Protein AF-0000000076601428 (afdb_homodimer)

Structure (mmCIF, N/CA/C/O backbone):
data_AF-0000000076601428-model_v1
#
loop_
_entity.id
_entity.type
_entity.pdbx_description
1 polymer 'Gfo/Idh/MocA family oxidoreductase'
#
loop_
_atom_site.group_PDB
_atom_site.id
_atom_site.type_symbol
_atom_site.label_atom_id
_atom_site.label_alt_id
_atom_site.label_comp_id
_atom_site.label_asym_id
_atom_site.label_entity_id
_atom_site.label_seq_id
_atom_site.pdbx_PDB_ins_code
_atom_site.Cartn_x
_atom_site.Cartn_y
_atom_site.Cartn_z
_atom_site.occupancy
_atom_site.B_iso_or_equiv
_atom_site.auth_seq_id
_atom_site.auth_comp_id
_atom_site.auth_asym_id
_atom_site.auth_atom_id
_atom_site.pdbx_PDB_model_num
ATOM 1 N N . MET A 1 1 ? 10.086 -35.75 -29.703 1 90.19 1 MET A N 1
ATOM 2 C CA . MET A 1 1 ? 9.312 -36.688 -28.891 1 90.19 1 MET A CA 1
ATOM 3 C C . MET A 1 1 ? 8.234 -35.969 -28.109 1 90.19 1 MET A C 1
ATOM 5 O O . MET A 1 1 ? 8.461 -34.844 -27.641 1 90.19 1 MET A O 1
ATOM 9 N N . LYS A 1 2 ? 7.008 -36.562 -28.031 1 96.94 2 LYS A N 1
ATOM 10 C CA . LYS A 1 2 ? 5.945 -35.938 -27.25 1 96.94 2 LYS A CA 1
ATOM 11 C C . LYS A 1 2 ? 5.977 -36.375 -25.797 1 96.94 2 LYS A C 1
ATOM 13 O O . LYS A 1 2 ? 6.184 -37.562 -25.516 1 96.94 2 LYS A O 1
ATOM 18 N N . ILE A 1 3 ? 5.918 -35.469 -24.922 1 98.5 3 ILE A N 1
ATOM 19 C CA . ILE A 1 3 ? 5.793 -35.75 -23.5 1 98.5 3 ILE A CA 1
ATOM 20 C C . ILE A 1 3 ? 4.363 -36.188 -23.188 1 98.5 3 ILE A C 1
ATOM 22 O O . ILE A 1 3 ? 3.414 -35.438 -23.438 1 98.5 3 ILE A O 1
ATOM 26 N N . LYS A 1 4 ? 4.227 -37.406 -22.719 1 98.75 4 LYS A N 1
ATOM 27 C CA . LYS A 1 4 ? 2.916 -37.906 -22.312 1 98.75 4 LYS A CA 1
ATOM 28 C C . LYS A 1 4 ? 2.514 -37.344 -20.953 1 98.75 4 LYS A C 1
ATOM 30 O O . LYS A 1 4 ? 3.184 -37.594 -19.953 1 98.75 4 LYS A O 1
ATOM 35 N N . VAL A 1 5 ? 1.344 -36.656 -20.953 1 98.75 5 VAL A N 1
ATOM 36 C CA . VAL A 1 5 ? 0.953 -35.906 -19.766 1 98.75 5 VAL A CA 1
ATOM 37 C C . VAL A 1 5 ? -0.337 -36.5 -19.188 1 98.75 5 VAL A C 1
ATOM 39 O O . VAL A 1 5 ? -1.285 -36.781 -19.922 1 98.75 5 VAL A O 1
ATOM 42 N N . GLY A 1 6 ? -0.35 -36.75 -17.891 1 98.69 6 GLY A N 1
ATOM 43 C CA . GLY A 1 6 ? -1.571 -36.906 -17.125 1 98.69 6 GLY A CA 1
ATOM 44 C C . GLY A 1 6 ? -1.916 -35.688 -16.281 1 98.69 6 GLY A C 1
ATOM 45 O O . GLY A 1 6 ? -1.049 -35.125 -15.625 1 98.69 6 GLY A O 1
ATOM 46 N N . ILE A 1 7 ? -3.209 -35.281 -16.312 1 98.56 7 ILE A N 1
ATOM 47 C CA . ILE A 1 7 ? -3.641 -34.094 -15.586 1 98.56 7 ILE A CA 1
ATOM 48 C C . ILE A 1 7 ? -4.578 -34.5 -14.445 1 98.56 7 ILE A C 1
ATOM 50 O O . ILE A 1 7 ? -5.555 -35.219 -14.664 1 98.56 7 ILE A O 1
ATOM 54 N N . ILE A 1 8 ? -4.168 -34.062 -13.242 1 97.75 8 ILE A N 1
ATOM 55 C CA . ILE A 1 8 ? -5.062 -34.25 -12.102 1 97.75 8 ILE A CA 1
ATOM 56 C C . ILE A 1 8 ? -5.797 -32.938 -11.82 1 97.75 8 ILE A C 1
ATOM 58 O O . ILE A 1 8 ? -5.188 -31.953 -11.406 1 97.75 8 ILE A O 1
ATOM 62 N N . GLY A 1 9 ? -7.105 -32.969 -11.938 1 95.38 9 GLY A N 1
ATOM 63 C CA . GLY A 1 9 ? -7.941 -31.797 -11.773 1 95.38 9 GLY A CA 1
ATOM 64 C C . GLY A 1 9 ? -8.852 -31.547 -12.961 1 95.38 9 GLY A C 1
ATOM 65 O O . GLY A 1 9 ? -8.383 -31.312 -14.07 1 95.38 9 GLY A O 1
ATOM 66 N N . ALA A 1 10 ? -10.141 -31.438 -12.727 1 91.62 10 ALA A N 1
ATOM 67 C CA . ALA A 1 10 ? -11.125 -31.281 -13.797 1 91.62 10 ALA A CA 1
ATOM 68 C C . ALA A 1 10 ? -11.586 -29.844 -13.914 1 91.62 10 ALA A C 1
ATOM 70 O O . ALA A 1 10 ? -12.438 -29.516 -14.75 1 91.62 10 ALA A O 1
ATOM 71 N N . GLY A 1 11 ? -11.125 -28.938 -13.055 1 91.25 11 GLY A N 1
ATOM 72 C CA . GLY A 1 11 ? -11.352 -27.5 -13.188 1 91.25 11 GLY A CA 1
ATOM 73 C C . GLY A 1 11 ? -10.305 -26.812 -14.031 1 91.25 11 GLY A C 1
ATOM 74 O O . GLY A 1 11 ? -10.281 -26.953 -15.25 1 91.25 11 GLY A O 1
ATOM 75 N N . PHE A 1 12 ? -9.414 -26.203 -13.328 1 92 12 PHE A N 1
ATOM 76 C CA . PHE A 1 12 ? -8.344 -25.484 -14 1 92 12 PHE A CA 1
ATOM 77 C C . PHE A 1 12 ? -7.523 -26.422 -14.883 1 92 12 PHE A C 1
ATOM 79 O O . PHE A 1 12 ? -7.07 -26.031 -15.961 1 92 12 PHE A O 1
ATOM 86 N N . GLY A 1 13 ? -7.375 -27.625 -14.453 1 95 13 GLY A N 1
ATOM 87 C CA . GLY A 1 13 ? -6.637 -28.609 -15.227 1 95 13 GLY A CA 1
ATOM 88 C C . GLY A 1 13 ? -7.281 -28.938 -16.562 1 95 13 GLY A C 1
ATOM 89 O O . GLY A 1 13 ? -6.648 -28.797 -17.609 1 95 13 GLY A O 1
ATOM 90 N N . ALA A 1 14 ? -8.531 -29.25 -16.484 1 94.19 14 ALA A N 1
ATOM 91 C CA . ALA A 1 14 ? -9.242 -29.594 -17.703 1 94.19 14 ALA A CA 1
ATOM 92 C C . ALA A 1 14 ? -9.508 -28.359 -18.562 1 94.19 14 ALA A C 1
ATOM 94 O O . ALA A 1 14 ? -9.438 -28.422 -19.781 1 94.19 14 ALA A O 1
ATOM 95 N N . LYS A 1 15 ? -9.688 -27.234 -17.922 1 94.69 15 LYS A N 1
ATOM 96 C CA . LYS A 1 15 ? -10.164 -26.047 -18.641 1 94.69 15 LYS A CA 1
ATOM 97 C C . LYS A 1 15 ? -8.992 -25.25 -19.203 1 94.69 15 LYS A C 1
ATOM 99 O O . LYS A 1 15 ? -9.156 -24.516 -20.188 1 94.69 15 LYS A O 1
ATOM 104 N N . VAL A 1 16 ? -7.828 -25.391 -18.562 1 97.19 16 VAL A N 1
ATOM 105 C CA . VAL A 1 16 ? -6.727 -24.516 -18.953 1 97.19 16 VAL A CA 1
ATOM 106 C C . VAL A 1 16 ? -5.512 -25.359 -19.328 1 97.19 16 VAL A C 1
ATOM 108 O O . VAL A 1 16 ? -5.023 -25.297 -20.469 1 97.19 16 VAL A O 1
ATOM 111 N N . HIS A 1 17 ? -5.094 -26.281 -18.469 1 98.31 17 HIS A N 1
ATOM 112 C CA . HIS A 1 17 ? -3.898 -27.062 -18.766 1 98.31 17 HIS A CA 1
ATOM 113 C C . HIS A 1 17 ? -4.082 -27.875 -20.031 1 98.31 17 HIS A C 1
ATOM 115 O O . HIS A 1 17 ? -3.229 -27.859 -20.922 1 98.31 17 HIS A O 1
ATOM 121 N N . ALA A 1 18 ? -5.172 -28.578 -20.125 1 97.69 18 ALA A N 1
ATOM 122 C CA . ALA A 1 18 ? -5.387 -29.516 -21.219 1 97.69 18 ALA A CA 1
ATOM 123 C C . ALA A 1 18 ? -5.375 -28.797 -22.562 1 97.69 18 ALA A C 1
ATOM 125 O O . ALA A 1 18 ? -4.539 -29.094 -23.422 1 97.69 18 ALA A O 1
ATOM 126 N N . PRO A 1 19 ? -6.191 -27.766 -22.75 1 97.56 19 PRO A N 1
ATOM 127 C CA . PRO A 1 19 ? -6.219 -27.141 -24.078 1 97.56 19 PRO A CA 1
ATOM 128 C C . PRO A 1 19 ? -4.895 -26.469 -24.438 1 97.56 19 PRO A C 1
ATOM 130 O O . PRO A 1 19 ? -4.492 -26.469 -25.609 1 97.56 19 PRO A O 1
ATOM 133 N N . VAL A 1 20 ? -4.176 -25.875 -23.484 1 98.38 20 VAL A N 1
ATOM 134 C CA . VAL A 1 20 ? -2.922 -25.188 -23.797 1 98.38 20 VAL A CA 1
ATOM 135 C C . VAL A 1 20 ? -1.839 -26.219 -24.109 1 98.38 20 VAL A C 1
ATOM 137 O O . VAL A 1 20 ? -1.112 -26.078 -25.094 1 98.38 20 VAL A O 1
ATOM 140 N N . MET A 1 21 ? -1.752 -27.328 -23.359 1 98.44 21 MET A N 1
ATOM 141 C CA . MET A 1 21 ? -0.763 -28.375 -23.609 1 98.44 21 MET A CA 1
ATOM 142 C C . MET A 1 21 ? -1.046 -29.094 -24.938 1 98.44 21 MET A C 1
ATOM 144 O O . MET A 1 21 ? -0.12 -29.422 -25.672 1 98.44 21 MET A O 1
ATOM 148 N N . GLN A 1 22 ? -2.305 -29.234 -25.25 1 97.62 22 GLN A N 1
ATOM 149 C CA . GLN A 1 22 ? -2.693 -29.891 -26.5 1 97.62 22 GLN A CA 1
ATOM 150 C C . GLN A 1 22 ? -2.322 -29.031 -27.703 1 97.62 22 GLN A C 1
ATOM 152 O O . GLN A 1 22 ? -2.104 -29.562 -28.797 1 97.62 22 GLN A O 1
ATOM 157 N N . SER A 1 23 ? -2.268 -27.734 -27.531 1 97.62 23 SER A N 1
ATOM 158 C CA . SER A 1 23 ? -1.925 -26.828 -28.609 1 97.62 23 SER A CA 1
ATOM 159 C C . SER A 1 23 ? -0.42 -26.797 -28.859 1 97.62 23 SER A C 1
ATOM 161 O O . SER A 1 23 ? 0.041 -26.266 -29.875 1 97.62 23 SER A O 1
ATOM 163 N N . HIS A 1 24 ? 0.369 -27.297 -28 1 98.19 24 HIS A N 1
ATOM 164 C CA . HIS A 1 24 ? 1.822 -27.359 -28.109 1 98.19 24 HIS A CA 1
ATOM 165 C C . HIS A 1 24 ? 2.27 -28.672 -28.766 1 98.19 24 HIS A C 1
ATOM 167 O O . HIS A 1 24 ? 1.82 -29.75 -28.391 1 98.19 24 HIS A O 1
ATOM 173 N N . PRO A 1 25 ? 3.168 -28.641 -29.688 1 97.94 25 PRO A N 1
ATOM 174 C CA . PRO A 1 25 ? 3.545 -29.844 -30.438 1 97.94 25 PRO A CA 1
ATOM 175 C C . PRO A 1 25 ? 4.324 -30.844 -29.578 1 97.94 25 PRO A C 1
ATOM 177 O O . PRO A 1 25 ? 4.434 -32.031 -29.938 1 97.94 25 PRO A O 1
ATOM 180 N N . GLY A 1 26 ? 4.773 -30.391 -28.438 1 98.38 26 GLY A N 1
ATOM 181 C CA . GLY A 1 26 ? 5.652 -31.219 -27.641 1 98.38 26 GLY A CA 1
ATOM 182 C C . GLY A 1 26 ? 4.922 -32 -26.578 1 98.38 26 GLY A C 1
ATOM 183 O O . GLY A 1 26 ? 5.523 -32.812 -25.875 1 98.38 26 GLY A O 1
ATOM 184 N N . PHE A 1 27 ? 3.611 -31.844 -26.469 1 98.69 27 PHE A N 1
ATOM 185 C CA . PHE A 1 27 ? 2.873 -32.531 -25.406 1 98.69 27 PHE A CA 1
ATOM 186 C C . PHE A 1 27 ? 1.737 -33.344 -25.969 1 98.69 27 PHE A C 1
ATOM 188 O O . PHE A 1 27 ? 1.173 -33.031 -27.016 1 98.69 27 PHE A O 1
ATOM 195 N N . GLU A 1 28 ? 1.483 -34.438 -25.375 1 98.38 28 GLU A N 1
ATOM 196 C CA . GLU A 1 28 ? 0.294 -35.25 -25.594 1 98.38 28 GLU A CA 1
ATOM 197 C C . GLU A 1 28 ? -0.46 -35.469 -24.281 1 98.38 28 GLU A C 1
ATOM 199 O O . GLU A 1 28 ? 0.021 -36.188 -23.391 1 98.38 28 GLU A O 1
ATOM 204 N N . VAL A 1 29 ? -1.597 -34.875 -24.156 1 98.44 29 VAL A N 1
ATOM 205 C CA . VAL A 1 29 ? -2.42 -35.125 -22.984 1 98.44 29 VAL A CA 1
ATOM 206 C C . VAL A 1 29 ? -3.102 -36.469 -23.094 1 98.44 29 VAL A C 1
ATOM 208 O O . VAL A 1 29 ? -4.07 -36.625 -23.844 1 98.44 29 VAL A O 1
ATOM 211 N N . VAL A 1 30 ? -2.676 -37.406 -22.234 1 98 30 VAL A N 1
ATOM 212 C CA . VAL A 1 30 ? -3.086 -38.812 -22.359 1 98 30 VAL A CA 1
ATOM 213 C C . VAL A 1 30 ? -4.336 -39.031 -21.516 1 98 30 VAL A C 1
ATOM 215 O O . VAL A 1 30 ? -5.215 -39.812 -21.906 1 98 30 VAL A O 1
ATOM 218 N N . SER A 1 31 ? -4.379 -38.406 -20.406 1 98 31 SER A N 1
ATOM 219 C CA . SER A 1 31 ? -5.449 -38.688 -19.453 1 98 31 SER A CA 1
ATOM 220 C C . SER A 1 31 ? -5.695 -37.531 -18.516 1 98 31 SER A C 1
ATOM 222 O O . SER A 1 31 ? -4.816 -36.688 -18.312 1 98 31 SER A O 1
ATOM 224 N N . ILE A 1 32 ? -6.941 -37.469 -18.031 1 97.5 32 ILE A N 1
ATOM 225 C CA . ILE A 1 32 ? -7.359 -36.5 -17.031 1 97.5 32 ILE A CA 1
ATOM 226 C C . ILE A 1 32 ? -8.07 -37.219 -15.891 1 97.5 32 ILE A C 1
ATOM 228 O O . ILE A 1 32 ? -8.867 -38.125 -16.125 1 97.5 32 ILE A O 1
ATOM 232 N N . ALA A 1 33 ? -7.723 -36.844 -14.672 1 95.69 33 ALA A N 1
ATOM 233 C CA . ALA A 1 33 ? -8.414 -37.406 -13.523 1 95.69 33 ALA A CA 1
ATOM 234 C C . ALA A 1 33 ? -9.188 -36.344 -12.758 1 95.69 33 ALA A C 1
ATOM 236 O O . ALA A 1 33 ? -8.672 -35.25 -12.508 1 95.69 33 ALA A O 1
ATOM 237 N N . SER A 1 34 ? -10.383 -36.688 -12.398 1 87.94 34 SER A N 1
ATOM 238 C CA . SER A 1 34 ? -11.188 -35.812 -11.539 1 87.94 34 SER A CA 1
ATOM 239 C C . SER A 1 34 ? -10.922 -36.094 -10.062 1 87.94 34 SER A C 1
ATOM 241 O O . SER A 1 34 ? -10.469 -37.188 -9.703 1 87.94 34 SER A O 1
ATOM 243 N N . VAL A 1 35 ? -11.008 -35.125 -9.141 1 80.19 35 VAL A N 1
ATOM 244 C CA . VAL A 1 35 ? -10.797 -35.281 -7.707 1 80.19 35 VAL A CA 1
ATOM 245 C C . VAL A 1 35 ? -12.148 -35.406 -7 1 80.19 35 VAL A C 1
ATOM 247 O O . VAL A 1 35 ? -12.234 -35.938 -5.895 1 80.19 35 VAL A O 1
ATOM 250 N N . GLY A 1 36 ? -13.305 -35.281 -7.629 1 66.31 36 GLY A N 1
ATOM 251 C CA . GLY A 1 36 ? -14.523 -35.406 -6.852 1 66.31 36 GLY A CA 1
ATOM 252 C C . GLY A 1 36 ? -15.766 -34.969 -7.609 1 66.31 36 GLY A C 1
ATOM 253 O O . GLY A 1 36 ? -16.875 -35 -7.078 1 66.31 36 GLY A O 1
ATOM 254 N N . ARG A 1 37 ? -15.57 -34.312 -8.594 1 62.78 37 ARG A N 1
ATOM 255 C CA . ARG A 1 37 ? -16.75 -33.625 -9.109 1 62.78 37 ARG A CA 1
ATOM 256 C C . ARG A 1 37 ? -17.516 -34.5 -10.086 1 62.78 37 ARG A C 1
ATOM 258 O O . ARG A 1 37 ? -18.625 -34.188 -10.484 1 62.78 37 ARG A O 1
ATOM 265 N N . GLY A 1 38 ? -16.953 -35.531 -10.227 1 64.75 38 GLY A N 1
ATOM 266 C CA . GLY A 1 38 ? -17.719 -36.281 -11.211 1 64.75 38 GLY A CA 1
ATOM 267 C C . GLY A 1 38 ? -17.797 -35.594 -12.562 1 64.75 38 GLY A C 1
ATOM 268 O O . GLY A 1 38 ? -16.906 -34.781 -12.914 1 64.75 38 GLY A O 1
ATOM 269 N N . ARG A 1 39 ? -18.266 -35.812 -13.672 1 77.25 39 ARG A N 1
ATOM 270 C CA . ARG A 1 39 ? -18.516 -35.219 -14.969 1 77.25 39 ARG A CA 1
ATOM 271 C C . ARG A 1 39 ? -17.547 -35.719 -16.031 1 77.25 39 ARG A C 1
ATOM 273 O O . ARG A 1 39 ? -17.031 -34.969 -16.844 1 77.25 39 ARG A O 1
ATOM 280 N N . LEU A 1 40 ? -17.359 -36.875 -15.906 1 86.31 40 LEU A N 1
ATOM 281 C CA . LEU A 1 40 ? -16.328 -37.5 -16.734 1 86.31 40 LEU A CA 1
ATOM 282 C C . LEU A 1 40 ? -16.641 -37.281 -18.219 1 86.31 40 LEU A C 1
ATOM 284 O O . LEU A 1 40 ? -15.758 -36.938 -19 1 86.31 40 LEU A O 1
ATOM 288 N N . GLU A 1 41 ? -17.859 -37.375 -18.469 1 88.44 41 GLU A N 1
ATOM 289 C CA . GLU A 1 41 ? -18.25 -37.25 -19.875 1 88.44 41 GLU A CA 1
ATOM 290 C C . GLU A 1 41 ? -18.094 -35.812 -20.344 1 88.44 41 GLU A C 1
ATOM 292 O O . GLU A 1 41 ? -17.688 -35.562 -21.484 1 88.44 41 GLU A O 1
ATOM 297 N N . GLU A 1 42 ? -18.422 -34.906 -19.547 1 88.5 42 GLU A N 1
ATOM 298 C CA . GLU A 1 42 ? -18.281 -33.5 -19.875 1 88.5 42 GLU A CA 1
ATOM 299 C C . GLU A 1 42 ? -16.828 -33.125 -20.109 1 88.5 42 GLU A C 1
ATOM 301 O O . GLU A 1 42 ? -16.516 -32.344 -21.031 1 88.5 42 GLU A O 1
ATOM 306 N N . ILE A 1 43 ? -16.016 -33.688 -19.281 1 91 43 ILE A N 1
ATOM 307 C CA . ILE A 1 43 ? -14.586 -33.406 -19.391 1 91 43 ILE A CA 1
ATOM 308 C C . ILE A 1 43 ? -14.062 -33.969 -20.719 1 91 43 ILE A C 1
ATOM 310 O O . ILE A 1 43 ? -13.281 -33.312 -21.406 1 91 43 ILE A O 1
ATOM 314 N N . LYS A 1 44 ? -14.523 -35.125 -21.047 1 92.19 44 LYS A N 1
ATOM 315 C CA . LYS A 1 44 ? -14.133 -35.75 -22.312 1 92.19 44 LYS A CA 1
ATOM 316 C C . LYS A 1 44 ? -14.531 -34.875 -23.484 1 92.19 44 LYS A C 1
ATOM 318 O O . LYS A 1 44 ? -13.727 -34.625 -24.391 1 92.19 44 LYS A O 1
ATOM 323 N N . GLN A 1 45 ? -15.719 -34.406 -23.422 1 90.25 45 GLN A N 1
ATOM 324 C CA . GLN A 1 45 ? -16.25 -33.594 -24.516 1 90.25 45 GLN A CA 1
ATOM 325 C C . GLN A 1 45 ? -15.531 -32.25 -24.609 1 90.25 45 GLN A C 1
ATOM 327 O O . GLN A 1 45 ? -15.211 -31.781 -25.703 1 90.25 45 GLN A O 1
ATOM 332 N N . GLU A 1 46 ? -15.242 -31.734 -23.484 1 88.81 46 GLU A N 1
ATOM 333 C CA . GLU A 1 46 ? -14.648 -30.391 -23.422 1 88.81 46 GLU A CA 1
ATOM 334 C C . GLU A 1 46 ? -13.188 -30.422 -23.844 1 88.81 46 GLU A C 1
ATOM 336 O O . GLU A 1 46 ? -12.688 -29.453 -24.438 1 88.81 46 GLU A O 1
ATOM 341 N N . THR A 1 47 ? -12.539 -31.562 -23.609 1 93.56 47 THR A N 1
ATOM 342 C CA . THR A 1 47 ? -11.086 -31.562 -23.781 1 93.56 47 THR A CA 1
ATOM 343 C C . THR A 1 47 ? -10.68 -32.438 -24.969 1 93.56 47 THR A C 1
ATOM 345 O O . THR A 1 47 ? -9.562 -32.312 -25.469 1 93.56 47 THR A O 1
ATOM 348 N N . GLY A 1 48 ? -11.531 -33.344 -25.312 1 94.06 48 GLY A N 1
ATOM 349 C CA . GLY A 1 48 ? -11.203 -34.312 -26.359 1 94.06 48 GLY A CA 1
ATOM 350 C C . GLY A 1 48 ? -10.328 -35.438 -25.859 1 94.06 48 GLY A C 1
ATOM 351 O O . GLY A 1 48 ? -9.891 -36.281 -26.641 1 94.06 48 GLY A O 1
ATOM 352 N N . VAL A 1 49 ? -10.078 -35.469 -24.562 1 95.88 49 VAL A N 1
ATOM 353 C CA . VAL A 1 49 ? -9.281 -36.562 -23.984 1 95.88 49 VAL A CA 1
ATOM 354 C C . VAL A 1 49 ? -10.164 -37.75 -23.672 1 95.88 49 VAL A C 1
ATOM 356 O O . VAL A 1 49 ? -11.18 -37.625 -22.984 1 95.88 49 VAL A O 1
ATOM 359 N N . ASN A 1 50 ? -9.805 -38.875 -24.172 1 93.81 50 ASN A N 1
ATOM 360 C CA . ASN A 1 50 ? -10.664 -40.062 -24.062 1 93.81 50 ASN A CA 1
ATOM 361 C C . ASN A 1 50 ? -10.5 -40.75 -22.719 1 93.81 50 ASN A C 1
ATOM 363 O O . ASN A 1 50 ? -11.461 -41.281 -22.172 1 93.81 50 ASN A O 1
ATOM 367 N N . LEU A 1 51 ? -9.312 -40.781 -22.188 1 96.25 51 LEU A N 1
ATOM 368 C CA . LEU A 1 51 ? -9.062 -41.438 -20.906 1 96.25 51 LEU A CA 1
ATOM 369 C C . LEU A 1 51 ? -9.289 -40.5 -19.75 1 96.25 51 LEU A C 1
ATOM 371 O O . LEU A 1 51 ? -8.414 -39.688 -19.406 1 96.25 51 LEU A O 1
ATOM 375 N N . VAL A 1 52 ? -10.5 -40.594 -19.141 1 95.75 52 VAL A N 1
ATOM 376 C CA . VAL A 1 52 ? -10.859 -39.75 -18 1 95.75 52 VAL A CA 1
ATOM 377 C C . VAL A 1 52 ? -11.148 -40.656 -16.797 1 95.75 52 VAL A C 1
ATOM 379 O O . VAL A 1 52 ? -11.953 -41.594 -16.891 1 95.75 52 VAL A O 1
ATOM 382 N N . TYR A 1 53 ? -10.453 -40.375 -15.695 1 95.38 53 TYR A N 1
ATOM 383 C CA . TYR A 1 53 ? -10.547 -41.219 -14.508 1 95.38 53 TYR A CA 1
ATOM 384 C C . TYR A 1 53 ? -11.312 -40.5 -13.398 1 95.38 53 TYR A C 1
ATOM 386 O O . TYR A 1 53 ? -11.188 -39.281 -13.234 1 95.38 53 TYR A O 1
ATOM 394 N N . ALA A 1 54 ? -12.023 -41.219 -12.57 1 93 54 ALA A N 1
ATOM 395 C CA . ALA A 1 54 ? -12.688 -40.688 -11.391 1 93 54 ALA A CA 1
ATOM 396 C C . ALA A 1 54 ? -11.75 -40.656 -10.188 1 93 54 ALA A C 1
ATOM 398 O O . ALA A 1 54 ? -12.039 -40.031 -9.172 1 93 54 ALA A O 1
ATOM 399 N N . ASN A 1 55 ? -10.695 -41.375 -10.383 1 93 55 ASN A N 1
ATOM 400 C CA . ASN A 1 55 ? -9.688 -41.531 -9.336 1 93 55 ASN A CA 1
ATOM 401 C C . ASN A 1 55 ? -8.273 -41.312 -9.875 1 93 55 ASN A C 1
ATOM 403 O O . ASN A 1 55 ? -7.797 -42.094 -10.703 1 93 55 ASN A O 1
ATOM 407 N N . TRP A 1 56 ? -7.656 -40.281 -9.312 1 95.69 56 TRP A N 1
ATOM 408 C CA . TRP A 1 56 ? -6.348 -39.906 -9.844 1 95.69 56 TRP A CA 1
ATOM 409 C C . TRP A 1 56 ? -5.32 -41 -9.562 1 95.69 56 TRP A C 1
ATOM 411 O O . TRP A 1 56 ? -4.371 -41.188 -10.336 1 95.69 56 TRP A O 1
ATOM 421 N N . GLU A 1 57 ? -5.469 -41.781 -8.484 1 95.88 57 GLU A N 1
ATOM 422 C CA . GLU A 1 57 ? -4.535 -42.844 -8.211 1 95.88 57 GLU A CA 1
ATOM 423 C C . GLU A 1 57 ? -4.598 -43.938 -9.289 1 95.88 57 GLU A C 1
ATOM 425 O O . GLU A 1 57 ? -3.566 -44.469 -9.688 1 95.88 57 GLU A O 1
ATOM 430 N N . GLU A 1 58 ? -5.832 -44.219 -9.719 1 96.19 58 GLU A N 1
ATOM 431 C CA . GLU A 1 58 ? -6.012 -45.188 -10.797 1 96.19 58 GLU A CA 1
ATOM 432 C C . GLU A 1 58 ? -5.312 -44.719 -12.07 1 96.19 58 GLU A C 1
ATOM 434 O O . GLU A 1 58 ? -4.699 -45.531 -12.773 1 96.19 58 GLU A O 1
ATOM 439 N N . MET A 1 59 ? -5.453 -43.469 -12.359 1 97 59 MET A N 1
ATOM 440 C CA . MET A 1 59 ? -4.785 -42.906 -13.531 1 97 59 MET A CA 1
ATOM 441 C C . MET A 1 59 ? -3.277 -43.125 -13.453 1 97 59 MET A C 1
ATOM 443 O O . MET A 1 59 ? -2.664 -43.594 -14.414 1 97 59 MET A O 1
ATOM 447 N N . LEU A 1 60 ? -2.654 -42.906 -12.289 1 97.31 60 LEU A N 1
ATOM 448 C CA . LEU A 1 60 ? -1.21 -43.031 -12.117 1 97.31 60 LEU A CA 1
ATOM 449 C C . LEU A 1 60 ? -0.773 -44.469 -12.188 1 97.31 60 LEU A C 1
ATOM 451 O O . LEU A 1 60 ? 0.342 -44.781 -12.625 1 97.31 60 LEU A O 1
ATOM 455 N N . GLU A 1 61 ? -1.678 -45.344 -11.805 1 96.75 61 GLU A N 1
ATOM 456 C CA . GLU A 1 61 ? -1.367 -46.781 -11.82 1 96.75 61 GLU A CA 1
ATOM 457 C C . GLU A 1 61 ? -1.458 -47.344 -13.234 1 96.75 61 GLU A C 1
ATOM 459 O O . GLU A 1 61 ? -0.652 -48.188 -13.625 1 96.75 61 GLU A O 1
ATOM 464 N N . LYS A 1 62 ? -2.379 -46.906 -13.984 1 97.06 62 LYS A N 1
ATOM 465 C CA . LYS A 1 62 ? -2.73 -47.531 -15.25 1 97.06 62 LYS A CA 1
ATOM 466 C C . LYS A 1 62 ? -1.97 -46.906 -16.406 1 97.06 62 LYS A C 1
ATOM 468 O O . LYS A 1 62 ? -1.724 -47.562 -17.422 1 97.06 62 LYS A O 1
ATOM 473 N N . GLU A 1 63 ? -1.68 -45.656 -16.281 1 97.75 63 GLU A N 1
ATOM 474 C CA . GLU A 1 63 ? -1.115 -44.938 -17.422 1 97.75 63 GLU A CA 1
ATOM 475 C C . GLU A 1 63 ? 0.4 -44.812 -17.297 1 97.75 63 GLU A C 1
ATOM 477 O O . GLU A 1 63 ? 0.928 -44.688 -16.203 1 97.75 63 GLU A O 1
ATOM 482 N N . GLU A 1 64 ? 1.049 -44.969 -18.438 1 97.44 64 GLU A N 1
ATOM 483 C CA . GLU A 1 64 ? 2.461 -44.594 -18.531 1 97.44 64 GLU A CA 1
ATOM 484 C C . GLU A 1 64 ? 2.639 -43.125 -18.922 1 97.44 64 GLU A C 1
ATOM 486 O O . GLU A 1 64 ? 2.385 -42.75 -20.062 1 97.44 64 GLU A O 1
ATOM 491 N N . LEU A 1 65 ? 3.105 -42.375 -17.984 1 98.5 65 LEU A N 1
ATOM 492 C CA . LEU A 1 65 ? 3.18 -40.938 -18.156 1 98.5 65 LEU A CA 1
ATOM 493 C C . LEU A 1 65 ? 4.609 -40.438 -17.969 1 98.5 65 LEU A C 1
ATOM 495 O O . LEU A 1 65 ? 5.359 -40.969 -17.156 1 98.5 65 LEU A O 1
ATOM 499 N N . ASP A 1 66 ? 4.977 -39.406 -18.734 1 98.62 66 ASP A N 1
ATOM 500 C CA . ASP A 1 66 ? 6.242 -38.719 -18.531 1 98.62 66 ASP A CA 1
ATOM 501 C C . ASP A 1 66 ? 6.098 -37.594 -17.5 1 98.62 66 ASP A C 1
ATOM 503 O O . ASP A 1 66 ? 7.023 -37.312 -16.734 1 98.62 66 ASP A O 1
ATOM 507 N N . LEU A 1 67 ? 4.988 -36.938 -17.5 1 98.81 67 LEU A N 1
ATOM 508 C CA . LEU A 1 67 ? 4.703 -35.75 -16.719 1 98.81 67 LEU A CA 1
ATOM 509 C C . LEU A 1 67 ? 3.299 -35.812 -16.125 1 98.81 67 LEU A C 1
ATOM 511 O O . LEU A 1 67 ? 2.35 -36.219 -16.797 1 98.81 67 LEU A O 1
ATOM 515 N N . VAL A 1 68 ? 3.182 -35.5 -14.844 1 98.88 68 VAL A N 1
ATOM 516 C CA . VAL A 1 68 ? 1.881 -35.312 -14.211 1 98.88 68 VAL A CA 1
ATOM 517 C C . VAL A 1 68 ? 1.664 -33.844 -13.852 1 98.88 68 VAL A C 1
ATOM 519 O O . VAL A 1 68 ? 2.479 -33.25 -13.148 1 98.88 68 VAL A O 1
ATOM 522 N N . ALA A 1 69 ? 0.629 -33.25 -14.406 1 98.81 69 ALA A N 1
ATOM 523 C CA . ALA A 1 69 ? 0.189 -31.922 -14 1 98.81 69 ALA A CA 1
ATOM 524 C C . ALA A 1 69 ? -0.83 -32 -12.859 1 98.81 69 ALA A C 1
ATOM 526 O O . ALA A 1 69 ? -1.906 -32.594 -13.031 1 98.81 69 ALA A O 1
ATOM 527 N N . VAL A 1 70 ? -0.454 -31.469 -11.758 1 98.62 70 VAL A N 1
ATOM 528 C CA . VAL A 1 70 ? -1.329 -31.469 -10.594 1 98.62 70 VAL A CA 1
ATOM 529 C C . VAL A 1 70 ? -2.023 -30.109 -10.477 1 98.62 70 VAL A C 1
ATOM 531 O O . VAL A 1 70 ? -1.425 -29.141 -10.016 1 98.62 70 VAL A O 1
ATOM 534 N N . ALA A 1 71 ? -3.287 -30.062 -10.859 1 97.12 71 ALA A N 1
ATOM 535 C CA . ALA A 1 71 ? -4.074 -28.828 -10.891 1 97.12 71 ALA A CA 1
ATOM 536 C C . ALA A 1 71 ? -5.336 -28.969 -10.039 1 97.12 71 ALA A C 1
ATOM 538 O O . ALA A 1 71 ? -6.426 -28.578 -10.469 1 97.12 71 ALA A O 1
ATOM 539 N N . SER A 1 72 ? -5.219 -29.609 -8.875 1 94.69 72 SER A N 1
ATOM 540 C CA . SER A 1 72 ? -6.289 -29.797 -7.902 1 94.69 72 SER A CA 1
ATOM 541 C C . SER A 1 72 ? -6.227 -28.734 -6.809 1 94.69 72 SER A C 1
ATOM 543 O O . SER A 1 72 ? -5.465 -27.766 -6.914 1 94.69 72 SER A O 1
ATOM 545 N N . ALA A 1 73 ? -7.105 -28.891 -5.762 1 93.81 73 ALA A N 1
ATOM 546 C CA . ALA A 1 73 ? -7.047 -28.016 -4.594 1 93.81 73 ALA A CA 1
ATOM 547 C C . ALA A 1 73 ? -5.723 -28.172 -3.854 1 93.81 73 ALA A C 1
ATOM 549 O O . ALA A 1 73 ? -5.211 -29.297 -3.713 1 93.81 73 ALA A O 1
ATOM 550 N N . PRO A 1 74 ? -5.238 -27.094 -3.361 1 95.88 74 PRO A N 1
ATOM 551 C CA . PRO A 1 74 ? -3.896 -27.094 -2.771 1 95.88 74 PRO A CA 1
ATOM 552 C C . PRO A 1 74 ? -3.746 -28.125 -1.653 1 95.88 74 PRO A C 1
ATOM 554 O O . PRO A 1 74 ? -2.67 -28.703 -1.481 1 95.88 74 PRO A O 1
ATOM 557 N N . LEU A 1 75 ? -4.812 -28.375 -0.984 1 96 75 LEU A N 1
ATOM 558 C CA . LEU A 1 75 ? -4.762 -29.312 0.137 1 96 75 LEU A CA 1
ATOM 559 C C . LEU A 1 75 ? -4.363 -30.703 -0.334 1 96 75 LEU A C 1
ATOM 561 O O . LEU A 1 75 ? -3.826 -31.5 0.444 1 96 75 LEU A O 1
ATOM 565 N N . LEU A 1 76 ? -4.52 -30.969 -1.631 1 96.19 76 LEU A N 1
ATOM 566 C CA . LEU A 1 76 ? -4.328 -32.312 -2.166 1 96.19 76 LEU A CA 1
ATOM 567 C C . LEU A 1 76 ? -2.979 -32.438 -2.869 1 96.19 76 LEU A C 1
ATOM 569 O O . LEU A 1 76 ? -2.541 -33.531 -3.201 1 96.19 76 LEU A O 1
ATOM 573 N N . HIS A 1 77 ? -2.283 -31.375 -3.078 1 98.44 77 HIS A N 1
ATOM 574 C CA . HIS A 1 77 ? -1.073 -31.344 -3.891 1 98.44 77 HIS A CA 1
ATOM 575 C C . HIS A 1 77 ? -0.013 -32.281 -3.332 1 98.44 77 HIS A C 1
ATOM 577 O O . HIS A 1 77 ? 0.603 -33.062 -4.082 1 98.44 77 HIS A O 1
ATOM 583 N N . HIS A 1 78 ? 0.081 -32.188 -2.02 1 98.5 78 HIS A N 1
ATOM 584 C CA . HIS A 1 78 ? 1.156 -32.938 -1.359 1 98.5 78 HIS A CA 1
ATOM 585 C C . HIS A 1 78 ? 1.106 -34.406 -1.708 1 98.5 78 HIS A C 1
ATOM 587 O O . HIS A 1 78 ? 2.051 -34.938 -2.289 1 98.5 78 HIS A O 1
ATOM 593 N N . ASN A 1 79 ? 0.011 -35.031 -1.469 1 98.25 79 ASN A N 1
ATOM 594 C CA . ASN A 1 79 ? -0.14 -36.469 -1.705 1 98.25 79 ASN A CA 1
ATOM 595 C C . ASN A 1 79 ? -0.028 -36.812 -3.189 1 98.25 79 ASN A C 1
ATOM 597 O O . ASN A 1 79 ? 0.604 -37.812 -3.557 1 98.25 79 ASN A O 1
ATOM 601 N N . MET A 1 80 ? -0.543 -36.031 -3.998 1 98.62 80 MET A N 1
ATOM 602 C CA . MET A 1 80 ? -0.559 -36.281 -5.438 1 98.62 80 MET A CA 1
ATOM 603 C C . MET A 1 80 ? 0.846 -36.188 -6.023 1 98.62 80 MET A C 1
ATOM 605 O O . MET A 1 80 ? 1.24 -37 -6.855 1 98.62 80 MET A O 1
ATOM 609 N N . VAL A 1 81 ? 1.553 -35.188 -5.57 1 98.88 81 VAL A N 1
ATOM 610 C CA . VAL A 1 81 ? 2.916 -34.969 -6.047 1 98.88 81 VAL A CA 1
ATOM 611 C C . VAL A 1 81 ? 3.807 -36.125 -5.594 1 98.88 81 VAL A C 1
ATOM 613 O O . VAL A 1 81 ? 4.59 -36.656 -6.379 1 98.88 81 VAL A O 1
ATOM 616 N N . LEU A 1 82 ? 3.662 -36.562 -4.324 1 98.81 82 LEU A N 1
ATOM 617 C CA . LEU A 1 82 ? 4.453 -37.656 -3.82 1 98.81 82 LEU A CA 1
ATOM 618 C C . LEU A 1 82 ? 4.195 -38.938 -4.637 1 98.81 82 LEU A C 1
ATOM 620 O O . LEU A 1 82 ? 5.133 -39.625 -5.039 1 98.81 82 LEU A O 1
ATOM 624 N N . LYS A 1 83 ? 2.955 -39.188 -4.906 1 98.56 83 LYS A N 1
ATOM 625 C CA . LYS A 1 83 ? 2.594 -40.406 -5.648 1 98.56 83 LYS A CA 1
ATOM 626 C C . LYS A 1 83 ? 3.096 -40.344 -7.086 1 98.56 83 LYS A C 1
ATOM 628 O O . LYS A 1 83 ? 3.523 -41.344 -7.648 1 98.56 83 LYS A O 1
ATOM 633 N N . ALA A 1 84 ? 3.002 -39.156 -7.711 1 98.81 84 ALA A N 1
ATOM 634 C CA . ALA A 1 84 ? 3.52 -39 -9.062 1 98.81 84 ALA A CA 1
ATOM 635 C C . ALA A 1 84 ? 5.008 -39.312 -9.133 1 98.81 84 ALA A C 1
ATOM 637 O O . ALA A 1 84 ? 5.457 -40 -10.055 1 98.81 84 ALA A O 1
ATOM 638 N N . TYR A 1 85 ? 5.762 -38.875 -8.172 1 98.75 85 TYR A N 1
ATOM 639 C CA . TYR A 1 85 ? 7.195 -39.156 -8.148 1 98.75 85 TYR A CA 1
ATOM 640 C C . TYR A 1 85 ? 7.469 -40.625 -7.879 1 98.75 85 TYR A C 1
ATOM 642 O O . TYR A 1 85 ? 8.406 -41.188 -8.43 1 98.75 85 TYR A O 1
ATOM 650 N N . GLU A 1 86 ? 6.641 -41.25 -7.035 1 98.31 86 GLU A N 1
ATOM 651 C CA . GLU A 1 86 ? 6.758 -42.688 -6.812 1 98.31 86 GLU A CA 1
ATOM 652 C C . GLU A 1 86 ? 6.641 -43.438 -8.125 1 98.31 86 GLU A C 1
ATOM 654 O O . GLU A 1 86 ? 7.258 -44.5 -8.289 1 98.31 86 GLU A O 1
ATOM 659 N N . LYS A 1 87 ? 5.879 -42.938 -9.039 1 98.06 87 LYS A N 1
ATOM 660 C CA . LYS A 1 87 ? 5.633 -43.594 -10.328 1 98.06 87 LYS A CA 1
ATOM 661 C C . LYS A 1 87 ? 6.691 -43.188 -11.352 1 98.06 87 LYS A C 1
ATOM 663 O O . LYS A 1 87 ? 6.645 -43.625 -12.5 1 98.06 87 LYS A O 1
ATOM 668 N N . GLY A 1 88 ? 7.629 -42.344 -10.93 1 98.19 88 GLY A N 1
ATOM 669 C CA . GLY A 1 88 ? 8.75 -41.969 -11.781 1 98.19 88 GLY A CA 1
ATOM 670 C C . GLY A 1 88 ? 8.414 -40.906 -12.789 1 98.19 88 GLY A C 1
ATOM 671 O O . GLY A 1 88 ? 9 -40.844 -13.867 1 98.19 88 GLY A O 1
ATOM 672 N N . CYS A 1 89 ? 7.488 -40.062 -12.508 1 98.75 89 CYS A N 1
ATOM 673 C CA . CYS A 1 89 ? 7.078 -39 -13.43 1 98.75 89 CYS A CA 1
ATOM 674 C C . CYS A 1 89 ? 7.699 -37.656 -13.039 1 98.75 89 CYS A C 1
ATOM 676 O O . CYS A 1 89 ? 7.98 -37.438 -11.859 1 98.75 89 CYS A O 1
ATOM 678 N N . HIS A 1 90 ? 7.965 -36.75 -14.031 1 98.81 90 HIS A N 1
ATOM 679 C CA . HIS A 1 90 ? 8.117 -35.344 -13.734 1 98.81 90 HIS A CA 1
ATOM 680 C C . HIS A 1 90 ? 6.801 -34.719 -13.281 1 98.81 90 HIS A C 1
ATOM 682 O O . HIS A 1 90 ? 5.734 -35.281 -13.508 1 98.81 90 HIS A O 1
ATOM 688 N N . VAL A 1 91 ? 6.902 -33.562 -12.609 1 98.94 91 VAL A N 1
ATOM 689 C CA . VAL A 1 91 ? 5.672 -33 -12.078 1 98.94 91 VAL A CA 1
ATOM 690 C C . VAL A 1 91 ? 5.609 -31.5 -12.414 1 98.94 91 VAL A C 1
ATOM 692 O O . VAL A 1 91 ? 6.617 -30.797 -12.32 1 98.94 91 VAL A O 1
ATOM 695 N N . LEU A 1 92 ? 4.469 -31 -12.867 1 98.88 92 LEU A N 1
ATOM 696 C CA . LEU A 1 92 ? 4.043 -29.609 -12.844 1 98.88 92 LEU A CA 1
ATOM 697 C C . LEU A 1 92 ? 2.918 -29.391 -11.844 1 98.88 92 LEU A C 1
ATOM 699 O O . LEU A 1 92 ? 1.801 -29.875 -12.047 1 98.88 92 LEU A O 1
ATOM 703 N N . CYS A 1 93 ? 3.188 -28.734 -10.773 1 98.88 93 CYS A N 1
ATOM 704 C CA . CYS A 1 93 ? 2.213 -28.531 -9.711 1 98.88 93 CYS A CA 1
ATOM 705 C C . CYS A 1 93 ? 1.638 -27.125 -9.766 1 98.88 93 CYS A C 1
ATOM 707 O O . CYS A 1 93 ? 2.373 -26.156 -9.977 1 98.88 93 CYS A O 1
ATOM 709 N N . GLU A 1 94 ? 0.382 -26.969 -9.586 1 98.25 94 GLU A N 1
ATOM 710 C CA . GLU A 1 94 ? -0.256 -25.656 -9.492 1 98.25 94 GLU A CA 1
ATOM 711 C C . GLU A 1 94 ? 0.146 -24.938 -8.211 1 98.25 94 GLU A C 1
ATOM 713 O O . GLU A 1 94 ? 0.575 -25.578 -7.242 1 98.25 94 GLU A O 1
ATOM 718 N N . LYS A 1 95 ? 0.034 -23.656 -8.281 1 98.31 95 LYS A N 1
ATOM 719 C CA . LYS A 1 95 ? 0.22 -22.812 -7.102 1 98.31 95 LYS A CA 1
ATOM 720 C C . LYS A 1 95 ? -1.089 -22.641 -6.336 1 98.31 95 LYS A C 1
ATOM 722 O O . LYS A 1 95 ? -2.172 -22.766 -6.914 1 98.31 95 LYS A O 1
ATOM 727 N N . PRO A 1 96 ? -1.118 -22.391 -5.086 1 97.88 96 PRO A N 1
ATOM 728 C CA . PRO A 1 96 ? 0.043 -22.5 -4.199 1 97.88 96 PRO A CA 1
ATOM 729 C C . PRO A 1 96 ? 0.518 -23.938 -4.02 1 97.88 96 PRO A C 1
ATOM 731 O O . PRO A 1 96 ? -0.26 -24.875 -4.207 1 97.88 96 PRO A O 1
ATOM 734 N N . MET A 1 97 ? 1.714 -24.094 -3.617 1 98.19 97 MET A N 1
ATOM 735 C CA . MET A 1 97 ? 2.404 -25.375 -3.746 1 98.19 97 MET A CA 1
ATOM 736 C C . MET A 1 97 ? 1.815 -26.406 -2.793 1 98.19 97 MET A C 1
ATOM 738 O O . MET A 1 97 ? 1.544 -27.547 -3.191 1 98.19 97 MET A O 1
ATOM 742 N N . ALA A 1 98 ? 1.657 -26.031 -1.554 1 98.06 98 ALA A N 1
ATOM 743 C CA . ALA A 1 98 ? 1.264 -26.969 -0.505 1 98.06 98 ALA A CA 1
ATOM 744 C C . ALA A 1 98 ? 0.486 -26.266 0.601 1 98.06 98 ALA A C 1
ATOM 746 O O . ALA A 1 98 ? 0.236 -25.062 0.519 1 98.06 98 ALA A O 1
ATOM 747 N N . PHE A 1 99 ? 0.046 -27.031 1.541 1 97.75 99 PHE A N 1
ATOM 748 C CA . PHE A 1 99 ? -0.678 -26.469 2.678 1 97.75 99 PHE A CA 1
ATOM 749 C C . PHE A 1 99 ? 0.25 -25.641 3.557 1 97.75 99 PHE A C 1
ATOM 751 O O . PHE A 1 99 ? -0.156 -24.609 4.098 1 97.75 99 PHE A O 1
ATOM 758 N N . ASN A 1 100 ? 1.441 -26.125 3.748 1 97.88 100 ASN A N 1
ATOM 759 C CA . ASN A 1 100 ? 2.455 -25.422 4.531 1 97.88 100 ASN A CA 1
ATOM 760 C C . ASN A 1 100 ? 3.863 -25.766 4.055 1 97.88 100 ASN A C 1
ATOM 762 O O . ASN A 1 100 ? 4.039 -26.578 3.145 1 97.88 100 ASN A O 1
ATOM 766 N N . VAL A 1 101 ? 4.793 -25.141 4.695 1 97.94 101 VAL A N 1
ATOM 767 C CA . VAL A 1 101 ? 6.176 -25.25 4.23 1 97.94 101 VAL A CA 1
ATOM 768 C C . VAL A 1 101 ? 6.711 -26.656 4.516 1 97.94 101 VAL A C 1
ATOM 770 O O . VAL A 1 101 ? 7.559 -27.156 3.779 1 97.94 101 VAL A O 1
ATOM 773 N N . GLN A 1 102 ? 6.227 -27.328 5.5 1 98.31 102 GLN A N 1
ATOM 774 C CA . GLN A 1 102 ? 6.645 -28.688 5.789 1 98.31 102 GLN A CA 1
ATOM 775 C C . GLN A 1 102 ? 6.277 -29.625 4.648 1 98.31 102 GLN A C 1
ATOM 777 O O . GLN A 1 102 ? 7.117 -30.406 4.18 1 98.31 102 GLN A O 1
ATOM 782 N N . GLU A 1 103 ? 5.055 -29.531 4.176 1 98.75 103 GLU A N 1
ATOM 783 C CA . GLU A 1 103 ? 4.617 -30.344 3.041 1 98.75 103 GLU A CA 1
ATOM 784 C C . GLU A 1 103 ? 5.438 -30.031 1.793 1 98.75 103 GLU A C 1
ATOM 786 O O . GLU A 1 103 ? 5.789 -30.938 1.033 1 98.75 103 GLU A O 1
ATOM 791 N N . ALA A 1 104 ? 5.703 -28.766 1.581 1 98.75 104 ALA A N 1
ATOM 792 C CA . ALA A 1 104 ? 6.531 -28.375 0.442 1 98.75 104 ALA A CA 1
ATOM 793 C C . ALA A 1 104 ? 7.891 -29.062 0.486 1 98.75 104 ALA A C 1
ATOM 795 O O . ALA A 1 104 ? 8.383 -29.531 -0.538 1 98.75 104 ALA A O 1
ATOM 796 N N . GLY A 1 105 ? 8.453 -29.062 1.681 1 98.69 105 GLY A N 1
ATOM 797 C CA . GLY A 1 105 ? 9.727 -29.734 1.853 1 98.69 105 GLY A CA 1
ATOM 798 C C . GLY A 1 105 ? 9.672 -31.219 1.522 1 98.69 105 GLY A C 1
ATOM 799 O O . GLY A 1 105 ? 10.578 -31.75 0.891 1 98.69 105 GLY A O 1
ATOM 800 N N . GLU A 1 106 ? 8.656 -31.875 1.898 1 98.81 106 GLU A N 1
ATOM 801 C CA . GLU A 1 106 ? 8.469 -33.312 1.615 1 98.81 106 GLU A CA 1
ATOM 802 C C . GLU A 1 106 ? 8.312 -33.562 0.117 1 98.81 106 GLU A C 1
ATOM 804 O O . GLU A 1 106 ? 8.797 -34.562 -0.403 1 98.81 106 GLU A O 1
ATOM 809 N N . MET A 1 107 ? 7.664 -32.656 -0.532 1 98.88 107 MET A N 1
ATOM 810 C CA . MET A 1 107 ? 7.496 -32.75 -1.979 1 98.88 107 MET A CA 1
ATOM 811 C C . MET A 1 107 ? 8.844 -32.656 -2.689 1 98.88 107 MET A C 1
ATOM 813 O O . MET A 1 107 ? 9.102 -33.406 -3.635 1 98.88 107 MET A O 1
ATOM 817 N N . ILE A 1 108 ? 9.656 -31.734 -2.244 1 98.81 108 ILE A N 1
ATOM 818 C CA . ILE A 1 108 ? 10.977 -31.547 -2.838 1 98.81 108 ILE A CA 1
ATOM 819 C C . ILE A 1 108 ? 11.836 -32.781 -2.588 1 98.81 108 ILE A C 1
ATOM 821 O O . ILE A 1 108 ? 12.547 -33.25 -3.482 1 98.81 108 ILE A O 1
ATOM 825 N N . LYS A 1 109 ? 11.766 -33.312 -1.388 1 98.69 109 LYS A N 1
ATOM 826 C CA . LYS A 1 109 ? 12.508 -34.531 -1.072 1 98.69 109 LYS A CA 1
ATOM 827 C C . LYS A 1 109 ? 12.094 -35.688 -1.984 1 98.69 109 LYS A C 1
ATOM 829 O O . LYS A 1 109 ? 12.945 -36.438 -2.48 1 98.69 109 LYS A O 1
ATOM 834 N N . ALA A 1 110 ? 10.812 -35.844 -2.164 1 98.81 110 ALA A N 1
ATOM 835 C CA . ALA A 1 110 ? 10.305 -36.875 -3.059 1 98.81 110 ALA A CA 1
ATOM 836 C C . ALA A 1 110 ? 10.852 -36.688 -4.473 1 98.81 110 ALA A C 1
ATOM 838 O O . ALA A 1 110 ? 11.195 -37.656 -5.141 1 98.81 110 ALA A O 1
ATOM 839 N N . GLN A 1 111 ? 10.867 -35.469 -4.949 1 98.81 111 GLN A N 1
ATOM 840 C CA . GLN A 1 111 ? 11.43 -35.125 -6.254 1 98.81 111 GLN A CA 1
ATOM 841 C C . GLN A 1 111 ? 12.883 -35.594 -6.363 1 98.81 111 GLN A C 1
ATOM 843 O O . GLN A 1 111 ? 13.258 -36.219 -7.344 1 98.81 111 GLN A O 1
ATOM 848 N N . GLU A 1 112 ? 13.648 -35.219 -5.355 1 98.44 112 GLU A N 1
ATOM 849 C CA . GLU A 1 112 ? 15.07 -35.562 -5.324 1 98.44 112 GLU A CA 1
ATOM 850 C C . GLU A 1 112 ? 15.273 -37.062 -5.316 1 98.44 112 GLU A C 1
ATOM 852 O O . GLU A 1 112 ? 16.109 -37.594 -6.047 1 98.44 112 GLU A O 1
ATOM 857 N N . ASP A 1 113 ? 14.547 -37.75 -4.543 1 98.38 113 ASP A N 1
ATOM 858 C CA . ASP A 1 113 ? 14.648 -39.188 -4.43 1 98.38 113 ASP A CA 1
ATOM 859 C C . ASP A 1 113 ? 14.32 -39.875 -5.762 1 98.38 113 ASP A C 1
ATOM 861 O O . ASP A 1 113 ? 14.914 -40.906 -6.102 1 98.38 113 ASP A O 1
ATOM 865 N N . ALA A 1 114 ? 13.391 -39.312 -6.512 1 98.44 114 ALA A N 1
ATOM 866 C CA . ALA A 1 114 ? 12.953 -39.906 -7.773 1 98.44 114 ALA A CA 1
ATOM 867 C C . ALA A 1 114 ? 13.922 -39.562 -8.906 1 98.44 114 ALA A C 1
ATOM 869 O O . ALA A 1 114 ? 13.883 -40.188 -9.969 1 98.44 114 ALA A O 1
ATOM 870 N N . GLY A 1 115 ? 14.789 -38.562 -8.672 1 98.31 115 GLY A N 1
ATOM 871 C CA . GLY A 1 115 ? 15.664 -38.094 -9.734 1 98.31 115 GLY A CA 1
ATOM 872 C C . GLY A 1 115 ? 14.906 -37.5 -10.898 1 98.31 115 GLY A C 1
ATOM 873 O O . GLY A 1 115 ? 15.273 -37.688 -12.062 1 98.31 115 GLY A O 1
ATOM 874 N N . LYS A 1 116 ? 13.797 -36.906 -10.656 1 98.56 116 LYS A N 1
ATOM 875 C CA . LYS A 1 116 ? 12.93 -36.312 -11.672 1 98.56 116 LYS A CA 1
ATOM 876 C C . LYS A 1 116 ? 12.859 -34.781 -11.508 1 98.56 116 LYS A C 1
ATOM 878 O O . LYS A 1 116 ? 13.328 -34.25 -10.508 1 98.56 116 LYS A O 1
ATOM 883 N N . LEU A 1 117 ? 12.328 -34.125 -12.516 1 98.69 117 LEU A N 1
ATOM 884 C CA . LEU A 1 117 ? 12.156 -32.656 -12.461 1 98.69 117 LEU A CA 1
ATOM 885 C C . LEU A 1 117 ? 10.82 -32.281 -11.844 1 98.69 117 LEU A C 1
ATOM 887 O O . LEU A 1 117 ? 9.883 -33.094 -11.852 1 98.69 117 LEU A O 1
ATOM 891 N N . GLY A 1 118 ? 10.773 -31.172 -11.172 1 98.81 118 GLY A N 1
ATOM 892 C CA . GLY A 1 118 ? 9.57 -30.625 -10.57 1 98.81 118 GLY A CA 1
ATOM 893 C C . GLY A 1 118 ? 9.422 -29.125 -10.797 1 98.81 118 GLY A C 1
ATOM 894 O O . GLY A 1 118 ? 10.352 -28.359 -10.539 1 98.81 118 GLY A O 1
ATOM 895 N N . PHE A 1 119 ? 8.219 -28.734 -11.227 1 98.81 119 PHE A N 1
ATOM 896 C CA . PHE A 1 119 ? 7.953 -27.328 -11.547 1 98.81 119 PHE A CA 1
ATOM 897 C C . PHE A 1 119 ? 6.688 -26.844 -10.852 1 98.81 119 PHE A C 1
ATOM 899 O O . PHE A 1 119 ? 5.836 -27.656 -10.469 1 98.81 119 PHE A O 1
ATOM 906 N N . ILE A 1 120 ? 6.602 -25.594 -10.562 1 98.81 120 ILE A N 1
ATOM 907 C CA . ILE A 1 120 ? 5.41 -24.938 -10.023 1 98.81 120 ILE A CA 1
ATOM 908 C C . ILE A 1 120 ? 4.863 -23.938 -11.031 1 98.81 120 ILE A C 1
ATOM 910 O O . ILE A 1 120 ? 5.629 -23.25 -11.711 1 98.81 120 ILE A O 1
ATOM 914 N N . ASN A 1 121 ? 3.578 -23.812 -11.156 1 98.5 121 ASN A N 1
ATOM 915 C CA . ASN A 1 121 ? 2.953 -23.031 -12.219 1 98.5 121 ASN A CA 1
ATOM 916 C C . ASN A 1 121 ? 2.865 -21.562 -11.836 1 98.5 121 ASN A C 1
ATOM 918 O O . ASN A 1 121 ? 1.771 -21 -11.727 1 98.5 121 ASN A O 1
ATOM 922 N N . PHE A 1 122 ? 3.926 -20.922 -11.711 1 98.75 122 PHE A N 1
ATOM 923 C CA . PHE A 1 122 ? 4.047 -19.469 -11.703 1 98.75 122 PHE A CA 1
ATOM 924 C C . PHE A 1 122 ? 4.281 -18.938 -13.109 1 98.75 122 PHE A C 1
ATOM 926 O O . PHE A 1 122 ? 5.285 -18.266 -13.367 1 98.75 122 PHE A O 1
ATOM 933 N N . GLU A 1 123 ? 3.297 -19.125 -13.938 1 98.31 123 GLU A N 1
ATOM 934 C CA . GLU A 1 123 ? 3.379 -18.875 -15.375 1 98.31 123 GLU A CA 1
ATOM 935 C C . GLU A 1 123 ? 3.523 -17.391 -15.68 1 98.31 123 GLU A C 1
ATOM 937 O O . GLU A 1 123 ? 4.02 -17.016 -16.75 1 98.31 123 GLU A O 1
ATOM 942 N N . TYR A 1 124 ? 3.162 -16.547 -14.758 1 98.25 124 TYR A N 1
ATOM 943 C CA . TYR A 1 124 ? 3.156 -15.109 -15.023 1 98.25 124 TYR A CA 1
ATOM 944 C C . TYR A 1 124 ? 4.574 -14.578 -15.188 1 98.25 124 TYR A C 1
ATOM 946 O O . TYR A 1 124 ? 4.781 -13.484 -15.727 1 98.25 124 TYR A O 1
ATOM 954 N N . ARG A 1 125 ? 5.594 -15.359 -14.695 1 98.62 125 ARG A N 1
ATOM 955 C CA . ARG A 1 125 ? 6.977 -14.984 -14.961 1 98.62 125 ARG A CA 1
ATOM 956 C C . ARG A 1 125 ? 7.215 -14.789 -16.453 1 98.62 125 ARG A C 1
ATOM 958 O O . ARG A 1 125 ? 8.086 -14.008 -16.859 1 98.62 125 ARG A O 1
ATOM 965 N N . PHE A 1 126 ? 6.367 -15.422 -17.25 1 98.56 126 PHE A N 1
ATOM 966 C CA . PHE A 1 126 ? 6.68 -15.461 -18.672 1 98.56 126 PHE A CA 1
ATOM 967 C C . PHE A 1 126 ? 5.809 -14.477 -19.438 1 98.56 126 PHE A C 1
ATOM 969 O O . PHE A 1 126 ? 5.82 -14.461 -20.672 1 98.56 126 PHE A O 1
ATOM 976 N N . LEU A 1 127 ? 5.016 -13.695 -18.781 1 98.44 127 LEU A N 1
ATOM 977 C CA . LEU A 1 127 ? 4.395 -12.555 -19.438 1 98.44 127 LEU A CA 1
ATOM 978 C C . LEU A 1 127 ? 5.453 -11.562 -19.906 1 98.44 127 LEU A C 1
ATOM 980 O O . LEU A 1 127 ? 6.379 -11.234 -19.172 1 98.44 127 LEU A O 1
ATOM 984 N N . PRO A 1 128 ? 5.297 -11.031 -21.109 1 98.31 128 PRO A N 1
ATOM 985 C CA . PRO A 1 128 ? 6.312 -10.133 -21.656 1 98.31 128 PRO A CA 1
ATOM 986 C C . PRO A 1 128 ? 6.609 -8.945 -20.75 1 98.31 128 PRO A C 1
ATOM 988 O O . PRO A 1 128 ? 7.777 -8.586 -20.562 1 98.31 128 PRO A O 1
ATOM 991 N N . ALA A 1 129 ? 5.629 -8.336 -20.203 1 98.56 129 ALA A N 1
ATOM 992 C CA . ALA A 1 129 ? 5.832 -7.191 -19.312 1 98.56 129 ALA A CA 1
ATOM 993 C C . ALA A 1 129 ? 6.66 -7.582 -18.094 1 98.56 129 ALA A C 1
ATOM 995 O O . ALA A 1 129 ? 7.574 -6.855 -17.703 1 98.56 129 ALA A O 1
ATOM 996 N N . ARG A 1 130 ? 6.387 -8.711 -17.516 1 98.69 130 ARG A N 1
ATOM 997 C CA . ARG A 1 130 ? 7.102 -9.148 -16.328 1 98.69 130 ARG A CA 1
ATOM 998 C C . ARG A 1 130 ? 8.531 -9.555 -16.656 1 98.69 130 ARG A C 1
ATOM 1000 O O . ARG A 1 130 ? 9.445 -9.328 -15.867 1 98.69 130 ARG A O 1
ATOM 1007 N N . GLN A 1 131 ? 8.664 -10.172 -17.828 1 98.62 131 GLN A N 1
ATOM 1008 C CA . GLN A 1 131 ? 10.016 -10.453 -18.312 1 98.62 131 GLN A CA 1
ATOM 1009 C C . GLN A 1 131 ? 10.82 -9.172 -18.469 1 98.62 131 GLN A C 1
ATOM 1011 O O . GLN A 1 131 ? 12.008 -9.125 -18.125 1 98.62 131 GLN A O 1
ATOM 1016 N N . LYS A 1 132 ? 10.195 -8.164 -19 1 98.56 132 LYS A N 1
ATOM 1017 C CA . LYS A 1 132 ? 10.867 -6.879 -19.172 1 98.56 132 LYS A CA 1
ATOM 1018 C C . LYS A 1 132 ? 11.25 -6.277 -17.828 1 98.56 132 LYS A C 1
ATOM 1020 O O . LYS A 1 132 ? 12.352 -5.742 -17.672 1 98.56 132 LYS A O 1
ATOM 1025 N N . VAL A 1 133 ? 10.375 -6.336 -16.844 1 98.81 133 VAL A N 1
ATOM 1026 C CA . VAL A 1 133 ? 10.68 -5.883 -15.484 1 98.81 133 VAL A CA 1
ATOM 1027 C C . VAL A 1 133 ? 11.922 -6.605 -14.961 1 98.81 133 VAL A C 1
ATOM 1029 O O . VAL A 1 133 ? 12.852 -5.973 -14.461 1 98.81 133 VAL A O 1
ATOM 1032 N N . LYS A 1 134 ? 11.906 -7.938 -15.086 1 98.75 134 LYS A N 1
ATOM 1033 C CA . LYS A 1 134 ? 13.039 -8.734 -14.633 1 98.75 134 LYS A CA 1
ATOM 1034 C C . LYS A 1 134 ? 14.336 -8.281 -15.305 1 98.75 134 LYS A C 1
ATOM 1036 O O . LYS A 1 134 ? 15.359 -8.102 -14.641 1 98.75 134 LYS A O 1
ATOM 1041 N N . GLU A 1 135 ? 14.273 -8.102 -16.594 1 98.56 135 GLU A N 1
ATOM 1042 C CA . GLU A 1 135 ? 15.438 -7.664 -17.359 1 98.56 135 GLU A CA 1
ATOM 1043 C C . GLU A 1 135 ? 15.977 -6.336 -16.828 1 98.56 135 GLU A C 1
ATOM 1045 O O . GLU A 1 135 ? 17.188 -6.199 -16.594 1 98.56 135 GLU A O 1
ATOM 1050 N N . ILE A 1 136 ? 15.125 -5.379 -16.609 1 98.62 136 ILE A N 1
ATOM 1051 C CA . ILE A 1 136 ? 15.516 -4.039 -16.188 1 98.62 136 ILE A CA 1
ATOM 1052 C C . ILE A 1 136 ? 16.109 -4.098 -14.773 1 98.62 136 ILE A C 1
ATOM 1054 O O . ILE A 1 136 ? 17.172 -3.531 -14.523 1 98.62 136 ILE A O 1
ATOM 1058 N N . VAL A 1 137 ? 15.492 -4.797 -13.875 1 98.62 137 VAL A N 1
ATOM 1059 C CA . VAL A 1 137 ? 15.969 -4.895 -12.5 1 98.62 137 VAL A CA 1
ATOM 1060 C C . VAL A 1 137 ? 17.328 -5.594 -12.469 1 98.62 137 VAL A C 1
ATOM 1062 O O . VAL A 1 137 ? 18.25 -5.133 -11.805 1 98.62 137 VAL A O 1
ATOM 1065 N N . ALA A 1 138 ? 17.453 -6.648 -13.203 1 98.12 138 ALA A N 1
ATOM 1066 C CA . ALA A 1 138 ? 18.672 -7.449 -13.227 1 98.12 138 ALA A CA 1
ATOM 1067 C C . ALA A 1 138 ? 19.828 -6.672 -13.852 1 98.12 138 ALA A C 1
ATOM 1069 O O . ALA A 1 138 ? 21 -6.93 -13.547 1 98.12 138 ALA A O 1
ATOM 1070 N N . SER A 1 139 ? 19.516 -5.762 -14.742 1 98 139 SER A N 1
ATOM 1071 C CA . SER A 1 139 ? 20.531 -4.98 -15.43 1 98 139 SER A CA 1
ATOM 1072 C C . SER A 1 139 ? 21.25 -4.051 -14.453 1 98 139 SER A C 1
ATOM 1074 O O . SER A 1 139 ? 22.328 -3.529 -14.766 1 98 139 SER A O 1
ATOM 1076 N N . GLY A 1 140 ? 20.609 -3.75 -13.336 1 97.56 140 GLY A N 1
ATOM 1077 C CA . GLY A 1 140 ? 21.203 -2.83 -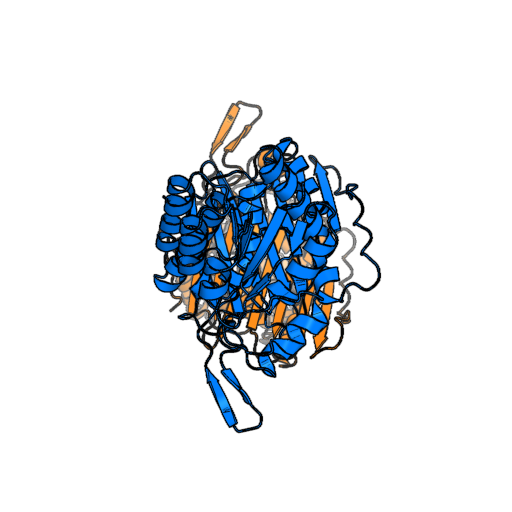12.367 1 97.56 140 GLY A CA 1
ATOM 1078 C C . GLY A 1 140 ? 20.922 -1.374 -12.688 1 97.56 140 GLY A C 1
ATOM 1079 O O . GLY A 1 140 ? 21.359 -0.479 -11.961 1 97.56 140 GLY A O 1
ATOM 1080 N N . LYS A 1 141 ? 20.094 -1.136 -13.688 1 97.44 141 LYS A N 1
ATOM 1081 C CA . LYS A 1 141 ? 19.828 0.22 -14.164 1 97.44 141 LYS A CA 1
ATOM 1082 C C . LYS A 1 141 ? 19.125 1.046 -13.086 1 97.44 141 LYS A C 1
ATOM 1084 O O . LYS A 1 141 ? 19.266 2.271 -13.055 1 97.44 141 LYS A O 1
ATOM 1089 N N . LEU A 1 142 ? 18.438 0.435 -12.211 1 98 142 LEU A N 1
ATOM 1090 C CA . LEU A 1 142 ? 17.672 1.146 -11.195 1 98 142 LEU A CA 1
ATOM 1091 C C . LEU A 1 142 ? 18.516 1.44 -9.969 1 98 142 LEU A C 1
ATOM 1093 O O . LEU A 1 142 ? 18.078 2.121 -9.047 1 98 142 LEU A O 1
ATOM 1097 N N . GLY A 1 143 ? 19.797 0.952 -9.914 1 97 143 GLY A N 1
ATOM 1098 C CA . GLY A 1 143 ? 20.547 1.01 -8.68 1 97 143 GLY A CA 1
ATOM 1099 C C . GLY A 1 143 ? 19.984 0.12 -7.586 1 97 143 GLY A C 1
ATOM 1100 O O . GLY A 1 143 ? 19.281 -0.846 -7.871 1 97 143 GLY A O 1
ATOM 1101 N N . ASN A 1 144 ? 20.391 0.403 -6.352 1 95.75 144 ASN A N 1
ATOM 1102 C CA . ASN A 1 144 ? 19.844 -0.349 -5.234 1 95.75 144 ASN A CA 1
ATOM 1103 C C . ASN A 1 144 ? 18.328 -0.157 -5.129 1 95.75 144 ASN A C 1
ATOM 1105 O O . ASN A 1 144 ? 17.828 0.969 -5.207 1 95.75 144 ASN A O 1
ATOM 1109 N N . VAL A 1 145 ? 17.641 -1.233 -5.012 1 97.56 145 VAL A N 1
ATOM 1110 C CA . VAL A 1 145 ? 16.203 -1.163 -4.812 1 97.56 145 VAL A CA 1
ATOM 1111 C C . VAL A 1 145 ? 15.891 -0.599 -3.428 1 97.56 145 VAL A C 1
ATOM 1113 O O . VAL A 1 145 ? 16.297 -1.171 -2.414 1 97.56 145 VAL A O 1
ATOM 1116 N N . LEU A 1 146 ? 15.164 0.513 -3.373 1 97.94 146 LEU A N 1
ATOM 1117 C CA . LEU A 1 146 ? 14.812 1.156 -2.113 1 97.94 146 LEU A CA 1
ATOM 1118 C C . LEU A 1 146 ? 13.492 0.611 -1.578 1 97.94 146 LEU A C 1
ATOM 1120 O O . LEU A 1 146 ? 13.352 0.37 -0.377 1 97.94 146 LEU A O 1
ATOM 1124 N N . HIS A 1 147 ? 12.539 0.452 -2.48 1 98.75 147 HIS A N 1
ATOM 1125 C CA . HIS A 1 147 ? 11.203 0.022 -2.08 1 98.75 147 HIS A CA 1
ATOM 1126 C C . HIS A 1 147 ? 10.43 -0.552 -3.262 1 98.75 147 HIS A C 1
ATOM 1128 O O . HIS A 1 147 ? 10.586 -0.086 -4.395 1 98.75 147 HIS A O 1
ATOM 1134 N N . VAL A 1 148 ? 9.617 -1.548 -3.021 1 98.88 148 VAL A N 1
ATOM 1135 C CA . VAL A 1 148 ? 8.727 -2.129 -4.02 1 98.88 148 VAL A CA 1
ATOM 1136 C C . VAL A 1 148 ? 7.281 -2.062 -3.525 1 98.88 148 VAL A C 1
ATOM 1138 O O . VAL A 1 148 ? 6.977 -2.506 -2.416 1 98.88 148 VAL A O 1
ATOM 1141 N N . ASN A 1 149 ? 6.391 -1.413 -4.277 1 98.69 149 ASN A N 1
ATOM 1142 C CA . ASN A 1 149 ? 4.945 -1.562 -4.125 1 98.69 149 ASN A CA 1
ATOM 1143 C C . ASN A 1 149 ? 4.363 -2.488 -5.188 1 98.69 149 ASN A C 1
ATOM 1145 O O . ASN A 1 149 ? 4.578 -2.281 -6.383 1 98.69 149 ASN A O 1
ATOM 1149 N N . PHE A 1 150 ? 3.686 -3.488 -4.762 1 98.81 150 PHE A N 1
ATOM 1150 C CA . PHE A 1 150 ? 3.111 -4.422 -5.723 1 98.81 150 PHE A CA 1
ATOM 1151 C C . PHE A 1 150 ? 1.747 -4.91 -5.25 1 98.81 150 PHE A C 1
ATOM 1153 O O . PHE A 1 150 ? 1.607 -5.379 -4.117 1 98.81 150 PHE A O 1
ATOM 1160 N N . SER A 1 151 ? 0.67 -4.777 -6.117 1 98.56 151 SER A N 1
ATOM 1161 C CA . SER A 1 151 ? -0.671 -5.164 -5.691 1 98.56 151 SER A CA 1
ATOM 1162 C C . SER A 1 151 ? -1.479 -5.73 -6.852 1 98.56 151 SER A C 1
ATOM 1164 O O . SER A 1 151 ? -1.142 -5.508 -8.016 1 98.56 151 SER A O 1
ATOM 1166 N N . LEU A 1 152 ? -2.43 -6.508 -6.539 1 98.25 152 LEU A N 1
ATOM 1167 C CA . LEU A 1 152 ? -3.498 -6.922 -7.441 1 98.25 152 LEU A CA 1
ATOM 1168 C C . LEU A 1 152 ? -4.863 -6.75 -6.781 1 98.25 152 LEU A C 1
ATOM 1170 O O . LEU A 1 152 ? -5.129 -7.336 -5.73 1 98.25 152 LEU A O 1
ATOM 1174 N N . ASN A 1 153 ? -5.684 -5.988 -7.375 1 97.56 153 ASN A N 1
ATOM 1175 C CA . ASN A 1 153 ? -7.082 -5.887 -6.973 1 97.56 153 ASN A CA 1
ATOM 1176 C C . ASN A 1 153 ? -8.023 -6.332 -8.094 1 97.56 153 ASN A C 1
ATOM 1178 O O . ASN A 1 153 ? -7.781 -6.039 -9.266 1 97.56 153 ASN A O 1
ATOM 1182 N N . ILE A 1 154 ? -9.031 -7.07 -7.742 1 96.69 154 ILE A N 1
ATOM 1183 C CA . ILE A 1 154 ? -10.008 -7.578 -8.695 1 96.69 154 ILE A CA 1
ATOM 1184 C C . ILE A 1 154 ? -11.414 -7.172 -8.266 1 96.69 154 ILE A C 1
ATOM 1186 O O . ILE A 1 154 ? -11.758 -7.262 -7.086 1 96.69 154 ILE A O 1
ATOM 1190 N N . ALA A 1 155 ? -12.227 -6.723 -9.258 1 96.69 155 ALA A N 1
ATOM 1191 C CA . ALA A 1 155 ? -13.617 -6.387 -8.969 1 96.69 155 ALA A CA 1
ATOM 1192 C C . ALA A 1 155 ? -14.461 -7.645 -8.805 1 96.69 155 ALA A C 1
ATOM 1194 O O . ALA A 1 155 ? -15.289 -7.961 -9.664 1 96.69 155 ALA A O 1
ATOM 1195 N N . GLY A 1 156 ? -14.383 -8.258 -7.629 1 95.31 156 GLY A N 1
ATOM 1196 C CA . GLY A 1 156 ? -15.039 -9.539 -7.43 1 95.31 156 GLY A CA 1
ATOM 1197 C C . GLY A 1 156 ? -16.156 -9.477 -6.414 1 95.31 156 GLY A C 1
ATOM 1198 O O . GLY A 1 156 ? -16.641 -10.516 -5.953 1 95.31 156 GLY A O 1
ATOM 1199 N N . TYR A 1 157 ? -16.578 -8.328 -6.039 1 94.75 157 TYR A N 1
ATOM 1200 C CA . TYR A 1 157 ? -17.531 -8.211 -4.945 1 94.75 157 TYR A CA 1
ATOM 1201 C C . TYR A 1 157 ? -18.828 -8.969 -5.262 1 94.75 157 TYR A C 1
ATOM 1203 O O . TYR A 1 157 ? -19.328 -9.719 -4.426 1 94.75 157 TYR A O 1
ATOM 1211 N N . GLU A 1 158 ? -19.375 -8.789 -6.469 1 92.62 158 GLU A N 1
ATOM 1212 C CA . GLU A 1 158 ? -20.625 -9.422 -6.848 1 92.62 158 GLU A CA 1
ATOM 1213 C C . GLU A 1 158 ? -20.547 -10.938 -6.73 1 92.62 158 GLU A C 1
ATOM 1215 O O . GLU A 1 158 ? -21.453 -11.578 -6.191 1 92.62 158 GLU A O 1
ATOM 1220 N N . ARG A 1 159 ? -19.5 -11.477 -7.211 1 92.94 159 ARG A N 1
ATOM 1221 C CA . ARG A 1 159 ? -19.312 -12.922 -7.156 1 92.94 159 ARG A CA 1
ATOM 1222 C C . ARG A 1 159 ? -19.234 -13.406 -5.715 1 92.94 159 ARG A C 1
ATOM 1224 O O . ARG A 1 159 ? -19.781 -14.461 -5.375 1 92.94 159 ARG A O 1
ATOM 1231 N N . TYR A 1 160 ? -18.625 -12.727 -4.855 1 94.25 160 TYR A N 1
ATOM 1232 C CA . TYR A 1 160 ? -18.484 -13.102 -3.453 1 94.25 160 TYR A CA 1
ATOM 1233 C C . TYR A 1 160 ? -19.812 -12.953 -2.715 1 94.25 160 TYR A C 1
ATOM 1235 O O . TYR A 1 160 ? -20.141 -13.758 -1.839 1 94.25 160 TYR A O 1
ATOM 1243 N N . ALA A 1 161 ? -20.547 -11.977 -3.162 1 92.25 161 ALA A N 1
ATOM 1244 C CA . ALA A 1 161 ? -21.797 -11.672 -2.467 1 92.25 161 ALA A CA 1
ATOM 1245 C C . ALA A 1 161 ? -22.922 -12.586 -2.928 1 92.25 161 ALA A C 1
ATOM 1247 O O . ALA A 1 161 ? -23.922 -12.75 -2.227 1 92.25 161 ALA A O 1
ATOM 1248 N N . THR A 1 162 ? -22.734 -13.227 -4.109 1 93 162 THR A N 1
ATOM 1249 C CA . THR A 1 162 ? -23.922 -13.875 -4.664 1 93 162 THR A CA 1
ATOM 1250 C C . THR A 1 162 ? -23.656 -15.352 -4.93 1 93 162 THR A C 1
ATOM 1252 O O . THR A 1 162 ? -24.5 -16.047 -5.488 1 93 162 THR A O 1
ATOM 1255 N N . SER A 1 163 ? -22.469 -15.789 -4.574 1 94.19 163 SER A N 1
ATOM 1256 C CA . SER A 1 163 ? -22.188 -17.188 -4.898 1 94.19 163 SER A CA 1
ATOM 1257 C C . SER A 1 163 ? -21.375 -17.859 -3.801 1 94.19 163 SER A C 1
ATOM 1259 O O . SER A 1 163 ? -20.656 -17.188 -3.053 1 94.19 163 SER A O 1
ATOM 1261 N N . LYS A 1 164 ? -21.516 -19.172 -3.711 1 94 164 LYS A N 1
ATOM 1262 C CA . LYS A 1 164 ? -20.672 -19.969 -2.83 1 94 164 LYS A CA 1
ATOM 1263 C C . LYS A 1 164 ? -19.219 -19.969 -3.332 1 94 164 LYS A C 1
ATOM 1265 O O . LYS A 1 164 ? -18.984 -19.875 -4.535 1 94 164 LYS A O 1
ATOM 1270 N N . ARG A 1 165 ? -18.344 -20.141 -2.377 1 93.62 165 ARG A N 1
ATOM 1271 C CA . ARG A 1 165 ? -16.922 -20.156 -2.738 1 93.62 165 ARG A CA 1
ATOM 1272 C C . ARG A 1 165 ? -16.297 -21.516 -2.451 1 93.62 165 ARG A C 1
ATOM 1274 O O . ARG A 1 165 ? -15.195 -21.812 -2.908 1 93.62 165 ARG A O 1
ATOM 1281 N N . GLY A 1 166 ? -16.969 -22.312 -1.754 1 92.44 166 GLY A N 1
ATOM 1282 C CA . GLY A 1 166 ? -16.5 -23.656 -1.476 1 92.44 166 GLY A CA 1
ATOM 1283 C C . GLY A 1 166 ? -15.219 -23.688 -0.659 1 92.44 166 GLY A C 1
ATOM 1284 O O . GLY A 1 166 ? -15.102 -22.984 0.345 1 92.44 166 GLY A O 1
ATOM 1285 N N . TRP A 1 167 ? -14.281 -24.578 -1.098 1 90.81 167 TRP A N 1
ATOM 1286 C CA . TRP A 1 167 ? -13.055 -24.797 -0.333 1 90.81 167 TRP A CA 1
ATOM 1287 C C . TRP A 1 167 ? -12.219 -23.531 -0.265 1 90.81 167 TRP A C 1
ATOM 1289 O O . TRP A 1 167 ? -11.5 -23.297 0.712 1 90.81 167 TRP A O 1
ATOM 1299 N N . LEU A 1 168 ? -12.344 -22.703 -1.258 1 94.31 168 LEU A N 1
ATOM 1300 C CA . LEU A 1 168 ? -11.531 -21.5 -1.371 1 94.31 168 LEU A CA 1
ATOM 1301 C C . LEU A 1 168 ? -11.836 -20.531 -0.229 1 94.31 168 LEU A C 1
ATOM 1303 O O . LEU A 1 168 ? -11 -19.688 0.118 1 94.31 168 LEU A O 1
ATOM 1307 N N . SER A 1 169 ? -12.992 -20.703 0.368 1 96.25 169 SER A N 1
ATOM 1308 C CA . SER A 1 169 ? -13.406 -19.797 1.435 1 96.25 169 SER A CA 1
ATOM 1309 C C . SER A 1 169 ? -13.078 -20.375 2.809 1 96.25 169 SER A C 1
ATOM 1311 O O . SER A 1 169 ? -13.398 -19.766 3.832 1 96.25 169 SER A O 1
ATOM 1313 N N . GLN A 1 170 ? -12.398 -21.531 2.818 1 96.88 170 GLN A N 1
ATOM 1314 C CA . GLN A 1 170 ? -12.141 -22.219 4.078 1 96.88 170 GLN A CA 1
ATOM 1315 C C . GLN A 1 170 ? -10.641 -22.297 4.367 1 96.88 170 GLN A C 1
ATOM 1317 O O . GLN A 1 170 ? -9.898 -22.938 3.625 1 96.88 170 GLN A O 1
ATOM 1322 N N . LYS A 1 171 ? -10.297 -21.797 5.5 1 96.31 171 LYS A N 1
ATOM 1323 C CA . LYS A 1 171 ? -8.891 -21.766 5.898 1 96.31 171 LYS A CA 1
ATOM 1324 C C . LYS A 1 171 ? -8.32 -23.172 6.062 1 96.31 171 LYS A C 1
ATOM 1326 O O . LYS A 1 171 ? -7.191 -23.438 5.652 1 96.31 171 LYS A O 1
ATOM 1331 N N . ASP A 1 172 ? -9.078 -24.047 6.574 1 95.38 172 ASP A N 1
ATOM 1332 C CA . ASP A 1 172 ? -8.602 -25.391 6.883 1 95.38 172 ASP A CA 1
ATOM 1333 C C . ASP A 1 172 ? -8.547 -26.25 5.625 1 95.38 172 ASP A C 1
ATOM 1335 O O . ASP A 1 172 ? -8.023 -27.359 5.652 1 95.38 172 ASP A O 1
ATOM 1339 N N . GLN A 1 173 ? -9.039 -25.703 4.516 1 95.06 173 GLN A N 1
ATOM 1340 C CA . GLN A 1 173 ? -8.961 -26.375 3.221 1 95.06 173 GLN A CA 1
ATOM 1341 C C . GLN A 1 173 ? -7.926 -25.719 2.318 1 95.06 173 GLN A C 1
ATOM 1343 O O . GLN A 1 173 ? -7.973 -25.859 1.097 1 95.06 173 GLN A O 1
ATOM 1348 N N . ALA A 1 174 ? -7.027 -24.969 2.895 1 95.88 174 ALA A N 1
ATOM 1349 C CA . ALA A 1 174 ? -5.977 -24.234 2.182 1 95.88 174 ALA A CA 1
ATOM 1350 C C . ALA A 1 174 ? -6.57 -23.156 1.286 1 95.88 174 ALA A C 1
ATOM 1352 O O . ALA A 1 174 ? -5.992 -22.812 0.253 1 95.88 174 ALA A O 1
ATOM 1353 N N . GLY A 1 175 ? -7.77 -22.719 1.714 1 96.69 175 GLY A N 1
ATOM 1354 C CA . GLY A 1 175 ? -8.398 -21.625 0.988 1 96.69 175 GLY A CA 1
ATOM 1355 C C . GLY A 1 175 ? -7.816 -20.266 1.339 1 96.69 175 GLY A C 1
ATOM 1356 O O . GLY A 1 175 ? -6.977 -20.156 2.234 1 96.69 175 GLY A O 1
ATOM 1357 N N . GLY A 1 176 ? -8.305 -19.281 0.537 1 97.81 176 GLY A N 1
ATOM 1358 C CA . GLY A 1 176 ? -7.895 -17.906 0.771 1 97.81 176 GLY A CA 1
ATOM 1359 C C . GLY A 1 176 ? -7.211 -17.281 -0.425 1 97.81 176 GLY A C 1
ATOM 1360 O O . GLY A 1 176 ? -6.594 -17.969 -1.233 1 97.81 176 GLY A O 1
ATOM 1361 N N . MET A 1 177 ? -7.234 -16 -0.426 1 98.06 177 MET A N 1
ATOM 1362 C CA . MET A 1 177 ? -6.707 -15.273 -1.574 1 98.06 177 MET A CA 1
ATOM 1363 C C . MET A 1 177 ? -5.215 -15.008 -1.412 1 98.06 177 MET A C 1
ATOM 1365 O O . MET A 1 177 ? -4.52 -14.727 -2.391 1 98.06 177 MET A O 1
ATOM 1369 N N . LEU A 1 178 ? -4.664 -15.094 -0.177 1 98.69 178 LEU A N 1
ATOM 1370 C CA . LEU A 1 178 ? -3.213 -15.094 -0.033 1 98.69 178 LEU A CA 1
ATOM 1371 C C . LEU A 1 178 ? -2.584 -16.203 -0.874 1 98.69 178 LEU A C 1
ATOM 1373 O O . LEU A 1 178 ? -1.595 -15.969 -1.574 1 98.69 178 LEU A O 1
ATOM 1377 N N . GLY A 1 179 ? -3.162 -17.391 -0.786 1 98.31 179 GLY A N 1
ATOM 1378 C CA . GLY A 1 179 ? -2.682 -18.484 -1.604 1 98.31 179 GLY A CA 1
ATOM 1379 C C . GLY A 1 179 ? -3.047 -18.344 -3.068 1 98.31 179 GLY A C 1
ATOM 1380 O O . GLY A 1 179 ? -2.184 -18.438 -3.941 1 98.31 179 GLY A O 1
ATOM 1381 N N . ALA A 1 180 ? -4.289 -18.062 -3.375 1 97.19 180 ALA A N 1
ATOM 1382 C CA . ALA A 1 180 ? -4.828 -18.094 -4.73 1 97.19 180 ALA A CA 1
ATOM 1383 C C . ALA A 1 180 ? -4.227 -16.984 -5.594 1 97.19 180 ALA A C 1
ATOM 1385 O O . ALA A 1 180 ? -3.945 -17.203 -6.777 1 97.19 180 ALA A O 1
ATOM 1386 N N . VAL A 1 181 ? -4.02 -15.828 -4.953 1 97.25 181 VAL A N 1
ATOM 1387 C CA . VAL A 1 181 ? -3.582 -14.664 -5.723 1 97.25 181 VAL A CA 1
ATOM 1388 C C . VAL A 1 181 ? -2.262 -14.141 -5.16 1 97.25 181 VAL A C 1
ATOM 1390 O O . VAL A 1 181 ? -1.354 -13.789 -5.918 1 97.25 181 VAL A O 1
ATOM 1393 N N . GLY A 1 182 ? -2.15 -14.109 -3.863 1 98.5 182 GLY A N 1
ATOM 1394 C CA . GLY A 1 182 ? -0.962 -13.594 -3.205 1 98.5 182 GLY A CA 1
ATOM 1395 C C . GLY A 1 182 ? 0.295 -14.367 -3.541 1 98.5 182 GLY A C 1
ATOM 1396 O O . GLY A 1 182 ? 1.39 -13.805 -3.582 1 98.5 182 GLY A O 1
ATOM 1397 N N . SER A 1 183 ? 0.14 -15.656 -3.779 1 98.75 183 SER A N 1
ATOM 1398 C CA . SER A 1 183 ? 1.293 -16.469 -4.148 1 98.75 183 SER A CA 1
ATOM 1399 C C . SER A 1 183 ? 1.965 -15.938 -5.41 1 98.75 183 SER A C 1
ATOM 1401 O O . SER A 1 183 ? 3.191 -15.969 -5.527 1 98.75 183 SER A O 1
ATOM 1403 N N . HIS A 1 184 ? 1.182 -15.414 -6.391 1 98.62 184 HIS A N 1
ATOM 1404 C CA . HIS A 1 184 ? 1.736 -14.805 -7.594 1 98.62 184 HIS A CA 1
ATOM 1405 C C . HIS A 1 184 ? 2.494 -13.523 -7.258 1 98.62 184 HIS A C 1
ATOM 1407 O O . HIS A 1 184 ? 3.547 -13.25 -7.84 1 98.62 184 HIS A O 1
ATOM 1413 N N . LEU A 1 185 ? 1.973 -12.719 -6.348 1 98.81 185 LEU A N 1
ATOM 1414 C CA . LEU A 1 185 ? 2.645 -11.492 -5.926 1 98.81 185 LEU A CA 1
ATOM 1415 C C . LEU A 1 185 ? 3.996 -11.805 -5.289 1 98.81 185 LEU A C 1
ATOM 1417 O O . LEU A 1 185 ? 5.008 -11.195 -5.637 1 98.81 185 LEU A O 1
ATOM 1421 N N . ILE A 1 186 ? 3.938 -12.742 -4.402 1 98.88 186 ILE A N 1
ATOM 1422 C CA . ILE A 1 186 ? 5.137 -13.109 -3.658 1 98.88 186 ILE A CA 1
ATOM 1423 C C . ILE A 1 186 ? 6.176 -13.695 -4.609 1 98.88 186 ILE A C 1
ATOM 1425 O O . ILE A 1 186 ? 7.355 -13.344 -4.543 1 98.88 186 ILE A O 1
ATOM 1429 N N . ASP A 1 187 ? 5.746 -14.578 -5.496 1 98.88 187 ASP A N 1
ATOM 1430 C CA . ASP A 1 187 ? 6.66 -15.156 -6.477 1 98.88 187 ASP A CA 1
ATOM 1431 C C . ASP A 1 187 ? 7.332 -14.062 -7.305 1 98.88 187 ASP A C 1
ATOM 1433 O O . ASP A 1 187 ? 8.555 -14.047 -7.457 1 98.88 187 ASP A O 1
ATOM 1437 N N . SER A 1 188 ? 6.523 -13.156 -7.879 1 98.81 188 SER A N 1
ATOM 1438 C CA . SER A 1 188 ? 7.055 -12.086 -8.719 1 98.81 188 SER A CA 1
ATOM 1439 C C . SER A 1 188 ? 8.039 -11.211 -7.945 1 98.81 188 SER A C 1
ATOM 1441 O O . SER A 1 188 ? 9.117 -10.883 -8.445 1 98.81 188 SER A O 1
ATOM 1443 N N . LEU A 1 189 ? 7.664 -10.859 -6.746 1 98.81 189 LEU A N 1
ATOM 1444 C CA . LEU A 1 189 ? 8.508 -10.023 -5.902 1 98.81 189 LEU A CA 1
ATOM 1445 C C . LEU A 1 189 ? 9.883 -10.656 -5.715 1 98.81 189 LEU A C 1
ATOM 1447 O O . LEU A 1 189 ? 10.906 -10.008 -5.945 1 98.81 189 LEU A O 1
ATOM 1451 N N . LEU A 1 190 ? 9.891 -11.914 -5.305 1 98.56 190 LEU A N 1
ATOM 1452 C CA . LEU A 1 190 ? 11.133 -12.625 -5.039 1 98.56 190 LEU A CA 1
ATOM 1453 C C . LEU A 1 190 ? 11.93 -12.828 -6.324 1 98.56 190 LEU A C 1
ATOM 1455 O O . LEU A 1 190 ? 13.148 -12.633 -6.34 1 98.56 190 LEU A O 1
ATOM 1459 N N . TRP A 1 191 ? 11.234 -13.172 -7.398 1 98.69 191 TRP A N 1
ATOM 1460 C CA . TRP A 1 191 ? 11.875 -13.453 -8.68 1 98.69 191 TRP A CA 1
ATOM 1461 C C . TRP A 1 191 ? 12.469 -12.18 -9.281 1 98.69 191 TRP A C 1
ATOM 1463 O O . TRP A 1 191 ? 13.617 -12.18 -9.734 1 98.69 191 TRP A O 1
ATOM 1473 N N . TRP A 1 192 ? 11.734 -11.047 -9.258 1 98.69 192 TRP A N 1
ATOM 1474 C CA . TRP A 1 192 ? 12.211 -9.789 -9.828 1 98.69 192 TRP A CA 1
ATOM 1475 C C . TRP A 1 192 ? 13.445 -9.281 -9.078 1 98.69 192 TRP A C 1
ATOM 1477 O O . TRP A 1 192 ? 14.422 -8.859 -9.703 1 98.69 192 TRP A O 1
ATOM 1487 N 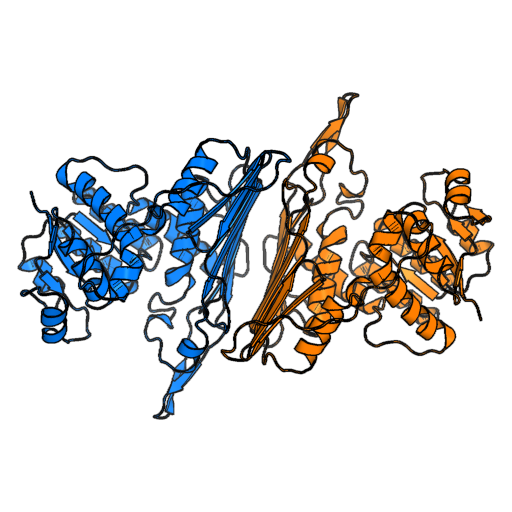N . THR A 1 193 ? 13.453 -9.367 -7.77 1 97.75 193 THR A N 1
ATOM 1488 C CA . THR A 1 193 ? 14.484 -8.703 -6.973 1 97.75 193 THR A CA 1
ATOM 1489 C C . THR A 1 193 ? 15.68 -9.625 -6.746 1 97.75 193 THR A C 1
ATOM 1491 O O . THR A 1 193 ? 16.781 -9.156 -6.48 1 97.75 193 THR A O 1
ATOM 1494 N N . ASP A 1 194 ? 15.422 -10.93 -6.758 1 96.75 194 ASP A N 1
ATOM 1495 C CA . ASP A 1 194 ? 16.422 -11.93 -6.398 1 96.75 194 ASP A CA 1
ATOM 1496 C C . ASP A 1 194 ? 16.984 -11.672 -5.004 1 96.75 194 ASP A C 1
ATOM 1498 O O . ASP A 1 194 ? 18.188 -11.844 -4.766 1 96.75 194 ASP A O 1
ATOM 1502 N N . LYS A 1 195 ? 16.156 -11.148 -4.105 1 96.06 195 LYS A N 1
ATOM 1503 C CA . LYS A 1 195 ? 16.578 -10.836 -2.744 1 96.06 195 LYS A CA 1
ATOM 1504 C C . LYS A 1 195 ? 15.953 -11.797 -1.737 1 96.06 195 LYS A C 1
ATOM 1506 O O . LYS A 1 195 ? 14.898 -12.375 -1.995 1 96.06 195 LYS A O 1
ATOM 1511 N N . LYS A 1 196 ? 16.672 -11.945 -0.639 1 97.19 196 LYS A N 1
ATOM 1512 C CA . LYS A 1 196 ? 16.125 -12.664 0.499 1 97.19 196 LYS A CA 1
ATOM 1513 C C . LYS A 1 196 ? 15.312 -11.734 1.401 1 97.19 196 LYS A C 1
ATOM 1515 O O . LYS A 1 196 ? 15.711 -10.594 1.63 1 97.19 196 LYS A O 1
ATOM 1520 N N . VAL A 1 197 ? 14.195 -12.211 1.856 1 98.44 197 VAL A N 1
ATOM 1521 C CA . VAL A 1 197 ? 13.375 -11.445 2.789 1 98.44 197 VAL A CA 1
ATOM 1522 C C . VAL A 1 197 ? 13.867 -11.672 4.215 1 98.44 197 VAL A C 1
ATOM 1524 O O . VAL A 1 197 ? 14.07 -12.812 4.633 1 98.44 197 VAL A O 1
ATOM 1527 N N . GLU A 1 198 ? 14.078 -10.602 4.93 1 98.38 198 GLU A N 1
ATOM 1528 C CA . GLU A 1 198 ? 14.523 -10.648 6.32 1 98.38 198 GLU A CA 1
ATOM 1529 C C . GLU A 1 198 ? 13.352 -10.836 7.273 1 98.38 198 GLU A C 1
ATOM 1531 O O . GLU A 1 198 ? 13.422 -11.633 8.211 1 98.38 198 GLU A O 1
ATOM 1536 N N . SER A 1 199 ? 12.297 -10.102 7.055 1 98.62 199 SER A N 1
ATOM 1537 C CA . SER A 1 199 ? 11.148 -10.125 7.949 1 98.62 199 SER A CA 1
ATOM 1538 C C . SER A 1 199 ? 9.891 -9.609 7.25 1 98.62 199 SER A C 1
ATOM 1540 O O . SER A 1 199 ? 9.977 -8.906 6.242 1 98.62 199 SER A O 1
ATOM 1542 N N . VAL A 1 200 ? 8.711 -9.992 7.812 1 98.81 200 VAL A N 1
ATOM 1543 C CA . VAL A 1 200 ? 7.449 -9.602 7.203 1 98.81 200 VAL A CA 1
ATOM 1544 C C . VAL A 1 200 ? 6.391 -9.414 8.281 1 98.81 200 VAL A C 1
ATOM 1546 O O . VAL A 1 200 ? 6.422 -10.086 9.32 1 98.81 200 VAL A O 1
ATOM 1549 N N . SER A 1 201 ? 5.559 -8.43 8.102 1 98.75 201 SER A N 1
ATOM 1550 C CA . SER A 1 201 ? 4.293 -8.242 8.797 1 98.75 201 SER A CA 1
ATOM 1551 C C . SER A 1 201 ? 3.109 -8.438 7.852 1 98.75 201 SER A C 1
ATOM 1553 O O . SER A 1 201 ? 3.135 -7.965 6.711 1 98.75 201 SER A O 1
ATOM 1555 N N . GLY A 1 202 ? 2.15 -9.172 8.328 1 98.75 202 GLY A N 1
ATOM 1556 C CA . GLY A 1 202 ? 1.018 -9.445 7.457 1 98.75 202 GLY A CA 1
ATOM 1557 C C . GLY A 1 202 ? -0.32 -9.312 8.156 1 98.75 202 GLY A C 1
ATOM 1558 O O . GLY A 1 202 ? -0.404 -9.461 9.383 1 98.75 202 GLY A O 1
ATOM 1559 N N . GLN A 1 203 ? -1.325 -9.016 7.379 1 98.56 203 GLN A N 1
ATOM 1560 C CA . GLN A 1 203 ? -2.717 -8.906 7.805 1 98.56 203 GLN A CA 1
ATOM 1561 C C . GLN A 1 203 ? -3.652 -9.578 6.797 1 98.56 203 GLN A C 1
ATOM 1563 O O . GLN A 1 203 ? -3.639 -9.242 5.613 1 98.56 203 GLN A O 1
ATOM 1568 N N . LEU A 1 204 ? -4.391 -10.539 7.285 1 98.56 204 LEU A N 1
ATOM 1569 C CA . LEU A 1 204 ? -5.41 -11.203 6.48 1 98.56 204 LEU A CA 1
ATOM 1570 C C . LEU A 1 204 ? -6.805 -10.727 6.871 1 98.56 204 LEU A C 1
ATOM 1572 O O . LEU A 1 204 ? -7.09 -10.523 8.055 1 98.56 204 LEU A O 1
ATOM 1576 N N . THR A 1 205 ? -7.668 -10.539 5.816 1 98.06 205 THR A N 1
ATOM 1577 C CA . THR A 1 205 ? -9.008 -10.023 6.078 1 98.06 205 THR A CA 1
ATOM 1578 C C . THR A 1 205 ? -10.047 -10.812 5.289 1 98.06 205 THR A C 1
ATOM 1580 O O . THR A 1 205 ? -9.766 -11.32 4.203 1 98.06 205 THR A O 1
ATOM 1583 N N . THR A 1 206 ? -11.234 -11 5.898 1 97.75 206 THR A N 1
ATOM 1584 C CA . THR A 1 206 ? -12.43 -11.5 5.223 1 97.75 206 THR A CA 1
ATOM 1585 C C . THR A 1 206 ? -13.5 -10.422 5.133 1 97.75 206 THR A C 1
ATOM 1587 O O . THR A 1 206 ? -14.289 -10.25 6.059 1 97.75 206 THR A O 1
ATOM 1590 N N . HIS A 1 207 ? -13.633 -9.758 4.027 1 96.31 207 HIS A N 1
ATOM 1591 C CA . HIS A 1 207 ? -14.555 -8.648 3.852 1 96.31 207 HIS A CA 1
ATOM 1592 C C . HIS A 1 207 ? -15.992 -9.133 3.719 1 96.31 207 HIS A C 1
ATOM 1594 O O . HIS A 1 207 ? -16.922 -8.438 4.105 1 96.31 207 HIS A O 1
ATOM 1600 N N . VAL A 1 208 ? -16.109 -10.273 3.1 1 96.06 208 VAL A N 1
ATOM 1601 C CA . VAL A 1 208 ? -17.422 -10.891 2.939 1 96.06 208 VAL A CA 1
ATOM 1602 C C . VAL A 1 208 ? -17.469 -12.211 3.695 1 96.06 208 VAL A C 1
ATOM 1604 O O . VAL A 1 208 ? -17.312 -13.281 3.098 1 96.06 208 VAL A O 1
ATOM 1607 N N . PRO A 1 209 ? -17.797 -12.18 4.926 1 96.31 209 PRO A N 1
ATOM 1608 C CA . PRO A 1 209 ? -17.578 -13.328 5.809 1 96.31 209 PRO A CA 1
ATOM 1609 C C . PRO A 1 209 ? -18.688 -14.375 5.699 1 96.31 209 PRO A C 1
ATOM 1611 O O . PRO A 1 209 ? -18.547 -15.477 6.242 1 96.31 209 PRO A O 1
ATOM 1614 N N . GLU A 1 210 ? -19.75 -14.055 5.008 1 96.25 210 GLU A N 1
ATOM 1615 C CA . GLU A 1 210 ? -20.828 -15.039 4.914 1 96.25 210 GLU A CA 1
ATOM 1616 C C . GLU A 1 210 ? -21.656 -14.836 3.646 1 96.25 210 GLU A C 1
ATOM 1618 O O . GLU A 1 210 ? -21.594 -13.766 3.031 1 96.25 210 GLU A O 1
ATOM 1623 N N . PHE A 1 211 ? -22.281 -15.867 3.186 1 95.69 211 PHE A N 1
ATOM 1624 C CA . PHE A 1 211 ? -23.219 -15.898 2.07 1 95.69 211 PHE A CA 1
ATOM 1625 C C . PHE A 1 211 ? -24.375 -16.859 2.357 1 95.69 211 PHE A C 1
ATOM 1627 O O . PHE A 1 211 ? -24.172 -17.953 2.877 1 95.69 211 PHE A O 1
ATOM 1634 N N . VAL A 1 212 ? -25.547 -16.422 2.168 1 95.19 212 VAL A N 1
ATOM 1635 C CA . VAL A 1 212 ? -26.734 -17.266 2.283 1 95.19 212 VAL A CA 1
ATOM 1636 C C . VAL A 1 212 ? -27.344 -17.5 0.9 1 95.19 212 VAL A C 1
ATOM 1638 O O . VAL A 1 212 ? -27.688 -16.547 0.198 1 95.19 212 VAL A O 1
ATOM 1641 N N . ASP A 1 213 ? -27.5 -18.766 0.556 1 93.19 213 ASP A N 1
ATOM 1642 C CA . ASP A 1 213 ? -28 -19.078 -0.783 1 93.19 213 ASP A CA 1
ATOM 1643 C C . ASP A 1 213 ? -29.531 -19.016 -0.825 1 93.19 213 ASP A C 1
ATOM 1645 O O . ASP A 1 213 ? -30.172 -18.672 0.173 1 93.19 213 ASP A O 1
ATOM 1649 N N . GLU A 1 214 ? -30.047 -19.281 -1.992 1 92.25 214 GLU A N 1
ATOM 1650 C CA . GLU A 1 214 ? -31.484 -19.141 -2.227 1 92.25 214 GLU A CA 1
ATOM 1651 C C . GLU A 1 214 ? -32.281 -20.094 -1.338 1 92.25 214 GLU A C 1
ATOM 1653 O O . GLU A 1 214 ? -33.438 -19.844 -1.039 1 92.25 214 GLU A O 1
ATOM 1658 N N . ASN A 1 215 ? -31.734 -21.125 -0.867 1 94.81 215 ASN A N 1
ATOM 1659 C CA . ASN A 1 215 ? -32.406 -22.125 -0.034 1 94.81 215 ASN A CA 1
ATOM 1660 C C . ASN A 1 215 ? -32.219 -21.828 1.451 1 94.81 215 ASN A C 1
ATOM 1662 O O . ASN A 1 215 ? -32.656 -22.609 2.303 1 94.81 215 ASN A O 1
ATOM 1666 N N . GLY A 1 216 ? -31.438 -20.781 1.767 1 93.19 216 GLY A N 1
ATOM 1667 C CA . GLY A 1 216 ? -31.219 -20.391 3.152 1 93.19 216 GLY A CA 1
ATOM 1668 C C . GLY A 1 216 ? -29.969 -21.016 3.754 1 93.19 216 GLY A C 1
ATOM 1669 O O . GLY A 1 216 ? -29.703 -20.859 4.945 1 93.19 216 GLY A O 1
ATOM 1670 N N . GLU A 1 217 ? -29.297 -21.781 2.932 1 93.69 217 GLU A N 1
ATOM 1671 C CA . GLU A 1 217 ? -28.062 -22.375 3.424 1 93.69 217 GLU A CA 1
ATOM 1672 C C . GLU A 1 217 ? -26.969 -21.344 3.566 1 93.69 217 GLU A C 1
ATOM 1674 O O . GLU A 1 217 ? -26.656 -20.609 2.617 1 93.69 217 GLU A O 1
ATOM 1679 N N . LYS A 1 218 ? -26.422 -21.359 4.777 1 94.31 218 LYS A N 1
ATOM 1680 C CA . LYS A 1 218 ? -25.438 -20.328 5.102 1 94.31 218 LYS A CA 1
ATOM 1681 C C . LYS A 1 218 ? -24.016 -20.875 4.938 1 94.31 218 LYS A C 1
ATOM 1683 O O . LYS A 1 218 ? -23.703 -21.969 5.414 1 94.31 218 LYS A O 1
ATOM 1688 N N . GLU A 1 219 ? -23.141 -20.188 4.172 1 96.75 219 GLU A N 1
ATOM 1689 C CA . GLU A 1 219 ? -21.688 -20.406 4.121 1 96.75 219 GLU A CA 1
ATOM 1690 C C . GLU A 1 219 ? -20.953 -19.406 5 1 96.75 219 GLU A C 1
ATOM 1692 O O . GLU A 1 219 ? -21.016 -18.203 4.758 1 96.75 219 GLU A O 1
ATOM 1697 N N . VAL A 1 220 ? -20.344 -19.953 6.012 1 97.56 220 VAL A N 1
ATOM 1698 C CA . VAL A 1 220 ? -19.469 -19.125 6.836 1 97.56 220 VAL A CA 1
ATOM 1699 C C . VAL A 1 220 ? -18.031 -19.203 6.312 1 97.56 220 VAL A C 1
ATOM 1701 O O . VAL A 1 220 ? -17.469 -20.297 6.199 1 97.56 220 VAL A O 1
ATOM 1704 N N . ARG A 1 221 ? -17.453 -18.109 5.965 1 98 221 ARG A N 1
ATOM 1705 C CA . ARG A 1 221 ? -16.141 -18.047 5.328 1 98 221 ARG A CA 1
ATOM 1706 C C . ARG A 1 221 ? -15.047 -17.734 6.348 1 98 221 ARG A C 1
ATOM 1708 O O . ARG A 1 221 ? -15.133 -16.719 7.055 1 98 221 ARG A O 1
ATOM 1715 N N . THR A 1 222 ? -14.031 -18.594 6.379 1 97.94 222 THR A N 1
ATOM 1716 C CA . THR A 1 222 ? -12.969 -18.453 7.367 1 97.94 222 THR A CA 1
ATOM 1717 C C . THR A 1 222 ? -11.664 -18.047 6.695 1 97.94 222 THR A C 1
ATOM 1719 O O . THR A 1 222 ? -10.719 -17.625 7.367 1 97.94 222 THR A O 1
ATOM 1722 N N . ALA A 1 223 ? -11.625 -18.156 5.363 1 98 223 ALA A N 1
ATOM 1723 C CA . ALA A 1 223 ? -10.414 -17.797 4.625 1 98 223 ALA A CA 1
ATOM 1724 C C . ALA A 1 223 ? -10.438 -16.344 4.188 1 98 223 ALA A C 1
ATOM 1726 O O . ALA A 1 223 ? -11.508 -15.742 4.059 1 98 223 ALA A O 1
ATOM 1727 N N . ASP A 1 224 ? -9.281 -15.859 3.961 1 98.5 224 ASP A N 1
ATOM 1728 C CA . ASP A 1 224 ? -9.133 -14.453 3.604 1 98.5 224 ASP A CA 1
ATOM 1729 C C . ASP A 1 224 ? -9.609 -14.195 2.176 1 98.5 224 ASP A C 1
ATOM 1731 O O . ASP A 1 224 ? -9.477 -15.062 1.307 1 98.5 224 ASP A O 1
ATOM 1735 N N . ASP A 1 225 ? -10.18 -13 1.925 1 98.25 225 ASP A N 1
ATOM 1736 C CA . ASP A 1 225 ? -10.453 -12.516 0.574 1 98.25 225 ASP A CA 1
ATOM 1737 C C . ASP A 1 225 ? -9.703 -11.211 0.294 1 98.25 225 ASP A C 1
ATOM 1739 O O . ASP A 1 225 ? -9.938 -10.57 -0.732 1 98.25 225 ASP A O 1
ATOM 1743 N N . ALA A 1 226 ? -8.789 -10.859 1.218 1 98.38 226 ALA A N 1
ATOM 1744 C CA . ALA A 1 226 ? -7.855 -9.742 1.098 1 98.38 226 ALA A CA 1
ATOM 1745 C C . ALA A 1 226 ? -6.652 -9.938 2.018 1 98.38 226 ALA A C 1
ATOM 1747 O O . ALA A 1 226 ? -6.742 -10.648 3.023 1 98.38 226 ALA A O 1
ATOM 1748 N N . PHE A 1 227 ? -5.523 -9.25 1.667 1 98.62 227 PHE A N 1
ATOM 1749 C CA . PHE A 1 227 ? -4.383 -9.242 2.574 1 98.62 227 PHE A CA 1
ATOM 1750 C C . PHE A 1 227 ? -3.492 -8.031 2.314 1 98.62 227 PHE A C 1
ATOM 1752 O O . PHE A 1 227 ? -3.529 -7.445 1.229 1 98.62 227 PHE A O 1
ATOM 1759 N N . GLN A 1 228 ? -2.773 -7.641 3.312 1 98.69 228 GLN A N 1
ATOM 1760 C CA . GLN A 1 228 ? -1.669 -6.688 3.266 1 98.69 228 GLN A CA 1
ATOM 1761 C C . GLN A 1 228 ? -0.417 -7.262 3.92 1 98.69 228 GLN A C 1
ATOM 1763 O O . GLN A 1 228 ? -0.505 -7.973 4.926 1 98.69 228 GLN A O 1
ATOM 1768 N N . ALA A 1 229 ? 0.696 -6.93 3.326 1 98.88 229 ALA A N 1
ATOM 1769 C CA . ALA A 1 229 ? 1.962 -7.309 3.947 1 98.88 229 ALA A CA 1
ATOM 1770 C C . ALA A 1 229 ? 3.076 -6.34 3.561 1 98.88 229 ALA A C 1
ATOM 1772 O O . ALA A 1 229 ? 3.09 -5.812 2.445 1 98.88 229 ALA A O 1
ATOM 1773 N N . PHE A 1 230 ? 3.934 -6.051 4.465 1 98.81 230 PHE A N 1
ATOM 1774 C CA . PHE A 1 230 ? 5.164 -5.332 4.164 1 98.81 230 PHE A CA 1
ATOM 1775 C C . PHE A 1 230 ? 6.344 -5.938 4.918 1 98.81 230 PHE A C 1
ATOM 1777 O O . PHE A 1 230 ? 6.152 -6.707 5.859 1 98.81 230 PHE A O 1
ATOM 1784 N N . GLY A 1 231 ? 7.543 -5.648 4.387 1 98.62 231 GLY A N 1
ATOM 1785 C CA . GLY A 1 231 ? 8.711 -6.242 5.02 1 98.62 231 GLY A CA 1
ATOM 1786 C C . GLY A 1 231 ? 10.016 -5.668 4.512 1 98.62 231 GLY A C 1
ATOM 1787 O O . GLY A 1 231 ? 10.031 -4.66 3.803 1 98.62 231 GLY A O 1
ATOM 1788 N N . ASN A 1 232 ? 11.086 -6.32 5.02 1 98.31 232 ASN A N 1
ATOM 1789 C CA . ASN A 1 232 ? 12.453 -5.922 4.711 1 98.31 232 ASN A CA 1
ATOM 1790 C C . ASN A 1 232 ? 13.188 -7.004 3.922 1 98.31 232 ASN A C 1
ATOM 1792 O O . ASN A 1 232 ? 13.023 -8.195 4.199 1 98.31 232 ASN A O 1
ATOM 1796 N N . PHE A 1 233 ? 13.938 -6.535 2.932 1 98.06 233 PHE A N 1
ATOM 1797 C CA . PHE A 1 233 ? 14.914 -7.43 2.322 1 98.06 233 PHE A CA 1
ATOM 1798 C C . PHE A 1 233 ? 16.203 -7.465 3.135 1 98.06 233 PHE A C 1
ATOM 1800 O O . PHE A 1 233 ? 16.531 -6.492 3.816 1 98.06 233 PHE A O 1
ATOM 1807 N N . VAL A 1 234 ? 16.891 -8.586 3.057 1 97.44 234 VAL A N 1
ATOM 1808 C CA . VAL A 1 234 ? 18.25 -8.641 3.607 1 97.44 234 VAL A CA 1
ATOM 1809 C C . VAL A 1 234 ? 19.141 -7.66 2.865 1 97.44 234 VAL A C 1
ATOM 1811 O O . VAL A 1 234 ? 19.141 -7.613 1.634 1 97.44 234 VAL A O 1
ATOM 1814 N N . GLY A 1 235 ? 19.891 -6.859 3.564 1 93.56 235 GLY A N 1
ATOM 1815 C CA . GLY A 1 235 ? 20.828 -5.945 2.947 1 93.56 235 GLY A CA 1
ATOM 1816 C C . GLY A 1 235 ? 20.219 -4.594 2.615 1 93.56 235 GLY A C 1
ATOM 1817 O O . GLY A 1 235 ? 20.922 -3.703 2.117 1 93.56 235 GLY A O 1
ATOM 1818 N N . GLY A 1 236 ? 18.969 -4.445 2.809 1 93.81 236 GLY A N 1
ATOM 1819 C CA . GLY A 1 236 ? 18.344 -3.15 2.588 1 93.81 236 GLY A CA 1
ATOM 1820 C C . GLY A 1 236 ? 17.219 -3.193 1.58 1 93.81 236 GLY A C 1
ATOM 1821 O O . GLY A 1 236 ? 17.203 -4.059 0.7 1 93.81 236 GLY A O 1
ATOM 1822 N N . GLY A 1 237 ? 16.312 -2.254 1.612 1 96.56 237 GLY A N 1
ATOM 1823 C CA . GLY A 1 237 ? 15.109 -2.182 0.801 1 96.56 237 GLY A CA 1
ATOM 1824 C C . GLY A 1 237 ? 13.883 -2.748 1.498 1 96.56 237 GLY A C 1
ATOM 1825 O O . GLY A 1 237 ? 14.008 -3.568 2.41 1 96.56 237 GLY A O 1
ATOM 1826 N N . THR A 1 238 ? 12.781 -2.262 1.127 1 98.56 238 THR A N 1
ATOM 1827 C CA . THR A 1 238 ? 11.523 -2.672 1.738 1 98.56 238 THR A CA 1
ATOM 1828 C C . THR A 1 238 ? 10.477 -2.979 0.67 1 98.56 238 THR A C 1
ATOM 1830 O O . THR A 1 238 ? 10.68 -2.691 -0.511 1 98.56 238 THR A O 1
ATOM 1833 N N . PHE A 1 239 ? 9.43 -3.615 1.069 1 98.75 239 PHE A N 1
ATOM 1834 C CA . PHE A 1 239 ? 8.344 -3.877 0.128 1 98.75 239 PHE A CA 1
ATOM 1835 C C . PHE A 1 239 ? 6.992 -3.77 0.817 1 98.75 239 PHE A C 1
ATOM 1837 O O . PHE A 1 239 ? 6.906 -3.842 2.045 1 98.75 239 PHE A O 1
ATOM 1844 N N . ASN A 1 240 ? 6.027 -3.473 0.083 1 98.75 240 ASN A N 1
ATOM 1845 C CA . ASN A 1 240 ? 4.609 -3.512 0.415 1 98.75 240 ASN A CA 1
ATOM 1846 C C . ASN A 1 240 ? 3.803 -4.242 -0.656 1 98.75 240 ASN A C 1
ATOM 1848 O O . ASN A 1 240 ? 3.809 -3.844 -1.822 1 98.75 240 ASN A O 1
ATOM 1852 N N . ILE A 1 241 ? 3.109 -5.312 -0.281 1 98.81 241 ILE A N 1
ATOM 1853 C CA . ILE A 1 241 ? 2.273 -6.055 -1.217 1 98.81 241 ILE A CA 1
ATOM 1854 C C . ILE A 1 241 ? 0.87 -6.219 -0.637 1 98.81 241 ILE A C 1
ATOM 1856 O O . ILE A 1 241 ? 0.687 -6.18 0.583 1 98.81 241 ILE A O 1
ATOM 1860 N N . GLY A 1 242 ? -0.079 -6.41 -1.519 1 98.44 242 GLY A N 1
ATOM 1861 C CA . GLY A 1 242 ? -1.438 -6.605 -1.038 1 98.44 242 GLY A CA 1
ATOM 1862 C C . GLY A 1 242 ? -2.438 -6.84 -2.154 1 98.44 242 GLY A C 1
ATOM 1863 O O . GLY A 1 242 ? -2.107 -6.688 -3.332 1 98.44 242 GLY A O 1
ATOM 1864 N N . SER A 1 243 ? -3.607 -7.266 -1.732 1 98.44 243 SER A N 1
ATOM 1865 C CA . SER A 1 243 ? -4.68 -7.512 -2.693 1 98.44 243 SER A CA 1
ATOM 1866 C C . SER A 1 243 ? -6.047 -7.395 -2.035 1 98.44 243 SER A C 1
ATOM 1868 O O . SER A 1 243 ? -6.234 -7.82 -0.893 1 98.44 243 SER A O 1
ATOM 1870 N N . ASN A 1 244 ? -6.93 -6.789 -2.738 1 98.12 244 ASN A N 1
ATOM 1871 C CA . ASN A 1 244 ? -8.352 -6.762 -2.426 1 98.12 244 ASN A CA 1
ATOM 1872 C C . ASN A 1 244 ? -9.188 -7.383 -3.545 1 98.12 244 ASN A C 1
ATOM 1874 O O . ASN A 1 244 ? -9.25 -6.836 -4.648 1 98.12 244 ASN A O 1
ATOM 1878 N N . ILE A 1 245 ? -9.859 -8.461 -3.197 1 97.5 245 ILE A N 1
ATOM 1879 C CA . ILE A 1 245 ? -10.547 -9.219 -4.234 1 97.5 245 ILE A CA 1
ATOM 1880 C C . ILE A 1 245 ? -12.047 -8.945 -4.16 1 97.5 245 ILE A C 1
ATOM 1882 O O . ILE A 1 245 ? -12.711 -8.781 -5.191 1 97.5 245 ILE A O 1
ATOM 1886 N N . ALA A 1 246 ? -12.617 -8.883 -2.982 1 96.31 246 ALA A N 1
ATOM 1887 C CA . ALA A 1 246 ? -14.047 -8.68 -2.783 1 96.31 246 ALA A CA 1
ATOM 1888 C C . ALA A 1 246 ? -14.391 -7.191 -2.734 1 96.31 246 ALA A C 1
ATOM 1890 O O . ALA A 1 246 ? -14.914 -6.703 -1.733 1 96.31 246 ALA A O 1
ATOM 1891 N N . VAL A 1 247 ? -14.086 -6.48 -3.912 1 97.69 247 VAL A N 1
ATOM 1892 C CA . VAL A 1 247 ? -14.367 -5.055 -4.008 1 97.69 247 VAL A CA 1
ATOM 1893 C C . VAL A 1 247 ? -15.141 -4.77 -5.293 1 97.69 247 VAL A C 1
ATOM 1895 O O . VAL A 1 247 ? -15.25 -5.633 -6.168 1 97.69 247 VAL A O 1
ATOM 1898 N N . ARG A 1 248 ? -15.711 -3.594 -5.414 1 97.5 248 ARG A N 1
ATOM 1899 C CA . ARG A 1 248 ? -16.625 -3.256 -6.496 1 97.5 248 ARG A CA 1
ATOM 1900 C C . ARG A 1 248 ? -15.859 -2.863 -7.758 1 97.5 248 ARG A C 1
ATOM 1902 O O . ARG A 1 248 ? -16.297 -3.135 -8.875 1 97.5 248 ARG A O 1
ATOM 1909 N N . HIS A 1 249 ? -14.734 -2.176 -7.543 1 97.81 249 HIS A N 1
ATOM 1910 C CA . HIS A 1 249 ? -13.914 -1.694 -8.648 1 97.81 249 HIS A CA 1
ATOM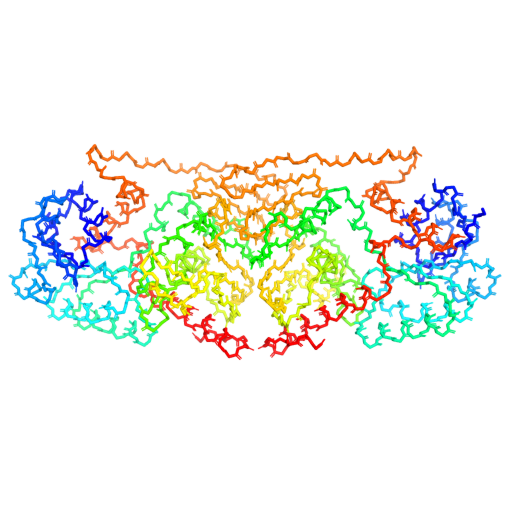 1911 C C . HIS A 1 249 ? -12.438 -1.958 -8.398 1 97.81 249 HIS A C 1
ATOM 1913 O O . HIS A 1 249 ? -11.977 -1.917 -7.25 1 97.81 249 HIS A O 1
ATOM 1919 N N . ALA A 1 250 ? -11.727 -2.242 -9.438 1 95.62 250 ALA A N 1
ATOM 1920 C CA . ALA A 1 250 ? -10.289 -2.479 -9.336 1 95.62 250 ALA A CA 1
ATOM 1921 C C . ALA A 1 250 ? -9.594 -2.221 -10.664 1 95.62 250 ALA A C 1
ATOM 1923 O O . ALA A 1 250 ? -10.219 -2.303 -11.727 1 95.62 250 ALA A O 1
ATOM 1924 N N . ASP A 1 251 ? -8.25 -1.949 -10.586 1 93.94 251 ASP A N 1
ATOM 1925 C CA . ASP A 1 251 ? -7.457 -1.647 -11.773 1 93.94 251 ASP A CA 1
ATOM 1926 C C . ASP A 1 251 ? -6.555 -2.822 -12.141 1 93.94 251 ASP A C 1
ATOM 1928 O O . ASP A 1 251 ? -5.781 -2.74 -13.102 1 93.94 251 ASP A O 1
ATOM 1932 N N . GLY A 1 252 ? -6.613 -3.871 -11.383 1 97.12 252 GLY A N 1
ATOM 1933 C CA . GLY A 1 252 ? -5.785 -5.031 -11.68 1 97.12 252 GLY A CA 1
ATOM 1934 C C . GLY A 1 252 ? -4.395 -4.941 -11.086 1 97.12 252 GLY A C 1
ATOM 1935 O O . GLY A 1 252 ? -4.23 -4.566 -9.922 1 97.12 252 GLY A O 1
ATOM 1936 N N . TRP A 1 253 ? -3.369 -5.375 -11.891 1 98.12 253 TRP A N 1
ATOM 1937 C CA . TRP A 1 253 ? -1.982 -5.441 -11.438 1 98.12 253 TRP A CA 1
ATOM 1938 C C . TRP A 1 253 ? -1.347 -4.055 -11.43 1 98.12 253 TRP A C 1
ATOM 1940 O O . TRP A 1 253 ? -1.504 -3.285 -12.375 1 98.12 253 TRP A O 1
ATOM 1950 N N . ALA A 1 254 ? -0.628 -3.723 -10.359 1 98.25 254 ALA A N 1
ATOM 1951 C CA . ALA A 1 254 ? 0.133 -2.479 -10.258 1 98.25 254 ALA A CA 1
ATOM 1952 C C . ALA A 1 254 ? 1.466 -2.707 -9.547 1 98.25 254 ALA A C 1
ATOM 1954 O O . ALA A 1 254 ? 1.506 -3.27 -8.453 1 98.25 254 ALA A O 1
ATOM 1955 N N . LEU A 1 255 ? 2.541 -2.281 -10.203 1 98.69 255 LEU A N 1
ATOM 1956 C CA . LEU A 1 255 ? 3.889 -2.43 -9.656 1 98.69 255 LEU A CA 1
ATOM 1957 C C . LEU A 1 255 ? 4.637 -1.101 -9.695 1 98.69 255 LEU A C 1
ATOM 1959 O O . LEU A 1 255 ? 4.57 -0.373 -10.688 1 98.69 255 LEU A O 1
ATOM 1963 N N . GLU A 1 256 ? 5.297 -0.747 -8.641 1 98.75 256 GLU A N 1
ATOM 1964 C CA . GLU A 1 256 ? 6.301 0.311 -8.57 1 98.75 256 GLU A CA 1
ATOM 1965 C C . GLU A 1 256 ? 7.586 -0.19 -7.922 1 98.75 256 GLU A C 1
ATOM 1967 O O . GLU A 1 256 ? 7.562 -0.707 -6.805 1 98.75 256 GLU A O 1
ATOM 1972 N N . ILE A 1 257 ? 8.633 -0.054 -8.578 1 98.75 257 ILE A N 1
ATOM 1973 C CA . ILE A 1 257 ? 9.953 -0.305 -8.016 1 98.75 257 ILE A CA 1
ATOM 1974 C C . ILE A 1 257 ? 10.75 0.997 -7.969 1 98.75 257 ILE A C 1
ATOM 1976 O O . ILE A 1 257 ? 11.078 1.57 -9.008 1 98.75 257 ILE A O 1
ATOM 1980 N N . PHE A 1 258 ? 11.055 1.448 -6.77 1 98.62 258 PHE A N 1
ATOM 1981 C CA . PHE A 1 258 ? 11.875 2.637 -6.559 1 98.62 258 PHE A CA 1
ATOM 1982 C C . PHE A 1 258 ? 13.328 2.254 -6.324 1 98.62 258 PHE A C 1
ATOM 1984 O O . PHE A 1 258 ? 13.648 1.582 -5.344 1 98.62 258 PHE A O 1
ATOM 1991 N N . GLY A 1 259 ? 14.148 2.664 -7.215 1 97.88 259 GLY A N 1
ATOM 1992 C CA . GLY A 1 259 ? 15.586 2.494 -7.051 1 97.88 259 GLY A CA 1
ATOM 1993 C C . GLY A 1 259 ? 16.328 3.805 -6.852 1 97.88 259 GLY A C 1
ATOM 1994 O O . GLY A 1 259 ? 15.766 4.879 -7.098 1 97.88 259 GLY A O 1
ATOM 1995 N N . ALA A 1 260 ? 17.578 3.701 -6.398 1 96.38 260 ALA A N 1
ATOM 1996 C CA . ALA A 1 260 ? 18.406 4.871 -6.145 1 96.38 260 ALA A CA 1
ATOM 1997 C C . ALA A 1 260 ? 18.703 5.629 -7.438 1 96.38 260 ALA A C 1
ATOM 1999 O O . ALA A 1 260 ? 18.969 6.832 -7.41 1 96.38 260 ALA A O 1
ATOM 2000 N N . GLU A 1 261 ? 18.594 4.902 -8.602 1 97.69 261 GLU A N 1
ATOM 2001 C CA . GLU A 1 261 ? 19.016 5.516 -9.859 1 97.69 261 GLU A CA 1
ATOM 2002 C C . GLU A 1 261 ? 17.844 5.578 -10.852 1 97.69 261 GLU A C 1
ATOM 2004 O O . GLU A 1 261 ? 18.031 5.969 -12.008 1 97.69 261 GLU A O 1
ATOM 2009 N N . GLY A 1 262 ? 16.688 5.18 -10.414 1 98.25 262 GLY A N 1
ATOM 2010 C CA . GLY A 1 262 ? 15.539 5.215 -11.312 1 98.25 262 GLY A CA 1
ATOM 2011 C C . GLY A 1 262 ? 14.305 4.551 -10.727 1 98.25 262 GLY A C 1
ATOM 2012 O O . GLY A 1 262 ? 14.328 4.062 -9.602 1 98.25 262 GLY A O 1
ATOM 2013 N N . THR A 1 263 ? 13.227 4.621 -11.477 1 98.75 263 THR A N 1
ATOM 2014 C CA . THR A 1 263 ? 11.945 4.043 -11.086 1 98.75 263 THR A CA 1
ATOM 2015 C C . THR A 1 263 ? 11.328 3.264 -12.242 1 98.75 263 THR A C 1
ATOM 2017 O O . THR A 1 263 ? 11.422 3.682 -13.398 1 98.75 263 THR A O 1
ATOM 2020 N N . LEU A 1 264 ? 10.781 2.131 -11.898 1 98.81 264 LEU A N 1
ATOM 2021 C CA . LEU A 1 264 ? 10.023 1.317 -12.844 1 98.81 264 LEU A CA 1
ATOM 2022 C C . LEU A 1 264 ? 8.586 1.128 -12.375 1 98.81 264 LEU A C 1
ATOM 2024 O O . LEU A 1 264 ? 8.344 0.879 -11.195 1 98.81 264 LEU A O 1
ATOM 2028 N N . LYS A 1 265 ? 7.656 1.291 -13.289 1 98.69 265 LYS A N 1
ATOM 2029 C CA . LYS A 1 265 ? 6.25 1.009 -13.016 1 98.69 265 LYS A CA 1
ATOM 2030 C C . LYS A 1 265 ? 5.688 0.009 -14.023 1 98.69 265 LYS A C 1
ATOM 2032 O O . LYS A 1 265 ? 6.082 0.007 -15.195 1 98.69 265 LYS A O 1
ATOM 2037 N N . MET A 1 266 ? 4.812 -0.832 -13.547 1 98.69 266 MET A N 1
ATOM 2038 C CA . MET A 1 266 ? 4.051 -1.727 -14.422 1 98.69 266 MET A CA 1
ATOM 2039 C C . MET A 1 266 ? 2.564 -1.675 -14.086 1 98.69 266 MET A C 1
ATOM 2041 O O . MET A 1 266 ? 2.188 -1.651 -12.914 1 98.69 266 MET A O 1
ATOM 2045 N N . SER A 1 267 ? 1.729 -1.627 -15.125 1 96.81 267 SER A N 1
ATOM 2046 C CA . SER A 1 267 ? 0.285 -1.688 -14.93 1 96.81 267 SER A CA 1
ATOM 2047 C C . SER A 1 267 ? -0.356 -2.715 -15.859 1 96.81 267 SER A C 1
ATOM 2049 O O . SER A 1 267 ? 0.068 -2.871 -17 1 96.81 267 SER A O 1
ATOM 2051 N N . GLN A 1 268 ? -1.283 -3.436 -15.375 1 91.56 268 GLN A N 1
ATOM 2052 C CA . GLN A 1 268 ? -2.158 -4.352 -16.094 1 91.56 268 GLN A CA 1
ATOM 2053 C C . GLN A 1 268 ? -1.357 -5.461 -16.781 1 91.56 268 GLN A C 1
ATOM 2055 O O . GLN A 1 268 ? -1.789 -6.02 -17.781 1 91.56 268 GLN A O 1
ATOM 2060 N N . ASP A 1 269 ? -0.093 -5.555 -16.438 1 92.44 269 ASP A N 1
ATOM 2061 C CA . ASP A 1 269 ? 0.804 -6.582 -16.969 1 92.44 269 ASP A CA 1
ATOM 2062 C C . ASP A 1 269 ? 1.06 -6.375 -18.453 1 92.44 269 ASP A C 1
ATOM 2064 O O . ASP A 1 269 ? 1.357 -7.328 -19.188 1 92.44 269 ASP A O 1
ATOM 2068 N N . ASP A 1 270 ? 0.806 -5.219 -18.938 1 94.31 270 ASP A N 1
ATOM 2069 C CA . ASP A 1 270 ? 1.042 -5.035 -20.359 1 94.31 270 ASP A CA 1
ATOM 2070 C C . ASP A 1 270 ? 1.662 -3.668 -20.656 1 94.31 270 ASP A C 1
ATOM 2072 O O . ASP A 1 270 ? 1.88 -3.307 -21.812 1 94.31 270 ASP A O 1
ATOM 2076 N N . LYS A 1 271 ? 1.873 -2.861 -19.609 1 97.56 271 LYS A N 1
ATOM 2077 C CA . LYS A 1 271 ? 2.523 -1.563 -19.766 1 97.56 271 LYS A CA 1
ATOM 2078 C C . LYS A 1 271 ? 3.646 -1.385 -18.75 1 97.56 271 LYS A C 1
ATOM 2080 O O . LYS A 1 271 ? 3.42 -1.503 -17.531 1 97.56 271 LYS A O 1
ATOM 2085 N N . VAL A 1 272 ? 4.84 -1.133 -19.203 1 98.69 272 VAL A N 1
ATOM 2086 C CA . VAL A 1 272 ? 6.004 -0.911 -18.359 1 98.69 272 VAL A CA 1
ATOM 2087 C C . VAL A 1 272 ? 6.586 0.475 -18.625 1 98.69 272 VAL A C 1
ATOM 2089 O O . VAL A 1 272 ? 6.82 0.843 -19.781 1 98.69 272 VAL A O 1
ATOM 2092 N N . LEU A 1 273 ? 6.727 1.251 -17.609 1 98.81 273 LEU A N 1
ATOM 2093 C CA . LEU A 1 273 ? 7.359 2.562 -17.688 1 98.81 273 LEU A CA 1
ATOM 2094 C C . LEU A 1 273 ? 8.695 2.564 -16.938 1 98.81 273 LEU A C 1
ATOM 2096 O O . LEU A 1 273 ? 8.82 1.938 -15.891 1 98.81 273 LEU A O 1
ATOM 2100 N N . LEU A 1 274 ? 9.656 3.227 -17.5 1 98.75 274 LEU A N 1
ATOM 2101 C CA . LEU A 1 274 ? 10.984 3.332 -16.922 1 98.75 274 LEU A CA 1
ATOM 2102 C C . LEU A 1 274 ? 11.477 4.777 -16.938 1 98.75 274 LEU A C 1
ATOM 2104 O O . LEU A 1 274 ? 11.32 5.473 -17.953 1 98.75 274 LEU A O 1
ATOM 2108 N N . GLY A 1 275 ? 11.891 5.262 -15.852 1 98.69 275 GLY A N 1
ATOM 2109 C CA . GLY A 1 275 ? 12.602 6.527 -15.734 1 98.69 275 GLY A CA 1
ATOM 2110 C C . GLY A 1 275 ? 13.922 6.398 -15 1 98.69 275 GLY A C 1
ATOM 2111 O O . GLY A 1 275 ? 13.977 5.84 -13.898 1 98.69 275 GLY A O 1
ATOM 2112 N N . LEU A 1 276 ? 14.992 6.871 -15.602 1 98.12 276 LEU A N 1
ATOM 2113 C CA . LEU A 1 276 ? 16.312 6.82 -14.992 1 98.12 276 LEU A CA 1
ATOM 2114 C C . LEU A 1 276 ? 16.75 8.203 -14.508 1 98.12 276 LEU A C 1
ATOM 2116 O O . LEU A 1 276 ? 16.484 9.203 -15.172 1 98.12 276 LEU A O 1
ATOM 2120 N N . GLU A 1 277 ? 17.328 8.164 -13.336 1 94.69 277 GLU A N 1
ATOM 2121 C CA . GLU A 1 277 ? 17.734 9.422 -12.719 1 94.69 277 GLU A CA 1
ATOM 2122 C C . GLU A 1 277 ? 16.547 10.391 -12.641 1 94.69 277 GLU A C 1
ATOM 2124 O O . GLU A 1 277 ? 15.492 10.047 -12.109 1 94.69 277 GLU A O 1
ATOM 2129 N N . ASN A 1 278 ? 16.656 11.531 -13.328 1 90.75 278 ASN A N 1
ATOM 2130 C CA . ASN A 1 278 ? 15.586 12.516 -13.258 1 90.75 278 ASN A CA 1
ATOM 2131 C C . ASN A 1 278 ? 14.82 12.602 -14.578 1 90.75 278 ASN A C 1
ATOM 2133 O O . ASN A 1 278 ? 14.016 13.516 -14.773 1 90.75 278 ASN A O 1
ATOM 2137 N N . SER A 1 279 ? 15.062 11.625 -15.461 1 96.88 279 SER A N 1
ATOM 2138 C CA . SER A 1 279 ? 14.32 11.594 -16.719 1 96.88 279 SER A CA 1
ATOM 2139 C C . SER A 1 279 ? 12.883 11.164 -16.5 1 96.88 279 SER A C 1
ATOM 2141 O O . SER A 1 279 ? 12.586 10.406 -15.57 1 96.88 279 SER A O 1
ATOM 2143 N N . PRO A 1 280 ? 12.016 11.672 -17.328 1 97.5 280 PRO A N 1
ATOM 2144 C CA . PRO A 1 280 ? 10.617 11.273 -17.172 1 97.5 280 PRO A CA 1
ATOM 2145 C C . PRO A 1 280 ? 10.398 9.773 -17.375 1 97.5 280 PRO A C 1
ATOM 2147 O O . PRO A 1 280 ? 11.195 9.117 -18.047 1 97.5 280 PRO A O 1
ATOM 2150 N N . LEU A 1 281 ? 9.359 9.25 -16.781 1 98.31 281 LEU A N 1
ATOM 2151 C CA . LEU A 1 281 ? 8.953 7.875 -17.047 1 98.31 281 LEU A CA 1
ATOM 2152 C C . LEU A 1 281 ? 8.461 7.715 -18.469 1 98.31 281 LEU A C 1
ATOM 2154 O O . LEU A 1 281 ? 7.578 8.453 -18.922 1 98.31 281 LEU A O 1
ATOM 2158 N N . GLU A 1 282 ? 9.023 6.746 -19.141 1 98.56 282 GLU A N 1
ATOM 2159 C CA . GLU A 1 282 ? 8.625 6.461 -20.516 1 98.56 282 GLU A CA 1
ATOM 2160 C C . GLU A 1 282 ? 8.281 4.988 -20.703 1 98.56 282 GLU A C 1
ATOM 2162 O O . GLU A 1 282 ? 8.883 4.121 -20.062 1 98.56 282 GLU A O 1
ATOM 2167 N N . GLU A 1 283 ? 7.344 4.773 -21.594 1 98.44 283 GLU A N 1
ATOM 2168 C CA . GLU A 1 283 ? 6.938 3.398 -21.875 1 98.44 283 GLU A CA 1
ATOM 2169 C C . GLU A 1 283 ? 8.047 2.627 -22.578 1 98.44 283 GLU A C 1
ATOM 2171 O O . GLU A 1 283 ? 8.695 3.152 -23.484 1 98.44 283 GLU A O 1
ATOM 2176 N N . VAL A 1 284 ? 8.234 1.414 -22.078 1 98.12 284 VAL A N 1
ATOM 2177 C CA . VAL A 1 284 ? 9.234 0.545 -22.688 1 98.12 284 VAL A CA 1
ATOM 2178 C C . VAL A 1 284 ? 8.547 -0.493 -23.578 1 98.12 284 VAL A C 1
ATOM 2180 O O . VAL A 1 284 ? 7.449 -0.956 -23.25 1 98.12 284 VAL A O 1
ATOM 2183 N N . GLU A 1 285 ? 9.203 -0.842 -24.672 1 97.81 285 GLU A N 1
ATOM 2184 C CA . GLU A 1 285 ? 8.664 -1.86 -25.578 1 97.81 285 GLU A CA 1
ATOM 2185 C C . GLU A 1 285 ? 8.758 -3.25 -24.953 1 97.81 285 GLU A C 1
ATOM 2187 O O . GLU A 1 285 ? 9.773 -3.596 -24.344 1 97.81 285 GLU A O 1
ATOM 2192 N N . ILE A 1 286 ? 7.695 -3.963 -25.094 1 97.56 286 ILE A N 1
ATOM 2193 C CA . ILE A 1 286 ? 7.68 -5.34 -24.625 1 97.56 286 ILE A CA 1
ATOM 2194 C C . ILE A 1 286 ? 7.293 -6.277 -25.766 1 97.56 286 ILE A C 1
ATOM 2196 O O . ILE A 1 286 ? 6.758 -5.836 -26.781 1 97.56 286 ILE A O 1
ATOM 2200 N N . GLU A 1 287 ? 7.586 -7.555 -25.625 1 97 287 GLU A N 1
ATOM 2201 C CA . GLU A 1 287 ? 7.23 -8.555 -26.625 1 97 287 GLU A CA 1
ATOM 2202 C C . GLU A 1 287 ? 5.719 -8.625 -26.828 1 97 287 GLU A C 1
ATOM 2204 O O . GLU A 1 287 ? 4.957 -8.469 -25.859 1 97 287 GLU A O 1
ATOM 2209 N N . SER A 1 288 ? 5.332 -8.898 -28.016 1 96.44 288 SER A N 1
ATOM 2210 C CA . SER A 1 288 ? 3.91 -9 -28.328 1 96.44 288 SER A CA 1
ATOM 2211 C C . SER A 1 288 ? 3.301 -10.266 -27.734 1 96.44 288 SER A C 1
ATOM 2213 O O . SER A 1 288 ? 4.004 -11.25 -27.516 1 96.44 288 SER A O 1
ATOM 2215 N N . ALA A 1 289 ? 2.039 -10.188 -27.516 1 96 289 ALA A N 1
ATOM 2216 C CA . ALA A 1 289 ? 1.31 -11.359 -27.062 1 96 289 ALA A CA 1
ATOM 2217 C C . ALA A 1 289 ? 1.246 -12.43 -28.141 1 96 289 ALA A C 1
ATOM 2219 O O . ALA A 1 289 ? 1.311 -12.125 -29.328 1 96 289 ALA A O 1
ATOM 2220 N N . LEU A 1 290 ? 1.104 -13.648 -27.703 1 97.38 290 LEU A N 1
ATOM 2221 C CA . LEU A 1 290 ? 0.925 -14.758 -28.641 1 97.38 290 LEU A CA 1
ATOM 2222 C C . LEU A 1 290 ? -0.477 -14.742 -29.234 1 97.38 290 LEU A C 1
ATOM 2224 O O . LEU A 1 290 ? -1.434 -14.32 -28.578 1 97.38 290 LEU A O 1
ATOM 2228 N N . SER A 1 291 ? -0.524 -15.219 -30.484 1 97.19 291 SER A N 1
ATOM 2229 C CA . SER A 1 291 ? -1.843 -15.445 -31.078 1 97.19 291 SER A CA 1
ATOM 2230 C C . SER A 1 291 ? -2.533 -16.641 -30.422 1 97.19 291 SER A C 1
ATOM 2232 O O . SER A 1 291 ? -1.931 -17.703 -30.266 1 97.19 291 SER A O 1
ATOM 2234 N N . ILE A 1 292 ? -3.701 -16.469 -30.047 1 97.5 292 ILE A N 1
ATOM 2235 C CA . ILE A 1 292 ? -4.477 -17.531 -29.422 1 97.5 292 ILE A CA 1
ATOM 2236 C C . ILE A 1 292 ? -5.008 -18.484 -30.5 1 97.5 292 ILE A C 1
ATOM 2238 O O . ILE A 1 292 ? -5.582 -18.047 -31.5 1 97.5 292 ILE A O 1
ATOM 2242 N N . PRO A 1 293 ? -4.844 -19.703 -30.312 1 96.75 293 PRO A N 1
ATOM 2243 C CA . PRO A 1 293 ? -5.363 -20.672 -31.281 1 96.75 293 PRO A CA 1
ATOM 2244 C C . PRO A 1 293 ? -6.879 -20.562 -31.469 1 96.75 293 PRO A C 1
ATOM 2246 O O . PRO A 1 293 ? -7.602 -20.328 -30.5 1 96.75 293 PRO A O 1
ATOM 2249 N N . GLU A 1 294 ? -7.293 -20.844 -32.688 1 95.19 294 GLU A N 1
ATOM 2250 C CA . GLU A 1 294 ? -8.727 -20.812 -32.969 1 95.19 294 GLU A CA 1
ATOM 2251 C C . GLU A 1 294 ? -9.461 -21.891 -32.188 1 95.19 294 GLU A C 1
ATOM 2253 O O . GLU A 1 294 ? -8.984 -23.031 -32.062 1 95.19 294 GLU A O 1
ATOM 2258 N N . GLY A 1 295 ? -10.586 -21.531 -31.672 1 93.88 295 GLY A N 1
ATOM 2259 C CA . GLY A 1 295 ? -11.453 -22.516 -31.031 1 93.88 295 GLY A CA 1
ATOM 2260 C C . GLY A 1 295 ? -11.141 -22.703 -29.547 1 93.88 295 GLY A C 1
ATOM 2261 O O . GLY A 1 295 ? -11.859 -23.422 -28.844 1 93.88 295 GLY A O 1
ATOM 2262 N N . MET A 1 296 ? -10.086 -22.141 -29.094 1 95.31 296 MET A N 1
ATOM 2263 C CA . MET A 1 296 ? -9.758 -22.281 -27.672 1 95.31 296 MET A CA 1
ATOM 2264 C C . MET A 1 296 ? -10.805 -21.578 -26.812 1 95.31 296 MET A C 1
ATOM 2266 O O . MET A 1 296 ? -11.258 -20.484 -27.141 1 95.31 296 MET A O 1
ATOM 2270 N N . ASN A 1 297 ? -11.172 -22.266 -25.688 1 94.75 297 ASN A N 1
ATOM 2271 C CA . ASN A 1 297 ? -12.172 -21.672 -24.812 1 94.75 297 ASN A CA 1
ATOM 2272 C C . ASN A 1 297 ? -11.656 -20.375 -24.172 1 94.75 297 ASN A C 1
ATOM 2274 O O . ASN A 1 297 ? -10.445 -20.156 -24.094 1 94.75 297 ASN A O 1
ATOM 2278 N N . ALA A 1 298 ? -12.578 -19.578 -23.688 1 94.06 298 ALA A N 1
ATOM 2279 C CA . ALA A 1 298 ? -12.273 -18.219 -23.234 1 94.06 298 ALA A CA 1
ATOM 2280 C C . ALA A 1 298 ? -11.375 -18.25 -22 1 94.06 298 ALA A C 1
ATOM 2282 O O . ALA A 1 298 ? -10.523 -17.375 -21.828 1 94.06 298 ALA A O 1
ATOM 2283 N N . VAL A 1 299 ? -11.508 -19.234 -21.188 1 95.31 299 VAL A N 1
ATOM 2284 C CA . VAL A 1 299 ? -10.734 -19.312 -19.953 1 95.31 299 VAL A CA 1
ATOM 2285 C C . VAL A 1 299 ? -9.273 -19.609 -20.266 1 95.31 299 VAL A C 1
ATOM 2287 O O . VAL A 1 299 ? -8.375 -18.891 -19.828 1 95.31 299 VAL A O 1
ATOM 2290 N N . ALA A 1 300 ? -9.094 -20.625 -21.047 1 97.06 300 ALA A N 1
ATOM 2291 C CA . ALA A 1 300 ? -7.742 -20.984 -21.453 1 97.06 300 ALA A CA 1
ATOM 2292 C C . ALA A 1 300 ? -7.078 -19.859 -22.234 1 97.06 300 ALA A C 1
ATOM 2294 O O . ALA A 1 300 ? -5.879 -19.609 -22.078 1 97.06 300 ALA A O 1
ATOM 2295 N N . ALA A 1 301 ? -7.871 -19.156 -23.016 1 97.31 301 ALA A N 1
ATOM 2296 C CA . ALA A 1 301 ? -7.355 -18.047 -23.812 1 97.31 301 ALA A CA 1
ATOM 2297 C C . ALA A 1 301 ? -6.77 -16.969 -22.922 1 97.31 301 ALA A C 1
ATOM 2299 O O . ALA A 1 301 ? -5.754 -16.344 -23.266 1 97.31 301 ALA A O 1
ATOM 2300 N N . GLY A 1 302 ? -7.371 -16.75 -21.797 1 95.69 302 GLY A N 1
ATOM 2301 C CA . GLY A 1 302 ? -6.906 -15.734 -20.859 1 95.69 302 GLY A CA 1
ATOM 2302 C C . GLY A 1 302 ? -5.551 -16.062 -20.266 1 95.69 302 GLY A C 1
ATOM 2303 O O . GLY A 1 302 ? -4.801 -15.148 -19.891 1 95.69 302 GLY A O 1
ATOM 2304 N N . TYR A 1 303 ? -5.211 -17.328 -20.25 1 97.31 303 TYR A N 1
ATOM 2305 C CA . TYR A 1 303 ? -3.957 -17.766 -19.656 1 97.31 303 TYR A CA 1
ATOM 2306 C C . TYR A 1 303 ? -2.932 -18.125 -20.719 1 97.31 303 TYR A C 1
ATOM 2308 O O . TYR A 1 303 ? -1.767 -18.391 -20.406 1 97.31 303 TYR A O 1
ATOM 2316 N N . TYR A 1 304 ? -3.307 -18.078 -21.969 1 98.31 304 TYR A N 1
ATOM 2317 C CA . TYR A 1 304 ? -2.535 -18.672 -23.047 1 98.31 304 TYR A CA 1
ATOM 2318 C C . TYR A 1 304 ? -1.169 -18.016 -23.188 1 98.31 304 TYR A C 1
ATOM 2320 O O . TYR A 1 304 ? -0.149 -18.703 -23.297 1 98.31 304 TYR A O 1
ATOM 2328 N N . ASN A 1 305 ? -1.109 -16.719 -23.094 1 97.94 305 ASN A N 1
ATOM 2329 C CA . ASN A 1 305 ? 0.133 -15.984 -23.328 1 97.94 305 ASN A CA 1
ATOM 2330 C C . ASN A 1 305 ? 1.211 -16.375 -22.328 1 97.94 305 ASN A C 1
ATOM 2332 O O . ASN A 1 305 ? 2.346 -16.672 -22.703 1 97.94 305 ASN A O 1
ATOM 2336 N N . ALA A 1 306 ? 0.86 -16.438 -21.141 1 98 306 ALA A N 1
ATOM 2337 C CA . ALA A 1 306 ? 1.807 -16.781 -20.078 1 98 306 ALA A CA 1
ATOM 2338 C C . ALA A 1 306 ? 2.057 -18.281 -20.016 1 98 306 ALA A C 1
ATOM 2340 O O . ALA A 1 306 ? 3.207 -18.719 -19.984 1 98 306 ALA A O 1
ATOM 2341 N N . PHE A 1 307 ? 0.995 -19.016 -20.047 1 98.56 307 PHE A N 1
ATOM 2342 C CA . PHE A 1 307 ? 1.097 -20.453 -19.781 1 98.56 307 PHE A CA 1
ATOM 2343 C C . PHE A 1 307 ? 1.775 -21.172 -20.938 1 98.56 307 PHE A C 1
ATOM 2345 O O . PHE A 1 307 ? 2.611 -22.047 -20.734 1 98.56 307 PHE A O 1
ATOM 2352 N N . TYR A 1 308 ? 1.479 -20.844 -22.156 1 98.75 308 TYR A N 1
ATOM 2353 C CA . TYR A 1 308 ? 2.133 -21.469 -23.297 1 98.75 308 TYR A CA 1
ATOM 2354 C C . TYR A 1 308 ? 3.639 -21.219 -23.266 1 98.75 308 TYR A C 1
ATOM 2356 O O . TYR A 1 308 ? 4.426 -22.156 -23.469 1 98.75 308 TYR A O 1
ATOM 2364 N N . ARG A 1 309 ? 3.99 -20 -22.984 1 98.69 309 ARG A N 1
ATOM 2365 C CA . ARG A 1 309 ? 5.41 -19.672 -22.891 1 98.69 309 ARG A CA 1
ATOM 2366 C C . ARG A 1 309 ? 6.086 -20.5 -21.812 1 98.69 309 ARG A C 1
ATOM 2368 O O . ARG A 1 309 ? 7.211 -20.969 -21.984 1 98.69 309 ARG A O 1
ATOM 2375 N N . SER A 1 310 ? 5.402 -20.641 -20.719 1 98.69 310 SER A N 1
ATOM 2376 C CA . SER A 1 310 ? 5.938 -21.391 -19.594 1 98.69 310 SER A CA 1
ATOM 2377 C C . SER A 1 310 ? 6.098 -22.875 -19.938 1 98.69 310 SER A C 1
ATOM 2379 O O . SER A 1 310 ? 7.156 -23.453 -19.688 1 98.69 310 SER A O 1
ATOM 2381 N N . ILE A 1 311 ? 5.102 -23.5 -20.578 1 98.31 311 ILE A N 1
ATOM 2382 C CA . ILE A 1 311 ? 5.168 -24.922 -20.828 1 98.31 311 ILE A CA 1
ATOM 2383 C C . ILE A 1 311 ? 6.125 -25.203 -21.984 1 98.31 311 ILE A C 1
ATOM 2385 O O . ILE A 1 311 ? 6.684 -26.297 -22.094 1 98.31 311 ILE A O 1
ATOM 2389 N N . ASP A 1 312 ? 6.312 -24.188 -22.844 1 98.69 312 ASP A N 1
ATOM 2390 C CA . ASP A 1 312 ? 7.352 -24.328 -23.859 1 98.69 312 ASP A CA 1
ATOM 2391 C C . ASP A 1 312 ? 8.727 -24.516 -23.219 1 98.69 312 ASP A C 1
ATOM 2393 O O . ASP A 1 312 ? 9.508 -25.359 -23.656 1 98.69 312 ASP A O 1
ATOM 2397 N N . GLN A 1 313 ? 8.977 -23.75 -22.188 1 98.75 313 GLN A N 1
ATOM 2398 C CA . GLN A 1 313 ? 10.234 -23.906 -21.469 1 98.75 313 GLN A CA 1
ATOM 2399 C C . GLN A 1 313 ? 10.258 -25.203 -20.672 1 98.75 313 GLN A C 1
ATOM 2401 O O . GLN A 1 313 ? 11.305 -25.828 -20.531 1 98.75 313 GLN A O 1
ATOM 2406 N N . LEU A 1 314 ? 9.109 -25.594 -20.188 1 98.81 314 LEU A N 1
ATOM 2407 C CA . LEU A 1 314 ? 9 -26.875 -19.484 1 98.81 314 LEU A CA 1
ATOM 2408 C C . LEU A 1 314 ? 9.328 -28.031 -20.438 1 98.81 314 LEU A C 1
ATOM 2410 O O . LEU A 1 314 ? 10.031 -28.969 -20.062 1 98.81 314 LEU A O 1
ATOM 2414 N N . TYR A 1 315 ? 8.875 -27.953 -21.672 1 98.75 315 TYR A N 1
ATOM 2415 C CA . TYR A 1 315 ? 9.172 -28.969 -22.672 1 98.75 315 TYR A CA 1
ATOM 2416 C C . TYR A 1 315 ? 10.672 -29.094 -22.906 1 98.75 315 TYR A C 1
ATOM 2418 O O . TYR A 1 315 ? 11.211 -30.203 -22.906 1 98.75 315 TYR A O 1
ATOM 2426 N N . LYS A 1 316 ? 11.336 -27.984 -23.062 1 98.5 316 LYS A N 1
ATOM 2427 C CA . LYS A 1 316 ? 12.781 -27.984 -23.297 1 98.5 316 LYS A CA 1
ATOM 2428 C C . LYS A 1 316 ? 13.523 -28.562 -22.094 1 98.5 316 LYS A C 1
ATOM 2430 O O . LYS A 1 316 ? 14.531 -29.25 -22.266 1 98.5 316 LYS A O 1
ATOM 2435 N N . ALA A 1 317 ? 13.023 -28.312 -20.938 1 98.5 317 ALA A N 1
ATOM 2436 C CA . ALA A 1 317 ? 13.648 -28.844 -19.734 1 98.5 317 ALA A CA 1
ATOM 2437 C C . ALA A 1 317 ? 13.531 -30.359 -19.672 1 98.5 317 ALA A C 1
ATOM 2439 O O . ALA A 1 317 ? 14.516 -31.062 -19.422 1 98.5 317 ALA A O 1
ATOM 2440 N N . VAL A 1 318 ? 12.352 -30.891 -19.953 1 98.06 318 VAL A N 1
ATOM 2441 C CA . VAL A 1 318 ? 12.07 -32.312 -19.812 1 98.06 318 VAL A CA 1
ATOM 2442 C C . VAL A 1 318 ? 12.688 -33.062 -21 1 98.06 318 VAL A C 1
ATOM 2444 O O . VAL A 1 318 ? 13.242 -34.156 -20.812 1 98.06 318 VAL A O 1
ATOM 2447 N N . SER A 1 319 ? 12.656 -32.5 -22.203 1 97.06 319 SER A N 1
ATOM 2448 C CA . SER A 1 319 ? 13.086 -33.188 -23.406 1 97.06 319 SER A CA 1
ATOM 2449 C C . SER A 1 319 ? 14.602 -33.125 -23.578 1 97.06 319 SER A C 1
ATOM 2451 O O . SER A 1 319 ? 15.234 -34.094 -23.984 1 97.06 319 SER A O 1
ATOM 2453 N N . ASP A 1 320 ? 15.195 -31.906 -23.234 1 95.38 320 ASP A N 1
ATOM 2454 C CA . ASP A 1 320 ? 16.594 -31.656 -23.609 1 95.38 320 ASP A CA 1
ATOM 2455 C C . ASP A 1 320 ? 17.453 -31.422 -22.359 1 95.38 320 ASP A C 1
ATOM 2457 O O . ASP A 1 320 ? 18.688 -31.359 -22.469 1 95.38 320 ASP A O 1
ATOM 2461 N N . GLY A 1 321 ? 16.812 -31.297 -21.312 1 95.38 321 GLY A N 1
ATOM 2462 C CA . GLY A 1 321 ? 17.562 -30.984 -20.109 1 95.38 321 GLY A CA 1
ATOM 2463 C C . GLY A 1 321 ? 17.953 -29.516 -20.016 1 95.38 321 GLY A C 1
ATOM 2464 O O . GLY A 1 321 ? 18.75 -29.141 -19.156 1 95.38 321 GLY A O 1
ATOM 2465 N N . ASP A 1 322 ? 17.359 -28.672 -20.828 1 96.69 322 ASP A N 1
ATOM 2466 C CA . ASP A 1 322 ? 17.625 -27.234 -20.859 1 96.69 322 ASP A CA 1
ATOM 2467 C C . ASP A 1 322 ? 16.656 -26.469 -19.969 1 96.69 322 ASP A C 1
ATOM 2469 O O . ASP A 1 322 ? 15.578 -26.078 -20.422 1 96.69 322 ASP A O 1
ATOM 2473 N N . ILE A 1 323 ? 17.062 -26.25 -18.766 1 97.5 323 ILE A N 1
ATOM 2474 C CA . ILE A 1 323 ? 16.172 -25.609 -17.812 1 97.5 323 ILE A CA 1
ATOM 2475 C C . ILE A 1 323 ? 16.359 -24.094 -17.859 1 97.5 323 ILE A C 1
ATOM 2477 O O . ILE A 1 323 ? 17.406 -23.578 -17.469 1 97.5 323 ILE A O 1
ATOM 2481 N N . HIS A 1 324 ? 15.383 -23.438 -18.375 1 97.81 324 HIS A N 1
ATOM 2482 C CA . HIS A 1 324 ? 15.398 -21.984 -18.438 1 97.81 324 HIS A CA 1
ATOM 2483 C C . HIS A 1 324 ? 15.508 -21.375 -17.047 1 97.81 324 HIS A C 1
ATOM 2485 O O . HIS A 1 324 ? 14.852 -21.828 -16.109 1 97.81 324 HIS A O 1
ATOM 2491 N N . PRO A 1 325 ? 16.266 -20.359 -16.797 1 97 325 PRO A N 1
ATOM 2492 C CA . PRO A 1 325 ? 16.484 -19.812 -15.461 1 97 325 PRO A CA 1
ATOM 2493 C C . PRO A 1 325 ? 15.227 -19.219 -14.836 1 97 325 PRO A C 1
ATOM 2495 O O . PRO A 1 325 ? 15.125 -19.125 -13.609 1 97 325 PRO A O 1
ATOM 2498 N N . HIS A 1 326 ? 14.234 -18.891 -15.672 1 98.12 326 HIS A N 1
ATOM 2499 C CA . HIS A 1 326 ? 13.023 -18.266 -15.141 1 98.12 326 HIS A CA 1
ATOM 2500 C C . HIS A 1 326 ? 11.914 -19.297 -14.953 1 98.12 326 HIS A C 1
ATOM 2502 O O . HIS A 1 326 ? 10.82 -18.969 -14.484 1 98.12 326 HIS A O 1
ATOM 2508 N N . LEU A 1 327 ? 12.141 -20.547 -15.383 1 98.69 327 LEU A N 1
ATOM 2509 C CA . LEU A 1 327 ? 11.148 -21.594 -15.164 1 98.69 327 LEU A CA 1
ATOM 2510 C C . LEU A 1 327 ? 11.086 -21.984 -13.688 1 98.69 327 LEU A C 1
ATOM 2512 O O . LEU A 1 327 ? 12.055 -22.484 -13.133 1 98.69 327 LEU A O 1
ATOM 2516 N N . PRO A 1 328 ? 9.953 -21.703 -13.039 1 98.69 328 PRO A N 1
ATOM 2517 C CA . PRO A 1 328 ? 9.898 -21.938 -11.594 1 98.69 328 PRO A CA 1
ATOM 2518 C C . PRO A 1 328 ? 9.891 -23.422 -11.234 1 98.69 328 PRO A C 1
ATOM 2520 O O . PRO A 1 328 ? 9.039 -24.172 -11.711 1 98.69 328 PRO A O 1
ATOM 2523 N N . THR A 1 329 ? 10.789 -23.781 -10.398 1 98.56 329 THR A N 1
ATOM 2524 C CA . THR A 1 329 ? 10.859 -25.141 -9.867 1 98.56 329 THR A CA 1
ATOM 2525 C C . THR A 1 329 ? 10.133 -25.234 -8.531 1 98.56 329 THR A C 1
ATOM 2527 O O . THR A 1 329 ? 9.625 -24.234 -8.016 1 98.56 329 THR A O 1
ATOM 2530 N N . LEU A 1 330 ? 10.062 -26.438 -7.992 1 98.75 330 LEU A N 1
ATOM 2531 C CA . LEU A 1 330 ? 9.43 -26.641 -6.691 1 98.75 330 LEU A CA 1
ATOM 2532 C C . LEU A 1 330 ? 10.141 -25.844 -5.613 1 98.75 330 LEU A C 1
ATOM 2534 O O . LEU A 1 330 ? 9.516 -25.406 -4.645 1 98.75 330 LEU A O 1
ATOM 2538 N N . LYS A 1 331 ? 11.43 -25.547 -5.812 1 98.12 331 LYS A N 1
ATOM 2539 C CA . LYS A 1 331 ? 12.172 -24.734 -4.859 1 98.12 331 LYS A CA 1
ATOM 2540 C C . LYS A 1 331 ? 11.625 -23.312 -4.805 1 98.12 331 LYS A C 1
ATOM 2542 O O . LYS A 1 331 ? 11.539 -22.719 -3.732 1 98.12 331 LYS A O 1
ATOM 2547 N N . ALA A 1 332 ? 11.289 -22.75 -5.969 1 98.25 332 ALA A N 1
ATOM 2548 C CA . ALA A 1 332 ? 10.633 -21.453 -5.996 1 98.25 332 ALA A CA 1
ATOM 2549 C C . ALA A 1 332 ? 9.305 -21.5 -5.25 1 98.25 332 ALA A C 1
ATOM 2551 O O . ALA A 1 332 ? 8.969 -20.562 -4.512 1 98.25 332 ALA A O 1
ATOM 2552 N N . GLY A 1 333 ? 8.586 -22.609 -5.48 1 98.75 333 GLY A N 1
ATOM 2553 C CA . GLY A 1 333 ? 7.336 -22.781 -4.758 1 98.75 333 GLY A CA 1
ATOM 2554 C C . GLY A 1 333 ? 7.512 -22.812 -3.252 1 98.75 333 GLY A C 1
ATOM 2555 O O . GLY A 1 333 ? 6.695 -22.266 -2.514 1 98.75 333 GLY A O 1
ATOM 2556 N N . GLN A 1 334 ? 8.57 -23.469 -2.812 1 98.56 334 GLN A N 1
ATOM 2557 C CA . GLN A 1 334 ? 8.852 -23.562 -1.383 1 98.56 334 GLN A CA 1
ATOM 2558 C C . GLN A 1 334 ? 9.148 -22.188 -0.792 1 98.56 334 GLN A C 1
ATOM 2560 O O . GLN A 1 334 ? 8.719 -21.875 0.319 1 98.56 334 GLN A O 1
ATOM 2565 N N . LYS A 1 335 ? 9.938 -21.375 -1.511 1 98.31 335 LYS A N 1
ATOM 2566 C CA . LYS A 1 335 ? 10.227 -20.016 -1.05 1 98.31 335 LYS A CA 1
ATOM 2567 C C . LYS A 1 335 ? 8.945 -19.203 -0.889 1 98.31 335 LYS A C 1
ATOM 2569 O O . LYS A 1 335 ? 8.773 -18.5 0.108 1 98.31 335 LYS A O 1
ATOM 2574 N N . VAL A 1 336 ? 8.055 -19.328 -1.853 1 98.75 336 VAL A N 1
ATOM 2575 C CA . VAL A 1 336 ? 6.785 -18.609 -1.807 1 98.75 336 VAL A CA 1
ATOM 2576 C C . VAL A 1 336 ? 5.945 -19.125 -0.638 1 98.75 336 VAL A C 1
ATOM 2578 O O . VAL A 1 336 ? 5.344 -18.328 0.093 1 98.75 336 VAL A O 1
ATOM 2581 N N . GLN A 1 337 ? 5.93 -20.469 -0.45 1 98.62 337 GLN A N 1
ATOM 2582 C CA . GLN A 1 337 ? 5.191 -21.078 0.657 1 98.62 337 GLN A CA 1
ATOM 2583 C C . GLN A 1 337 ? 5.711 -20.562 2.002 1 98.62 337 GLN A C 1
ATOM 2585 O O . GLN A 1 337 ? 4.926 -20.297 2.912 1 98.62 337 GLN A O 1
ATOM 2590 N N . THR A 1 338 ? 7.016 -20.453 2.117 1 98.56 338 THR A N 1
ATOM 2591 C CA . THR A 1 338 ? 7.637 -19.953 3.336 1 98.56 338 THR A CA 1
ATOM 2592 C C . THR A 1 338 ? 7.141 -18.547 3.648 1 98.56 338 THR A C 1
ATOM 2594 O O . THR A 1 338 ? 6.781 -18.234 4.789 1 98.56 338 THR A O 1
ATOM 2597 N N . MET A 1 339 ? 7.082 -17.719 2.682 1 98.69 339 MET A N 1
ATOM 2598 C CA . MET A 1 339 ? 6.613 -16.344 2.832 1 98.69 339 MET A CA 1
ATOM 2599 C C . MET A 1 339 ? 5.137 -16.312 3.209 1 98.69 339 MET A C 1
ATOM 2601 O O . MET A 1 339 ? 4.73 -15.547 4.082 1 98.69 339 MET A O 1
ATOM 2605 N N . MET A 1 340 ? 4.328 -17.109 2.535 1 98.69 340 MET A N 1
ATOM 2606 C CA . MET A 1 340 ? 2.902 -17.156 2.848 1 98.69 340 MET A CA 1
ATOM 2607 C C . MET A 1 340 ? 2.678 -17.594 4.293 1 98.69 340 MET A C 1
ATOM 2609 O O . MET A 1 340 ? 1.863 -17 5.004 1 98.69 340 MET A O 1
ATOM 2613 N N . ASP A 1 341 ? 3.416 -18.641 4.691 1 98.62 341 ASP A N 1
ATOM 2614 C CA . ASP A 1 341 ? 3.293 -19.125 6.062 1 98.62 341 ASP A CA 1
ATOM 2615 C C . ASP A 1 341 ? 3.689 -18.047 7.062 1 98.62 341 ASP A C 1
ATOM 2617 O O . ASP A 1 341 ? 3.059 -17.891 8.109 1 98.62 341 ASP A O 1
ATOM 2621 N N . ALA A 1 342 ? 4.711 -17.297 6.75 1 98.81 342 ALA A N 1
ATOM 2622 C CA . ALA A 1 342 ? 5.164 -16.203 7.621 1 98.81 342 ALA A CA 1
ATOM 2623 C C . ALA A 1 342 ? 4.109 -15.109 7.723 1 98.81 342 ALA A C 1
ATOM 2625 O O . ALA A 1 342 ? 3.867 -14.57 8.805 1 98.81 342 ALA A O 1
ATOM 2626 N N . ILE A 1 343 ? 3.484 -14.766 6.656 1 98.81 343 ILE A N 1
ATOM 2627 C CA . ILE A 1 343 ? 2.443 -13.742 6.641 1 98.81 343 ILE A CA 1
ATOM 2628 C C . ILE A 1 343 ? 1.263 -14.195 7.492 1 98.81 343 ILE A C 1
ATOM 2630 O O . ILE A 1 343 ? 0.74 -13.422 8.305 1 98.81 343 ILE A O 1
ATOM 2634 N N . LYS A 1 344 ? 0.854 -15.461 7.328 1 98.69 344 LYS A N 1
ATOM 2635 C CA . LYS A 1 344 ? -0.228 -16.016 8.141 1 98.69 344 LYS A CA 1
ATOM 2636 C C . LYS A 1 344 ? 0.123 -15.984 9.625 1 98.69 344 LYS A C 1
ATOM 2638 O O . LYS A 1 344 ? -0.699 -15.594 10.453 1 98.69 344 LYS A O 1
ATOM 2643 N N . LYS A 1 345 ? 1.349 -16.422 9.898 1 98.56 345 LYS A N 1
ATOM 2644 C CA . LYS A 1 345 ? 1.812 -16.438 11.281 1 98.56 345 LYS A CA 1
ATOM 2645 C C . LYS A 1 345 ? 1.839 -15.031 11.875 1 98.56 345 LYS A C 1
ATOM 2647 O O . LYS A 1 345 ? 1.451 -14.828 13.023 1 98.56 345 LYS A O 1
ATOM 2652 N N . SER A 1 346 ? 2.307 -14.086 11.109 1 98.88 346 SER A N 1
ATOM 2653 C CA . SER A 1 346 ? 2.328 -12.695 11.555 1 98.88 346 SER A CA 1
ATOM 2654 C C . SER A 1 346 ? 0.925 -12.203 11.898 1 98.88 346 SER A C 1
ATOM 2656 O O . SER A 1 346 ? 0.72 -11.562 12.93 1 98.88 346 SER A O 1
ATOM 2658 N N . HIS A 1 347 ? -0.003 -12.477 11.031 1 98.62 347 HIS A N 1
ATOM 2659 C CA . HIS A 1 347 ? -1.394 -12.109 11.266 1 98.62 347 HIS A CA 1
ATOM 2660 C C . HIS A 1 347 ? -1.916 -12.727 12.555 1 98.62 347 HIS A C 1
ATOM 2662 O O . HIS A 1 347 ? -2.562 -12.047 13.359 1 98.62 347 HIS A O 1
ATOM 2668 N N . GLU A 1 348 ? -1.651 -13.969 12.758 1 98.31 348 GLU A N 1
ATOM 2669 C CA . GLU A 1 348 ? -2.189 -14.719 13.891 1 98.31 348 GLU A CA 1
ATOM 2670 C C . GLU A 1 348 ? -1.523 -14.297 15.203 1 98.31 348 GLU A C 1
ATOM 2672 O O . GLU A 1 348 ? -2.193 -14.141 16.219 1 98.31 348 GLU A O 1
ATOM 2677 N N . GLU A 1 349 ? -0.214 -14.094 15.141 1 98.56 349 GLU A N 1
ATOM 2678 C CA . GLU A 1 349 ? 0.536 -13.836 16.375 1 98.56 349 GLU A CA 1
ATOM 2679 C C . GLU A 1 349 ? 0.69 -12.336 16.609 1 98.56 349 GLU A C 1
ATOM 2681 O O . GLU A 1 349 ? 1.209 -11.922 17.641 1 98.56 349 GLU A O 1
ATOM 2686 N N . LYS A 1 350 ? 0.278 -11.547 15.703 1 98.44 350 LYS A N 1
ATOM 2687 C CA . LYS A 1 350 ? 0.289 -10.094 15.828 1 98.44 350 LYS A CA 1
ATOM 2688 C C . LYS A 1 350 ? 1.699 -9.578 16.094 1 98.44 350 LYS A C 1
ATOM 2690 O O . LYS A 1 350 ? 1.908 -8.766 17 1 98.44 350 LYS A O 1
ATOM 2695 N N . ARG A 1 351 ? 2.605 -10.016 15.258 1 98.5 351 ARG A N 1
ATOM 2696 C CA . ARG A 1 351 ? 3.996 -9.586 15.375 1 98.5 351 ARG A CA 1
ATOM 2697 C C . ARG A 1 351 ? 4.734 -9.773 14.055 1 98.5 351 ARG A C 1
ATOM 2699 O O . ARG A 1 351 ? 4.27 -10.508 13.172 1 98.5 351 ARG A O 1
ATOM 2706 N N . VAL A 1 352 ? 5.855 -9.148 13.977 1 98.62 352 VAL A N 1
ATOM 2707 C CA . VAL A 1 352 ? 6.742 -9.312 12.828 1 98.62 352 VAL A CA 1
ATOM 2708 C C . VAL A 1 352 ? 7.391 -10.695 12.867 1 98.62 352 VAL A C 1
ATOM 2710 O O . VAL A 1 352 ? 7.812 -11.156 13.93 1 98.62 352 VAL A O 1
ATOM 2713 N N . ILE A 1 353 ? 7.457 -11.352 11.711 1 98.75 353 ILE A N 1
ATOM 2714 C CA . ILE A 1 353 ? 8.062 -12.68 11.641 1 98.75 353 ILE A CA 1
ATOM 2715 C C . ILE A 1 353 ? 9.367 -12.602 10.852 1 98.75 353 ILE A C 1
ATOM 2717 O O . ILE A 1 353 ? 9.398 -12.086 9.734 1 98.75 353 ILE A O 1
ATOM 2721 N N . SER A 1 354 ? 10.43 -13.055 11.438 1 98.06 354 SER A N 1
ATOM 2722 C CA . SER A 1 354 ? 11.703 -13.195 10.734 1 98.06 354 SER A CA 1
ATOM 2723 C C . SER A 1 354 ? 11.695 -14.406 9.805 1 98.06 354 SER A C 1
ATOM 2725 O O . SER A 1 354 ? 11.211 -15.477 10.188 1 98.06 354 SER A O 1
ATOM 2727 N N . ILE A 1 355 ? 12.227 -14.125 8.578 1 95.56 355 ILE A N 1
ATOM 2728 C CA . ILE A 1 355 ? 12.281 -15.219 7.609 1 95.56 355 ILE A CA 1
ATOM 2729 C C . ILE A 1 355 ? 13.656 -15.875 7.656 1 95.56 355 ILE A C 1
ATOM 2731 O O . ILE A 1 355 ? 14.68 -15.203 7.559 1 95.56 355 ILE A O 1
ATOM 2735 N N . GLU A 1 356 ? 13.93 -17.031 8.32 1 78.38 356 GLU A N 1
ATOM 2736 C CA . GLU A 1 356 ? 15.203 -17.734 8.438 1 78.38 356 GLU A CA 1
ATOM 2737 C C . GLU A 1 356 ? 15.695 -18.219 7.07 1 78.38 356 GLU A C 1
ATOM 2739 O O . GLU A 1 356 ? 14.891 -18.5 6.18 1 78.38 356 GLU A O 1
ATOM 2744 N N . MET B 1 1 ? -13.867 42.844 13.195 1 90.25 1 MET B N 1
ATOM 2745 C CA . MET B 1 1 ? -12.672 43.031 14.016 1 90.25 1 MET B CA 1
ATOM 2746 C C . MET B 1 1 ? -11.531 42.156 13.508 1 90.25 1 MET B C 1
ATOM 2748 O O . MET B 1 1 ? -11.758 41.031 13.055 1 90.25 1 MET B O 1
ATOM 2752 N N . LYS B 1 2 ? -10.281 42.719 13.508 1 97 2 LYS B N 1
ATOM 2753 C CA . LYS B 1 2 ? -9.141 41.938 13.062 1 97 2 LYS B CA 1
ATOM 2754 C C . LYS B 1 2 ? -8.516 41.156 14.227 1 97 2 LYS B C 1
ATOM 2756 O O . LYS B 1 2 ? -8.367 41.719 15.328 1 97 2 LYS B O 1
ATOM 2761 N N . ILE B 1 3 ? -8.273 39.938 14.016 1 98.5 3 ILE B N 1
ATOM 2762 C CA . ILE B 1 3 ? -7.555 39.094 14.969 1 98.5 3 ILE B CA 1
ATOM 2763 C C . ILE B 1 3 ? -6.062 39.406 14.898 1 98.5 3 ILE B C 1
ATOM 2765 O O . ILE B 1 3 ? -5.445 39.281 13.836 1 98.5 3 ILE B O 1
ATOM 2769 N N . LYS B 1 4 ? -5.535 39.906 16 1 98.75 4 LYS B N 1
ATOM 2770 C CA . LYS B 1 4 ? -4.102 40.188 16.078 1 98.75 4 LYS B CA 1
ATOM 2771 C C . LYS B 1 4 ? -3.311 38.875 16.266 1 98.75 4 LYS B C 1
ATOM 2773 O O . LYS B 1 4 ? -3.48 38.188 17.281 1 98.75 4 LYS B O 1
ATOM 2778 N N . VAL B 1 5 ? -2.373 38.656 15.312 1 98.75 5 VAL B N 1
ATOM 2779 C CA . VAL B 1 5 ? -1.688 37.375 15.289 1 98.75 5 VAL B CA 1
ATOM 2780 C C . VAL B 1 5 ? -0.194 37.562 15.531 1 98.75 5 VAL B C 1
ATOM 2782 O O . VAL B 1 5 ? 0.42 38.469 14.938 1 98.75 5 VAL B O 1
ATOM 2785 N N . GLY B 1 6 ? 0.369 36.781 16.422 1 98.69 6 GLY B N 1
ATOM 2786 C CA . GLY B 1 6 ? 1.803 36.562 16.5 1 98.69 6 GLY B CA 1
ATOM 2787 C C . GLY B 1 6 ? 2.217 35.219 15.938 1 98.69 6 GLY B C 1
ATOM 2788 O O . GLY B 1 6 ? 1.594 34.188 16.234 1 98.69 6 GLY B O 1
ATOM 2789 N N . ILE B 1 7 ? 3.285 35.188 15.094 1 98.56 7 ILE B N 1
ATOM 2790 C CA . ILE B 1 7 ? 3.746 33.938 14.469 1 98.56 7 ILE B CA 1
ATOM 2791 C C . ILE B 1 7 ? 5.109 33.562 15.031 1 98.56 7 ILE B C 1
ATOM 2793 O O . ILE B 1 7 ? 6.035 34.375 15.055 1 98.56 7 ILE B O 1
ATOM 2797 N N . ILE B 1 8 ? 5.141 32.344 15.562 1 97.75 8 ILE B N 1
ATOM 2798 C CA . ILE B 1 8 ? 6.426 31.781 15.984 1 97.75 8 ILE B CA 1
ATOM 2799 C C . ILE B 1 8 ? 6.965 30.844 14.898 1 97.75 8 ILE B C 1
ATOM 2801 O O . ILE B 1 8 ? 6.398 29.781 14.656 1 97.75 8 ILE B O 1
ATOM 2805 N N . GLY B 1 9 ? 8.094 31.203 14.352 1 95.38 9 GLY B N 1
ATOM 2806 C CA . GLY B 1 9 ? 8.703 30.469 13.258 1 95.38 9 GLY B CA 1
ATOM 2807 C C . GLY B 1 9 ? 9.016 31.328 12.055 1 95.38 9 GLY B C 1
ATOM 2808 O O . GLY B 1 9 ? 8.117 31.891 11.43 1 95.38 9 GLY B O 1
ATOM 2809 N N . ALA B 1 10 ? 10.25 31.328 11.609 1 91.5 10 ALA B N 1
ATOM 2810 C CA . ALA B 1 10 ? 10.695 32.188 10.516 1 91.5 10 ALA B CA 1
ATOM 2811 C C . ALA B 1 10 ? 10.805 31.422 9.211 1 91.5 10 ALA B C 1
ATOM 2813 O O . ALA B 1 10 ? 11.18 31.969 8.18 1 91.5 10 ALA B O 1
ATOM 2814 N N . GLY B 1 11 ? 10.555 30.109 9.211 1 91.19 11 GLY B N 1
ATOM 2815 C CA . GLY B 1 11 ? 10.461 29.297 8 1 91.19 11 GLY B CA 1
ATOM 2816 C C . GLY B 1 11 ? 9.055 29.266 7.422 1 91.19 11 GLY B C 1
ATOM 2817 O O . GLY B 1 11 ? 8.594 30.25 6.844 1 91.19 11 GLY B O 1
ATOM 2818 N N . PHE B 1 12 ? 8.422 28.203 7.734 1 92 12 PHE B N 1
ATOM 2819 C CA . PHE B 1 12 ? 7.059 28.016 7.238 1 92 12 PHE B CA 1
ATOM 2820 C C . PHE B 1 12 ? 6.145 29.125 7.746 1 92 12 PHE B C 1
ATOM 2822 O O . PHE B 1 12 ? 5.242 29.562 7.031 1 92 12 PHE B O 1
ATOM 2829 N N . GLY B 1 13 ? 6.387 29.578 8.93 1 95.06 13 GLY B N 1
ATOM 2830 C CA . GLY B 1 13 ? 5.59 30.656 9.5 1 95.06 13 GLY B CA 1
ATOM 2831 C C . GLY B 1 13 ? 5.711 31.953 8.727 1 95.06 13 GLY B C 1
ATOM 2832 O O . GLY B 1 13 ? 4.703 32.531 8.297 1 95.06 13 GLY B O 1
ATOM 2833 N N . ALA B 1 14 ? 6.926 32.344 8.516 1 94.12 14 ALA B N 1
ATOM 2834 C CA . ALA B 1 14 ? 7.16 33.594 7.809 1 94.12 14 ALA B CA 1
ATOM 2835 C C . ALA B 1 14 ? 6.832 33.438 6.324 1 94.12 14 ALA B C 1
ATOM 2837 O O . ALA B 1 14 ? 6.293 34.375 5.707 1 94.12 14 ALA B O 1
ATOM 2838 N N . LYS B 1 15 ? 7.027 32.281 5.785 1 94.69 15 LYS B N 1
ATOM 2839 C CA . LYS B 1 15 ? 6.961 32.094 4.34 1 94.69 15 LYS B CA 1
ATOM 2840 C C . LYS B 1 15 ? 5.539 31.766 3.895 1 94.69 15 LYS B C 1
ATOM 2842 O O . LYS B 1 15 ? 5.16 32.031 2.754 1 94.69 15 LYS B O 1
ATOM 2847 N N . VAL B 1 16 ? 4.777 31.188 4.816 1 97.19 16 VAL B N 1
ATOM 2848 C CA . VAL B 1 16 ? 3.467 30.703 4.391 1 97.19 16 VAL B CA 1
ATOM 2849 C C . VAL B 1 16 ? 2.379 31.297 5.273 1 97.19 16 VAL B C 1
ATOM 2851 O O . VAL B 1 16 ? 1.479 31.984 4.781 1 97.19 16 VAL B O 1
ATOM 2854 N N . HIS B 1 17 ? 2.506 31.188 6.586 1 98.31 17 HIS B N 1
ATOM 2855 C CA . HIS B 1 17 ? 1.456 31.703 7.461 1 98.31 17 HIS B CA 1
ATOM 2856 C C . HIS B 1 17 ? 1.271 33.188 7.281 1 98.31 17 HIS B C 1
ATOM 2858 O O . HIS B 1 17 ? 0.146 33.688 7.102 1 98.31 17 HIS B O 1
ATOM 2864 N N . ALA B 1 18 ? 2.348 33.938 7.309 1 97.69 18 ALA B N 1
ATOM 2865 C CA . ALA B 1 18 ? 2.283 35.406 7.297 1 97.69 18 ALA B CA 1
ATOM 2866 C C . ALA B 1 18 ? 1.608 35.906 6.023 1 97.69 18 ALA B C 1
ATOM 2868 O O . ALA B 1 18 ? 0.571 36.562 6.09 1 97.69 18 ALA B O 1
ATOM 2869 N N . PRO B 1 19 ? 2.084 35.5 4.844 1 97.56 19 PRO B N 1
ATOM 2870 C CA . PRO B 1 19 ? 1.47 36.062 3.639 1 97.56 19 PRO B CA 1
ATOM 2871 C C . PRO B 1 19 ? 0.014 35.625 3.463 1 97.56 19 PRO B C 1
ATOM 2873 O O . PRO B 1 19 ? -0.81 36.406 2.984 1 97.56 19 PRO B O 1
ATOM 2876 N N . VAL B 1 20 ? -0.368 34.438 3.848 1 98.38 20 VAL B N 1
ATOM 2877 C CA . VAL B 1 20 ? -1.742 33.969 3.67 1 98.38 20 VAL B CA 1
ATOM 2878 C C . VAL B 1 20 ? -2.656 34.688 4.664 1 98.38 20 VAL B C 1
ATOM 2880 O O . VAL B 1 20 ? -3.723 35.156 4.293 1 98.38 20 VAL B O 1
ATOM 2883 N N . MET B 1 21 ? -2.238 34.844 5.93 1 98.44 21 MET B N 1
ATOM 2884 C CA . MET B 1 21 ? -3.041 35.531 6.938 1 98.44 21 MET B CA 1
ATOM 2885 C C . MET B 1 21 ? -3.172 37 6.609 1 98.44 21 MET B C 1
ATOM 2887 O O . MET B 1 21 ? -4.234 37.594 6.809 1 98.44 21 MET B O 1
ATOM 2891 N N . GLN B 1 22 ? -2.129 37.594 6.051 1 97.62 22 GLN B N 1
ATOM 2892 C CA . GLN B 1 22 ? -2.15 39 5.68 1 97.62 22 GLN B CA 1
ATOM 2893 C C . GLN B 1 22 ? -3.115 39.25 4.523 1 97.62 22 GLN B C 1
ATOM 2895 O O . GLN B 1 22 ? -3.648 40.344 4.383 1 97.62 22 GLN B O 1
ATOM 2900 N N . SER B 1 23 ? -3.338 38.25 3.697 1 97.62 23 SER B N 1
ATOM 2901 C CA . SER B 1 23 ? -4.242 38.375 2.561 1 97.62 23 SER B CA 1
ATOM 2902 C C . SER B 1 23 ? -5.699 38.281 2.996 1 97.62 23 SER B C 1
ATOM 2904 O O . SER B 1 23 ? -6.609 38.594 2.225 1 97.62 23 SER B O 1
ATOM 2906 N N . HIS B 1 24 ? -5.973 37.812 4.152 1 98.19 24 HIS B N 1
ATOM 2907 C CA . HIS B 1 24 ? -7.316 37.688 4.707 1 98.19 24 HIS B CA 1
ATOM 2908 C C . HIS B 1 24 ? -7.742 38.938 5.461 1 98.19 24 HIS B C 1
ATOM 2910 O O . HIS B 1 24 ? -6.988 39.438 6.293 1 98.19 24 HIS B O 1
ATOM 2916 N N . PRO B 1 25 ? -8.914 39.438 5.27 1 97.94 25 PRO B N 1
ATOM 2917 C CA . PRO B 1 25 ? -9.328 40.688 5.883 1 97.94 25 PRO B CA 1
ATOM 2918 C C . PRO B 1 25 ? -9.516 40.594 7.395 1 97.94 25 PRO B C 1
ATOM 2920 O O . PRO B 1 25 ? -9.539 41.594 8.094 1 97.94 25 PRO B O 1
ATOM 2923 N N . GLY B 1 26 ? -9.562 39.375 7.871 1 98.38 26 GLY B N 1
ATOM 2924 C CA . GLY B 1 26 ? -9.898 39.156 9.273 1 98.38 26 GLY B CA 1
ATOM 2925 C C . GLY B 1 26 ? -8.672 39.031 10.164 1 98.38 26 GLY B C 1
ATOM 2926 O O . GLY B 1 26 ? -8.797 38.969 11.391 1 98.38 26 GLY B O 1
ATOM 2927 N N . PHE B 1 27 ? -7.477 39.094 9.594 1 98.69 27 PHE B N 1
ATOM 2928 C CA . PHE B 1 27 ? -6.27 38.906 10.391 1 98.69 27 PHE B CA 1
ATOM 2929 C C . PHE B 1 27 ? -5.32 40.062 10.234 1 98.69 27 PHE B C 1
ATOM 2931 O O . PHE B 1 27 ? -5.281 40.719 9.188 1 98.69 27 PHE B O 1
ATOM 2938 N N . GLU B 1 28 ? -4.656 40.406 11.258 1 98.38 28 GLU B N 1
ATOM 2939 C CA . GLU B 1 28 ? -3.516 41.312 11.273 1 98.38 28 GLU B CA 1
ATOM 2940 C C . GLU B 1 28 ? -2.281 40.656 11.875 1 98.38 28 GLU B C 1
ATOM 2942 O O . GLU B 1 28 ? -2.238 40.375 13.078 1 98.38 28 GLU B O 1
ATOM 2947 N N . VAL B 1 29 ? -1.318 40.375 11.055 1 98.44 29 VAL B N 1
ATOM 2948 C CA . VAL B 1 29 ? -0.071 39.812 11.578 1 98.44 29 VAL B CA 1
ATOM 2949 C C . VAL B 1 29 ? 0.748 40.906 12.242 1 98.44 29 VAL B C 1
ATOM 2951 O O . VAL B 1 29 ? 1.354 41.75 11.555 1 98.44 29 VAL B O 1
ATOM 2954 N N . VAL B 1 30 ? 0.875 40.812 13.562 1 98 30 VAL B N 1
ATOM 2955 C CA . VAL B 1 30 ? 1.456 41.906 14.352 1 98 30 VAL B CA 1
ATOM 2956 C C . VAL B 1 30 ? 2.959 41.688 14.508 1 98 30 VAL B C 1
ATOM 2958 O O . VAL B 1 30 ? 3.738 42.625 14.516 1 98 30 VAL B O 1
ATOM 2961 N N . SER B 1 31 ? 3.314 40.438 14.648 1 98 31 SER B N 1
ATOM 2962 C CA . SER B 1 31 ? 4.707 40.156 14.984 1 98 31 SER B CA 1
ATOM 2963 C C . SER B 1 31 ? 5.086 38.75 14.562 1 98 31 SER B C 1
ATOM 2965 O O . SER B 1 31 ? 4.219 37.875 14.398 1 98 31 SER B O 1
ATOM 2967 N N . ILE B 1 32 ? 6.387 38.594 14.297 1 97.44 32 ILE B N 1
ATOM 2968 C CA . ILE B 1 32 ? 6.984 37.281 13.984 1 97.44 32 ILE B CA 1
ATOM 2969 C C . ILE B 1 32 ? 8.203 37.062 14.875 1 97.44 32 ILE B C 1
ATOM 2971 O O . ILE B 1 32 ? 8.992 37.969 15.102 1 97.44 32 ILE B O 1
ATOM 2975 N N . ALA B 1 33 ? 8.297 35.844 15.406 1 95.69 33 ALA B N 1
ATOM 2976 C CA . ALA B 1 33 ? 9.469 35.531 16.203 1 95.69 33 ALA B CA 1
ATOM 2977 C C . ALA B 1 33 ? 10.281 34.406 15.547 1 95.69 33 ALA B C 1
ATOM 2979 O O . ALA B 1 33 ? 9.719 33.406 15.086 1 95.69 33 ALA B O 1
ATOM 2980 N N . SER B 1 34 ? 11.562 34.562 15.531 1 88.12 34 SER B N 1
ATOM 2981 C CA . SER B 1 34 ? 12.477 33.531 15.055 1 88.12 34 SER B CA 1
ATOM 2982 C C . SER B 1 34 ? 12.867 32.562 16.188 1 88.12 34 SER B C 1
ATOM 2984 O O . SER B 1 34 ? 12.797 32.938 17.359 1 88.12 34 SER B O 1
ATOM 2986 N N . VAL B 1 35 ? 13.148 31.281 15.938 1 80.44 35 VAL B N 1
ATOM 2987 C CA . VAL B 1 35 ? 13.57 30.297 16.938 1 80.44 35 VAL B CA 1
ATOM 2988 C C . VAL B 1 35 ? 15.078 30.094 16.844 1 80.44 35 VAL B C 1
ATOM 2990 O O . VAL B 1 35 ? 15.703 29.641 17.812 1 80.44 35 VAL B O 1
ATOM 2993 N N . GLY B 1 36 ? 15.727 30.625 15.977 1 66.19 36 GLY B N 1
ATOM 2994 C CA . GLY B 1 36 ? 17.156 30.375 16.016 1 66.19 36 GLY B CA 1
ATOM 2995 C C . GLY B 1 36 ? 17.891 30.891 14.781 1 66.19 36 GLY B C 1
ATOM 2996 O O . GLY B 1 36 ? 19.109 30.766 14.688 1 66.19 36 GLY B O 1
ATOM 2997 N N . ARG B 1 37 ? 17.234 31.141 13.852 1 64.38 37 ARG B N 1
ATOM 2998 C CA . ARG B 1 37 ? 17.938 31.312 12.586 1 64.38 37 ARG B CA 1
ATOM 2999 C C . ARG B 1 37 ? 18.391 32.75 12.398 1 64.38 37 ARG B C 1
ATOM 3001 O O . ARG B 1 37 ? 19.172 33.062 11.5 1 64.38 37 ARG B O 1
ATOM 3008 N N . GLY B 1 38 ? 17.906 33.562 13.336 1 67.19 38 GLY B N 1
ATOM 3009 C CA . GLY B 1 38 ? 18.297 34.938 13.078 1 67.19 38 GLY B CA 1
ATOM 3010 C C . GLY B 1 38 ? 17.688 35.5 11.805 1 67.19 38 GLY B C 1
ATOM 3011 O O . GLY B 1 38 ? 16.547 35.188 11.477 1 67.19 38 GLY B O 1
ATOM 3012 N N . ARG B 1 39 ? 17.984 36.375 11.094 1 74.81 39 ARG B N 1
ATOM 3013 C CA . ARG B 1 39 ? 17.609 36.969 9.812 1 74.81 39 ARG B CA 1
ATOM 3014 C C . ARG B 1 39 ? 16.422 37.906 9.984 1 74.81 39 ARG B C 1
ATOM 3016 O O . ARG B 1 39 ? 15.508 37.906 9.156 1 74.81 39 ARG B O 1
ATOM 3023 N N . LEU B 1 40 ? 16.531 38.5 11 1 85.75 40 LEU B N 1
ATOM 3024 C CA . LEU B 1 40 ? 15.398 39.344 11.391 1 85.75 40 LEU B CA 1
ATOM 3025 C C . LEU B 1 40 ? 15.062 40.344 10.305 1 85.75 40 LEU B C 1
ATOM 3027 O O . LEU B 1 40 ? 13.891 40.531 9.961 1 85.75 40 LEU B O 1
ATOM 3031 N N . GLU B 1 41 ? 16.047 40.875 9.766 1 88.25 41 GLU B N 1
ATOM 3032 C CA . GLU B 1 41 ? 15.828 41.875 8.727 1 88.25 41 GLU B CA 1
ATOM 3033 C C . GLU B 1 41 ? 15.234 41.25 7.469 1 88.25 41 GLU B C 1
ATOM 3035 O O . GLU B 1 41 ? 14.375 41.844 6.816 1 88.25 41 GLU B O 1
ATOM 3040 N N . GLU B 1 42 ? 15.68 40.125 7.117 1 88.38 42 GLU B N 1
ATOM 3041 C CA . GLU B 1 42 ? 15.164 39.406 5.945 1 88.38 42 GLU B CA 1
ATOM 3042 C C . GLU B 1 42 ? 13.688 39.062 6.109 1 88.38 42 GLU B C 1
ATOM 3044 O O . GLU B 1 42 ? 12.906 39.188 5.164 1 88.38 42 GLU B O 1
ATOM 3049 N N . ILE B 1 43 ? 13.391 38.688 7.301 1 91 43 ILE B N 1
ATOM 3050 C CA . ILE B 1 43 ? 12.008 38.312 7.602 1 91 43 ILE B CA 1
ATOM 3051 C C . ILE B 1 43 ? 11.109 39.531 7.473 1 91 43 ILE B C 1
ATOM 3053 O O . ILE B 1 43 ? 10.016 39.469 6.91 1 91 43 ILE B O 1
ATOM 3057 N N . LYS B 1 44 ? 11.617 40.625 7.953 1 92.19 44 LYS B N 1
ATOM 3058 C CA . LYS B 1 44 ? 10.883 41.875 7.852 1 92.19 44 LYS B CA 1
ATOM 3059 C C . LYS B 1 44 ? 10.617 42.25 6.395 1 92.19 44 LYS B C 1
ATOM 3061 O O . LYS B 1 44 ? 9.492 42.594 6.035 1 92.19 44 LYS B O 1
ATOM 3066 N N . GLN B 1 45 ? 11.617 42.125 5.621 1 90.19 45 GLN B N 1
ATOM 3067 C CA . GLN B 1 45 ? 11.523 42.5 4.211 1 90.19 45 GLN B CA 1
ATOM 3068 C C . GLN B 1 45 ? 10.594 41.531 3.459 1 90.19 45 GLN B C 1
ATOM 3070 O O . GLN B 1 45 ? 9.789 41.969 2.633 1 90.19 45 GLN B O 1
ATOM 3075 N N . GLU B 1 46 ? 10.68 40.312 3.805 1 88.88 46 GLU B N 1
ATOM 3076 C CA . GLU B 1 46 ? 9.93 39.281 3.098 1 88.88 46 GLU B CA 1
ATOM 3077 C C . GLU B 1 46 ? 8.445 39.344 3.447 1 88.88 46 GLU B C 1
ATOM 3079 O O . GLU B 1 46 ? 7.598 39.062 2.607 1 88.88 46 GLU B O 1
ATOM 3084 N N . THR B 1 47 ? 8.18 39.812 4.68 1 93.62 47 THR B N 1
ATOM 3085 C CA . THR B 1 47 ? 6.801 39.656 5.145 1 93.62 47 THR B CA 1
ATOM 3086 C C . THR B 1 47 ? 6.125 41 5.273 1 93.62 47 THR B C 1
ATOM 3088 O O . THR B 1 47 ? 4.898 41.094 5.34 1 93.62 47 THR B O 1
ATOM 3091 N N . GLY B 1 48 ? 6.922 42.031 5.418 1 94.06 48 GLY B N 1
ATOM 3092 C CA . GLY B 1 48 ? 6.391 43.375 5.672 1 94.06 48 GLY B CA 1
ATOM 3093 C C . GLY B 1 48 ? 6 43.594 7.121 1 94.06 48 GLY B C 1
ATOM 3094 O O . GLY B 1 48 ? 5.449 44.625 7.465 1 94.06 48 GLY B O 1
ATOM 3095 N N . VAL B 1 49 ? 6.297 42.625 7.965 1 95.88 49 VAL B N 1
ATOM 3096 C CA . VAL B 1 49 ? 5.996 42.75 9.391 1 95.88 49 VAL B CA 1
ATOM 3097 C C . VAL B 1 49 ? 7.133 43.469 10.094 1 95.88 49 VAL B C 1
ATOM 3099 O O . VAL B 1 49 ? 8.297 43.062 9.992 1 95.88 49 VAL B O 1
ATOM 3102 N N . ASN B 1 50 ? 6.809 44.5 10.789 1 93.75 50 ASN B N 1
ATOM 3103 C CA . ASN B 1 50 ? 7.832 45.375 11.375 1 93.75 50 ASN B CA 1
ATOM 3104 C C . ASN B 1 50 ? 8.344 44.812 12.703 1 93.75 50 ASN B C 1
ATOM 3106 O O . ASN B 1 50 ? 9.523 44.938 13.023 1 93.75 50 ASN B O 1
ATOM 3110 N N . LEU B 1 51 ? 7.492 44.219 13.469 1 96.25 51 LEU B N 1
ATOM 3111 C CA . LEU B 1 51 ? 7.895 43.688 14.766 1 96.25 51 LEU B CA 1
ATOM 3112 C C . LEU B 1 51 ? 8.383 42.25 14.625 1 96.25 51 LEU B C 1
ATOM 3114 O O . LEU B 1 51 ? 7.578 41.312 14.57 1 96.25 51 LEU B O 1
ATOM 3118 N N . VAL B 1 52 ? 9.727 42.094 14.562 1 95.69 52 VAL B N 1
ATOM 3119 C CA . VAL B 1 52 ? 10.352 40.781 14.461 1 95.69 52 VAL B CA 1
ATOM 3120 C C . VAL B 1 52 ? 11.25 40.531 15.672 1 95.69 52 VAL B C 1
ATOM 3122 O O . VAL B 1 52 ? 12.109 41.375 15.992 1 95.69 52 VAL B O 1
ATOM 3125 N N . TYR B 1 53 ? 10.992 39.438 16.344 1 95.38 53 TYR B N 1
ATOM 3126 C CA . TYR B 1 53 ? 11.703 39.125 17.594 1 95.38 53 TYR B CA 1
ATOM 3127 C C . TYR B 1 53 ? 12.703 38 17.391 1 95.38 53 TYR B C 1
ATOM 3129 O O . TYR B 1 53 ? 12.43 37.031 16.656 1 95.38 53 TYR B O 1
ATOM 3137 N N . ALA B 1 54 ? 13.797 38 18.109 1 92.88 54 ALA B N 1
ATOM 3138 C CA . ALA B 1 54 ? 14.766 36.906 18.109 1 92.88 54 ALA B CA 1
ATOM 3139 C C . ALA B 1 54 ? 14.391 35.844 19.125 1 92.88 54 ALA B C 1
ATOM 3141 O O . ALA B 1 54 ? 14.922 34.719 19.094 1 92.88 54 ALA B O 1
ATOM 3142 N N . ASN B 1 55 ? 13.492 36.281 19.969 1 93 55 ASN B N 1
ATOM 3143 C CA . ASN B 1 55 ? 13.023 35.406 21.031 1 93 55 ASN B CA 1
ATOM 3144 C C . ASN B 1 55 ? 11.5 35.406 21.125 1 93 55 ASN B C 1
ATOM 3146 O O . ASN 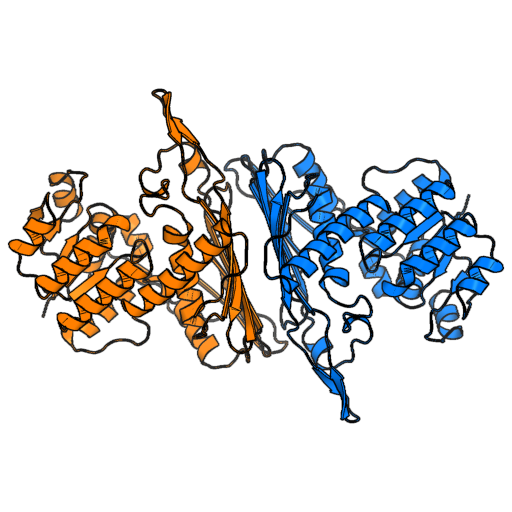B 1 55 ? 10.883 36.438 21.422 1 93 55 ASN B O 1
ATOM 3150 N N . TRP B 1 56 ? 10.969 34.188 20.938 1 95.69 56 TRP B N 1
ATOM 3151 C CA . TRP B 1 56 ? 9.516 34.094 20.875 1 95.69 56 TRP B CA 1
ATOM 3152 C C . TRP B 1 56 ? 8.891 34.406 22.234 1 95.69 56 TRP B C 1
ATOM 3154 O O . TRP B 1 56 ? 7.77 34.906 22.312 1 95.69 56 TRP B O 1
ATOM 3164 N N . GLU B 1 57 ? 9.586 34.156 23.328 1 95.94 57 GLU B N 1
ATOM 3165 C CA . GLU B 1 57 ? 9.047 34.469 24.641 1 95.94 57 GLU B CA 1
ATOM 3166 C C . GLU B 1 57 ? 8.875 36 24.812 1 95.94 57 GLU B C 1
ATOM 3168 O O . GLU B 1 57 ? 7.895 36.438 25.391 1 95.94 57 GLU B O 1
ATOM 3173 N N . GLU B 1 58 ? 9.875 36.719 24.297 1 96.19 58 GLU B N 1
ATOM 3174 C CA . GLU B 1 58 ? 9.789 38.188 24.344 1 96.19 58 GLU B CA 1
ATOM 3175 C C . GLU B 1 58 ? 8.578 38.688 23.562 1 96.19 58 GLU B C 1
ATOM 3177 O O . GLU B 1 58 ? 7.898 39.625 24 1 96.19 58 GLU B O 1
ATOM 3182 N N . MET B 1 59 ? 8.367 38.094 22.422 1 97 59 MET B N 1
ATOM 3183 C CA . MET B 1 59 ? 7.203 38.469 21.625 1 97 59 MET B CA 1
ATOM 3184 C C . MET B 1 59 ? 5.914 38.281 22.422 1 97 59 MET B C 1
ATOM 3186 O O . MET B 1 59 ? 5.062 39.156 22.453 1 97 59 MET B O 1
ATOM 3190 N N . LEU B 1 60 ? 5.762 37.156 23.156 1 97.38 60 LEU B N 1
ATOM 3191 C CA . LEU B 1 60 ? 4.551 36.844 23.906 1 97.38 60 LEU B CA 1
ATOM 3192 C C . LEU B 1 60 ? 4.395 37.781 25.094 1 97.38 60 LEU B C 1
ATOM 3194 O O . LEU B 1 60 ? 3.271 38.062 25.516 1 97.38 60 LEU B O 1
ATOM 3198 N N . GLU B 1 61 ? 5.523 38.219 25.594 1 96.75 61 GLU B N 1
ATOM 3199 C CA . GLU B 1 61 ? 5.496 39.125 26.75 1 96.75 61 GLU B CA 1
ATOM 3200 C C . GLU B 1 61 ? 5.129 40.562 26.344 1 96.75 61 GLU B C 1
ATOM 3202 O O . GLU B 1 61 ? 4.406 41.25 27.062 1 96.75 61 GLU B O 1
ATOM 3207 N N . LYS B 1 62 ? 5.578 40.969 25.234 1 97.06 62 LYS B N 1
ATOM 3208 C CA . LYS B 1 62 ? 5.52 42.375 24.859 1 97.06 62 LYS B CA 1
ATOM 3209 C C . LYS B 1 62 ? 4.266 42.688 24.047 1 97.06 62 LYS B C 1
ATOM 3211 O O . LYS B 1 62 ? 3.766 43.812 24.062 1 97.06 62 LYS B O 1
ATOM 3216 N N . GLU B 1 63 ? 3.83 41.719 23.312 1 97.75 63 GLU B N 1
ATOM 3217 C CA . GLU B 1 63 ? 2.744 41.969 22.375 1 97.75 63 GLU B CA 1
ATOM 3218 C C . GLU B 1 63 ? 1.401 41.531 22.953 1 97.75 63 GLU B C 1
ATOM 3220 O O . GLU B 1 63 ? 1.328 40.531 23.672 1 97.75 63 GLU B O 1
ATOM 3225 N N . GLU B 1 64 ? 0.401 42.344 22.672 1 97.44 64 GLU B N 1
ATOM 3226 C CA . GLU B 1 64 ? -0.976 41.906 22.906 1 97.44 64 GLU B CA 1
ATOM 3227 C C . GLU B 1 64 ? -1.554 41.188 21.688 1 97.44 64 GLU B C 1
ATOM 3229 O O . GLU B 1 64 ? -1.845 41.844 20.672 1 97.44 64 GLU B O 1
ATOM 3234 N N . LEU B 1 65 ? -1.754 39.906 21.844 1 98.5 65 LEU B N 1
ATOM 3235 C CA . LEU B 1 65 ? -2.156 39.094 20.719 1 98.5 65 LEU B CA 1
ATOM 3236 C C . LEU B 1 65 ? -3.463 38.344 21.016 1 98.5 65 LEU B C 1
ATOM 3238 O O . LEU B 1 65 ? -3.727 38 22.172 1 98.5 65 LEU B O 1
ATOM 3242 N N . ASP B 1 66 ? -4.266 38.156 20 1 98.62 66 ASP B N 1
ATOM 3243 C CA . ASP B 1 66 ? -5.457 37.344 20.109 1 98.62 66 ASP B CA 1
ATOM 3244 C C . ASP B 1 66 ? -5.133 35.875 19.797 1 98.62 66 ASP B C 1
ATOM 3246 O O . ASP B 1 66 ? -5.723 34.969 20.391 1 98.62 66 ASP B O 1
ATOM 3250 N N . LEU B 1 67 ? -4.254 35.656 18.875 1 98.81 67 LEU B N 1
ATOM 3251 C CA . LEU B 1 67 ? -3.91 34.344 18.328 1 98.81 67 LEU B CA 1
ATOM 3252 C C . LEU B 1 67 ? -2.4 34.188 18.156 1 98.81 67 LEU B C 1
ATOM 3254 O O . LEU B 1 67 ? -1.735 35.125 17.703 1 98.81 67 LEU B O 1
ATOM 3258 N N . VAL B 1 68 ? -1.854 33.062 18.594 1 98.88 68 VAL B N 1
ATOM 3259 C CA . VAL B 1 68 ? -0.462 32.75 18.312 1 98.88 68 VAL B CA 1
ATOM 3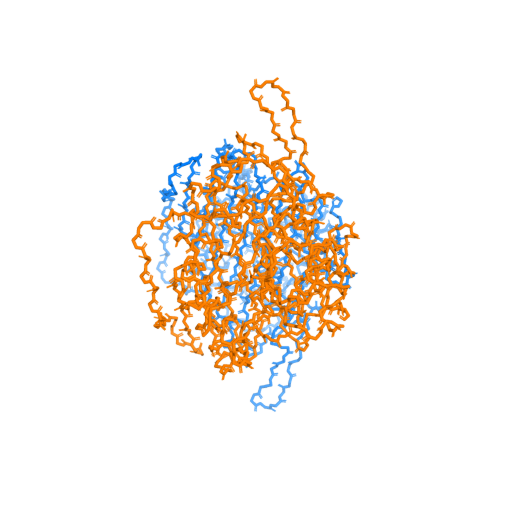260 C C . VAL B 1 68 ? -0.399 31.562 17.344 1 98.88 68 VAL B C 1
ATOM 3262 O O . VAL B 1 68 ? -0.967 30.5 17.625 1 98.88 68 VAL B O 1
ATOM 3265 N N . ALA B 1 69 ? 0.203 31.766 16.203 1 98.81 69 ALA B N 1
ATOM 3266 C CA . ALA B 1 69 ? 0.515 30.672 15.281 1 98.81 69 ALA B CA 1
ATOM 3267 C C . ALA B 1 69 ? 1.894 30.078 15.578 1 98.81 69 ALA B C 1
ATOM 3269 O O . ALA B 1 69 ? 2.904 30.781 15.484 1 98.81 69 ALA B O 1
ATOM 3270 N N . VAL B 1 70 ? 1.891 28.859 15.953 1 98.62 70 VAL B N 1
ATOM 3271 C CA . VAL B 1 70 ? 3.137 28.156 16.25 1 98.62 70 VAL B CA 1
ATOM 3272 C C . VAL B 1 70 ? 3.562 27.312 15.055 1 98.62 70 VAL B C 1
ATOM 3274 O O . VAL B 1 70 ? 3.025 26.234 14.828 1 98.62 70 VAL B O 1
ATOM 3277 N N . ALA B 1 71 ? 4.543 27.797 14.305 1 97.12 71 ALA B N 1
ATOM 3278 C CA . ALA B 1 71 ? 5.012 27.156 13.078 1 97.12 71 ALA B CA 1
ATOM 3279 C C . ALA B 1 71 ? 6.508 26.859 13.148 1 97.12 71 ALA B C 1
ATOM 3281 O O . ALA B 1 71 ? 7.242 27.109 12.195 1 97.12 71 ALA B O 1
ATOM 3282 N N . SER B 1 72 ? 6.988 26.422 14.32 1 94.69 72 SER B N 1
ATOM 3283 C CA . SER B 1 72 ? 8.367 26.031 14.562 1 94.69 72 SER B CA 1
ATOM 3284 C C . SER B 1 72 ? 8.547 24.516 14.43 1 94.69 72 SER B C 1
ATOM 3286 O O . SER B 1 72 ? 7.641 23.812 13.977 1 94.69 72 SER B O 1
ATOM 3288 N N . ALA B 1 73 ? 9.781 24.031 14.805 1 93.88 73 ALA B N 1
ATOM 3289 C CA . ALA B 1 73 ? 10.023 22.594 14.836 1 93.88 73 ALA B CA 1
ATOM 3290 C C . ALA B 1 73 ? 9.148 21.906 15.883 1 93.88 73 ALA B C 1
ATOM 3292 O O . ALA B 1 73 ? 8.945 22.438 16.969 1 93.88 73 ALA B O 1
ATOM 3293 N N . PRO B 1 74 ? 8.711 20.75 15.547 1 95.88 74 PRO B N 1
ATOM 3294 C CA . PRO B 1 74 ? 7.73 20.062 16.406 1 95.88 74 PRO B CA 1
ATOM 3295 C C . PRO B 1 74 ? 8.227 19.891 17.844 1 95.88 74 PRO B C 1
ATOM 3297 O O . PRO B 1 74 ? 7.426 19.953 18.781 1 95.88 74 PRO B O 1
ATOM 3300 N N . LEU B 1 75 ? 9.484 19.766 17.984 1 96 75 LEU B N 1
ATOM 3301 C CA . LEU B 1 75 ? 10.055 19.547 19.312 1 96 75 LEU B CA 1
ATOM 3302 C C . LEU B 1 75 ? 9.766 20.734 20.219 1 96 75 LEU B C 1
ATOM 3304 O O . LEU B 1 75 ? 9.734 20.594 21.453 1 96 75 LEU B O 1
ATOM 3308 N N . LEU B 1 76 ? 9.453 21.891 19.641 1 96.19 76 LEU B N 1
ATOM 3309 C CA . LEU B 1 76 ? 9.312 23.125 20.391 1 96.19 76 LEU B CA 1
ATOM 3310 C C . LEU B 1 76 ? 7.84 23.469 20.625 1 96.19 76 LEU B C 1
ATOM 3312 O O . LEU B 1 76 ? 7.516 24.359 21.406 1 96.19 76 LEU B O 1
ATOM 3316 N N . HIS B 1 77 ? 6.941 22.797 20 1 98.44 77 HIS B N 1
ATOM 3317 C CA . HIS B 1 77 ? 5.527 23.141 20 1 98.44 77 HIS B CA 1
ATOM 3318 C C . HIS B 1 77 ? 4.961 23.156 21.422 1 98.44 77 HIS B C 1
ATOM 3320 O O . HIS B 1 77 ? 4.25 24.094 21.797 1 98.44 77 HIS B O 1
ATOM 3326 N N . HIS B 1 78 ? 5.367 22.125 22.125 1 98.5 78 HIS B N 1
ATOM 3327 C CA . HIS B 1 78 ? 4.793 21.922 23.453 1 98.5 78 HIS B CA 1
ATOM 3328 C C . HIS B 1 78 ? 4.973 23.156 24.312 1 98.5 78 HIS B C 1
ATOM 3330 O O . HIS B 1 78 ? 3.992 23.766 24.766 1 98.5 78 HIS B O 1
ATOM 3336 N N . ASN B 1 79 ? 6.168 23.594 24.484 1 98.25 79 ASN B N 1
ATOM 3337 C CA . ASN B 1 79 ? 6.48 24.734 25.328 1 98.25 79 ASN B CA 1
ATOM 3338 C C . ASN B 1 79 ? 5.855 26.016 24.797 1 98.25 79 ASN B C 1
ATOM 3340 O O . ASN B 1 79 ? 5.32 26.812 25.562 1 98.25 79 ASN B O 1
ATOM 3344 N N . MET B 1 80 ? 5.867 26.203 23.578 1 98.62 80 MET B N 1
ATOM 3345 C CA . MET B 1 80 ? 5.355 27.422 22.938 1 98.62 80 MET B CA 1
ATOM 3346 C C . MET B 1 80 ? 3.842 27.516 23.094 1 98.62 80 MET B C 1
ATOM 3348 O O . MET B 1 80 ? 3.311 28.594 23.375 1 98.62 80 MET B O 1
ATOM 3352 N N . VAL B 1 81 ? 3.195 26.406 22.906 1 98.88 81 VAL B N 1
ATOM 3353 C CA . VAL B 1 81 ? 1.741 26.359 23.016 1 98.88 81 VAL B CA 1
ATOM 3354 C C . VAL B 1 81 ? 1.328 26.625 24.469 1 98.88 81 VAL B C 1
ATOM 3356 O O . VAL B 1 81 ? 0.41 27.406 24.719 1 98.88 81 VAL B O 1
ATOM 3359 N N . LEU B 1 82 ? 2.029 26 25.422 1 98.81 82 LEU B N 1
ATOM 3360 C CA . LEU B 1 82 ? 1.718 26.219 26.828 1 98.81 82 LEU B CA 1
ATOM 3361 C C . LEU B 1 82 ? 1.864 27.688 27.203 1 98.81 82 LEU B C 1
ATOM 3363 O O . LEU B 1 82 ? 0.986 28.266 27.844 1 98.81 82 LEU B O 1
ATOM 3367 N N . LYS B 1 83 ? 2.93 28.297 26.766 1 98.56 83 LYS B N 1
ATOM 3368 C CA . LYS B 1 83 ? 3.188 29.703 27.078 1 98.56 83 LYS B CA 1
ATOM 3369 C C . LYS B 1 83 ? 2.154 30.625 26.438 1 98.56 83 LYS B C 1
ATOM 3371 O O . LYS B 1 83 ? 1.735 31.609 27.031 1 98.56 83 LYS B O 1
ATOM 3376 N N . ALA B 1 84 ? 1.782 30.312 25.188 1 98.81 84 ALA B N 1
ATOM 3377 C CA . ALA B 1 84 ? 0.753 31.094 24.5 1 98.81 84 ALA B CA 1
ATOM 3378 C C . ALA B 1 84 ? -0.553 31.078 25.297 1 98.81 84 ALA B C 1
ATOM 3380 O O . ALA B 1 84 ? -1.198 32.125 25.453 1 98.81 84 ALA B O 1
ATOM 3381 N N . TYR B 1 85 ? -0.937 29.953 25.797 1 98.75 85 TYR B N 1
ATOM 3382 C CA . TYR B 1 85 ? -2.17 29.844 26.578 1 98.75 85 TYR B CA 1
ATOM 3383 C C . TYR B 1 85 ? -2.039 30.578 27.906 1 98.75 85 TYR B C 1
ATOM 3385 O O . TYR B 1 85 ? -3 31.172 28.391 1 98.75 85 TYR B O 1
ATOM 3393 N N . GLU B 1 86 ? -0.854 30.516 28.5 1 98.31 86 GLU B N 1
ATOM 3394 C CA . GLU B 1 86 ? -0.608 31.266 29.719 1 98.31 86 GLU B CA 1
ATOM 3395 C C . GLU B 1 86 ? -0.872 32.75 29.516 1 98.31 86 GLU B C 1
ATOM 3397 O O . GLU B 1 86 ? -1.304 33.469 30.422 1 98.31 86 GLU B O 1
ATOM 3402 N N . LYS B 1 87 ? -0.642 33.219 28.328 1 98.06 87 LYS B N 1
ATOM 3403 C CA . LYS B 1 87 ? -0.807 34.656 27.984 1 98.06 87 LYS B CA 1
ATOM 3404 C C . LYS B 1 87 ? -2.236 34.938 27.547 1 98.06 87 LYS B C 1
ATOM 3406 O O . LYS B 1 87 ? -2.562 36.062 27.203 1 98.06 87 LYS B O 1
ATOM 3411 N N . GLY B 1 88 ? -3.068 33.906 27.531 1 98.19 88 GLY B N 1
ATOM 3412 C CA . GLY B 1 88 ? -4.48 34.094 27.234 1 98.19 88 GLY B CA 1
ATOM 3413 C C . GLY B 1 88 ? -4.77 34.156 25.75 1 98.19 88 GLY B C 1
ATOM 3414 O O . GLY B 1 88 ? -5.738 34.812 25.328 1 98.19 88 GLY B O 1
ATOM 3415 N N . CYS B 1 89 ? -3.98 33.562 24.922 1 98.75 89 CYS B N 1
ATOM 3416 C CA . CYS B 1 89 ? -4.164 33.625 23.469 1 98.75 89 CYS B CA 1
ATOM 3417 C C . CYS B 1 89 ? -4.816 32.344 22.953 1 98.75 89 CYS B C 1
ATOM 3419 O O . CYS B 1 89 ? -4.652 31.281 23.547 1 98.75 89 CYS B O 1
ATOM 3421 N N . HIS B 1 90 ? -5.617 32.438 21.844 1 98.81 90 HIS B N 1
ATOM 3422 C CA . HIS B 1 90 ? -5.902 31.25 21.031 1 98.81 90 HIS B CA 1
ATOM 3423 C C . HIS B 1 90 ? -4.648 30.766 20.312 1 98.81 90 HIS B C 1
ATOM 3425 O O . HIS B 1 90 ? -3.668 31.5 20.188 1 98.81 90 HIS B O 1
ATOM 3431 N N . VAL B 1 91 ? -4.691 29.5 19.891 1 98.94 91 VAL B N 1
ATOM 3432 C CA . VAL B 1 91 ? -3.479 28.953 19.281 1 98.94 91 VAL B CA 1
ATOM 3433 C C . VAL B 1 91 ? -3.828 28.234 17.984 1 98.94 91 VAL B C 1
ATOM 3435 O O . VAL B 1 91 ? -4.828 27.516 17.922 1 98.94 91 VAL B O 1
ATOM 3438 N N . LEU B 1 92 ? -3.068 28.453 16.922 1 98.94 92 LEU B N 1
ATOM 3439 C CA . LEU B 1 92 ? -2.932 27.594 15.75 1 98.94 92 LEU B CA 1
ATOM 3440 C C . LEU B 1 92 ? -1.559 26.938 15.719 1 98.94 92 LEU B C 1
ATOM 3442 O O . LEU B 1 92 ? -0.543 27.609 15.531 1 98.94 92 LEU B O 1
ATOM 3446 N N . CYS B 1 93 ? -1.506 25.672 15.93 1 98.81 93 CYS B N 1
ATOM 3447 C CA . CYS B 1 93 ? -0.247 24.938 15.992 1 98.81 93 CYS B CA 1
ATOM 3448 C C . CYS B 1 93 ? -0.011 24.172 14.703 1 98.81 93 CYS B C 1
ATOM 3450 O O . CYS B 1 93 ? -0.931 23.547 14.172 1 98.81 93 CYS B O 1
ATOM 3452 N N . GLU B 1 94 ? 1.165 24.156 14.203 1 98.25 94 GLU B N 1
ATOM 3453 C CA . GLU B 1 94 ? 1.535 23.344 13.055 1 98.25 94 GLU B CA 1
ATOM 3454 C C . GLU B 1 94 ? 1.543 21.859 13.398 1 98.25 94 GLU B C 1
ATOM 3456 O O . GLU B 1 94 ? 1.655 21.5 14.57 1 98.25 94 GLU B O 1
ATOM 3461 N N . LYS B 1 95 ? 1.377 21.094 12.383 1 98.38 95 LYS B N 1
ATOM 3462 C CA . LYS B 1 95 ? 1.523 19.641 12.492 1 98.38 95 LYS B CA 1
ATOM 3463 C C . LYS B 1 95 ? 2.975 19.219 12.281 1 98.38 95 LYS B C 1
ATOM 3465 O O . LYS B 1 95 ? 3.744 19.922 11.625 1 98.38 95 LYS B O 1
ATOM 3470 N N . PRO B 1 96 ? 3.455 18.141 12.773 1 97.88 96 PRO B N 1
ATOM 3471 C CA . PRO B 1 96 ? 2.775 17.344 13.797 1 97.88 96 PRO B CA 1
ATOM 3472 C C . PRO B 1 96 ? 2.686 18.062 15.141 1 97.88 96 PRO B C 1
ATOM 3474 O O . PRO B 1 96 ? 3.488 18.969 15.422 1 97.88 96 PRO B O 1
ATOM 3477 N N . MET B 1 97 ? 1.791 17.672 15.953 1 98.19 97 MET B N 1
ATOM 3478 C CA . MET B 1 97 ? 1.352 18.469 17.094 1 98.19 97 MET B CA 1
ATOM 3479 C C . MET B 1 97 ? 2.445 18.562 18.156 1 98.19 97 MET B C 1
ATOM 3481 O O . MET B 1 97 ? 2.738 19.656 18.656 1 98.19 97 MET B O 1
ATOM 3485 N N . ALA B 1 98 ? 3.004 17.438 18.5 1 98 98 ALA B N 1
ATOM 3486 C CA . ALA B 1 98 ? 3.943 17.359 19.625 1 98 98 ALA B CA 1
ATOM 3487 C C . ALA B 1 98 ? 4.941 16.219 19.422 1 98 98 ALA B C 1
ATOM 3489 O O . ALA B 1 98 ? 4.906 15.531 18.406 1 98 98 ALA B O 1
ATOM 3490 N N . PHE B 1 99 ? 5.855 16.125 20.328 1 97.81 99 PHE B N 1
ATOM 3491 C CA . PHE B 1 99 ? 6.848 15.07 20.266 1 97.81 99 PHE B CA 1
ATOM 3492 C C . PHE B 1 99 ? 6.203 13.711 20.516 1 97.81 99 PHE B C 1
ATOM 3494 O O . PHE B 1 99 ? 6.594 12.711 19.906 1 97.81 99 PHE B O 1
ATOM 3501 N N . ASN B 1 100 ? 5.293 13.664 21.438 1 97.88 100 ASN B N 1
ATOM 3502 C CA . ASN B 1 100 ? 4.555 12.445 21.75 1 97.88 100 ASN B CA 1
ATOM 3503 C C . ASN B 1 100 ? 3.164 12.758 22.297 1 97.88 100 ASN B C 1
ATOM 3505 O O . ASN B 1 100 ? 2.801 13.922 22.453 1 97.88 100 ASN B O 1
ATOM 3509 N N . VAL B 1 101 ? 2.465 11.703 22.562 1 97.94 101 VAL B N 1
ATOM 3510 C CA . VAL B 1 101 ? 1.06 11.859 22.922 1 97.94 101 VAL B CA 1
ATOM 3511 C C . VAL B 1 101 ? 0.947 12.469 24.328 1 97.94 101 VAL B C 1
ATOM 3513 O O . VAL B 1 101 ? -0.015 13.188 24.625 1 97.94 101 VAL B O 1
ATOM 3516 N N . GLN B 1 102 ? 1.893 12.281 25.172 1 98.31 102 GLN B N 1
ATOM 3517 C CA . GLN B 1 102 ? 1.882 12.891 26.5 1 98.31 102 GLN B CA 1
ATOM 3518 C C . GLN B 1 102 ? 1.937 14.414 26.406 1 98.31 102 GLN B C 1
ATOM 3520 O O . GLN B 1 102 ? 1.139 15.109 27.031 1 98.31 102 GLN B O 1
ATOM 3525 N N . GLU B 1 103 ? 2.838 14.922 25.594 1 98.75 103 GLU B N 1
ATOM 3526 C CA . GLU B 1 103 ? 2.934 16.359 25.375 1 98.75 103 GLU B CA 1
ATOM 3527 C C . GLU B 1 103 ? 1.647 16.922 24.766 1 98.75 103 GLU B C 1
ATOM 3529 O O . GLU B 1 103 ? 1.195 18 25.141 1 98.75 103 GLU B O 1
ATOM 3534 N N . ALA B 1 104 ? 1.089 16.188 23.828 1 98.75 104 ALA B N 1
ATOM 3535 C CA . ALA B 1 104 ? -0.176 16.609 23.234 1 98.75 104 ALA B CA 1
ATOM 3536 C C . ALA B 1 104 ? -1.256 16.781 24.297 1 98.75 104 ALA B C 1
ATOM 3538 O O . ALA B 1 104 ? -2.016 17.75 24.266 1 98.75 104 ALA B O 1
ATOM 3539 N N . GLY B 1 105 ? -1.288 15.805 25.188 1 98.69 105 GLY B N 1
ATOM 3540 C CA . GLY B 1 105 ? -2.246 15.883 26.281 1 98.69 105 GLY B CA 1
ATOM 3541 C C . GLY B 1 105 ? -2.051 17.109 27.156 1 98.69 105 GLY B C 1
ATOM 3542 O O . GLY B 1 105 ? -3.023 17.75 27.547 1 98.69 105 GLY B O 1
ATOM 3543 N N . GLU B 1 106 ? -0.87 17.469 27.438 1 98.81 106 GLU B N 1
ATOM 3544 C CA . GLU B 1 106 ? -0.554 18.641 28.25 1 98.81 106 GLU B CA 1
ATOM 3545 C C . GLU B 1 106 ? -0.961 19.922 27.531 1 98.81 106 GLU B C 1
ATOM 3547 O O . GLU B 1 106 ? -1.418 20.875 28.156 1 98.81 106 GLU B O 1
ATOM 3552 N N . MET B 1 107 ? -0.79 19.938 26.266 1 98.88 107 MET B N 1
ATOM 3553 C CA . MET B 1 107 ? -1.192 21.094 25.453 1 98.88 107 MET B CA 1
ATOM 3554 C C . MET B 1 107 ? -2.703 21.297 25.516 1 98.88 107 MET B C 1
ATOM 3556 O O . MET B 1 107 ? -3.176 22.422 25.641 1 98.88 107 MET B O 1
ATOM 3560 N N . ILE B 1 108 ? -3.434 20.219 25.422 1 98.81 108 ILE B N 1
ATOM 3561 C CA . ILE B 1 108 ? -4.891 20.281 25.469 1 98.81 108 ILE B CA 1
ATOM 3562 C C . ILE B 1 108 ? -5.336 20.75 26.859 1 98.81 108 ILE B C 1
ATOM 3564 O O . ILE B 1 108 ? -6.246 21.578 26.969 1 98.81 108 ILE B O 1
ATOM 3568 N N . LYS B 1 109 ? -4.711 20.234 27.891 1 98.69 109 LYS B N 1
ATOM 3569 C CA . LYS B 1 109 ? -5.035 20.672 29.234 1 98.69 109 LYS B CA 1
ATOM 3570 C C . LYS B 1 109 ? -4.805 22.172 29.406 1 98.69 109 LYS B C 1
ATOM 3572 O O . LYS B 1 109 ? -5.629 22.859 30.016 1 98.69 109 LYS B O 1
ATOM 3577 N N . ALA B 1 110 ? -3.699 22.625 28.906 1 98.81 110 ALA B N 1
ATOM 3578 C CA . ALA B 1 110 ? -3.406 24.062 28.969 1 98.81 110 ALA B CA 1
ATOM 3579 C C . ALA B 1 110 ? -4.488 24.875 28.266 1 98.81 110 ALA B C 1
ATOM 3581 O O . ALA B 1 110 ? -4.883 25.938 28.734 1 98.81 110 ALA B O 1
ATOM 3582 N N . GLN B 1 111 ? -4.902 24.406 27.094 1 98.81 111 GLN B N 1
ATOM 3583 C CA . GLN B 1 111 ? -5.98 25.031 26.344 1 98.81 111 GLN B CA 1
ATOM 3584 C C . GLN B 1 111 ? -7.246 25.141 27.188 1 98.81 111 GLN B C 1
ATOM 3586 O O . GLN B 1 111 ? -7.863 26.219 27.266 1 98.81 111 GLN B O 1
ATOM 3591 N N . GLU B 1 112 ? -7.617 24.031 27.781 1 98.44 112 GLU B N 1
ATOM 3592 C CA . GLU B 1 112 ? -8.82 23.969 28.609 1 98.44 112 GLU B CA 1
ATOM 3593 C C . GLU B 1 112 ? -8.719 24.922 29.797 1 98.44 112 GLU B C 1
ATOM 3595 O O . GLU B 1 112 ? -9.672 25.641 30.094 1 98.44 112 GLU B O 1
ATOM 3600 N N . ASP B 1 113 ? -7.645 24.938 30.438 1 98.38 113 ASP B N 1
ATOM 3601 C CA . ASP B 1 113 ? -7.426 25.781 31.594 1 98.38 113 ASP B CA 1
ATOM 3602 C C . ASP B 1 113 ? -7.527 27.266 31.219 1 98.38 113 ASP B C 1
ATOM 3604 O O . ASP B 1 113 ? -8.008 28.078 32.031 1 98.38 113 ASP B O 1
ATOM 3608 N N . ALA B 1 114 ? -7.094 27.625 30.031 1 98.38 114 ALA B N 1
ATOM 3609 C CA . ALA B 1 114 ? -7.082 29.016 29.578 1 98.38 114 ALA B CA 1
ATOM 3610 C C . ALA B 1 114 ? -8.461 29.438 29.094 1 98.38 114 ALA B C 1
ATOM 3612 O O . ALA B 1 114 ? -8.734 30.625 28.938 1 98.38 114 ALA B O 1
ATOM 3613 N N . GLY B 1 115 ? -9.328 28.453 28.828 1 98.31 115 GLY B N 1
ATOM 3614 C CA . GLY B 1 115 ? -10.617 28.75 28.234 1 98.31 115 GLY B CA 1
ATOM 3615 C C . GLY B 1 115 ? -10.508 29.344 26.844 1 98.31 115 GLY B C 1
ATOM 3616 O O . GLY B 1 115 ? -11.258 30.266 26.5 1 98.31 115 GLY B O 1
ATOM 3617 N N . LYS B 1 116 ? -9.516 28.984 26.109 1 98.56 116 LYS B N 1
ATOM 3618 C CA . LYS B 1 116 ? -9.25 29.5 24.781 1 98.56 116 LYS B CA 1
ATOM 3619 C C . LYS B 1 116 ? -9.398 28.406 23.734 1 98.56 116 LYS B C 1
ATOM 3621 O O . LYS B 1 116 ? -9.523 27.219 24.078 1 98.56 116 LYS B O 1
ATOM 3626 N N . LEU B 1 117 ? -9.445 28.781 22.469 1 98.69 117 LEU B N 1
ATOM 3627 C CA . LEU B 1 117 ? -9.531 27.828 21.375 1 98.69 117 LEU B CA 1
ATOM 3628 C C . LEU B 1 117 ? -8.148 27.375 20.922 1 98.69 117 LEU B C 1
ATOM 3630 O O . LEU B 1 117 ? -7.16 28.078 21.141 1 98.69 117 LEU B O 1
ATOM 3634 N N . GLY B 1 118 ? -8.055 26.156 20.469 1 98.81 118 GLY B N 1
ATOM 3635 C CA . GLY B 1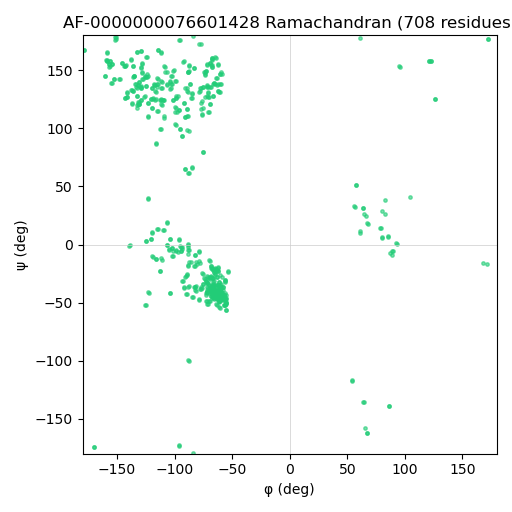 118 ? -6.832 25.578 19.922 1 98.81 118 GLY B CA 1
ATOM 3636 C C . GLY B 1 118 ? -7.062 24.781 18.656 1 98.81 118 GLY B C 1
ATOM 3637 O O . GLY B 1 118 ? -7.938 23.922 18.594 1 98.81 118 GLY B O 1
ATOM 3638 N N . PHE B 1 119 ? -6.215 25.062 17.656 1 98.81 119 PHE B N 1
ATOM 3639 C CA . PHE B 1 119 ? -6.359 24.422 16.344 1 98.81 119 PHE B CA 1
ATOM 3640 C C . PHE B 1 119 ? -5.031 23.828 15.883 1 98.81 119 PHE B C 1
ATOM 3642 O O . PHE B 1 119 ? -3.967 24.234 16.359 1 98.81 119 PHE B O 1
ATOM 3649 N N . ILE B 1 120 ? -5.078 22.812 15.086 1 98.81 120 ILE B N 1
ATOM 3650 C CA . ILE B 1 120 ? -3.91 22.219 14.453 1 98.81 120 ILE B CA 1
ATOM 3651 C C . ILE B 1 120 ? -4 22.406 12.938 1 98.81 120 ILE B C 1
ATOM 3653 O O . ILE B 1 120 ? -5.082 22.312 12.359 1 98.81 120 ILE B O 1
ATOM 3657 N N . ASN B 1 121 ? -2.906 22.641 12.281 1 98.5 121 ASN B N 1
ATOM 3658 C CA . ASN B 1 121 ? -2.902 23.016 10.875 1 98.5 121 ASN B CA 1
ATOM 3659 C C . ASN B 1 121 ? -2.945 21.781 9.969 1 98.5 121 ASN B C 1
ATOM 3661 O O . ASN B 1 121 ? -2.016 21.547 9.195 1 98.5 121 ASN B O 1
ATOM 3665 N N . PHE B 1 122 ? -3.973 21.078 9.984 1 98.75 122 PHE B N 1
ATOM 3666 C CA . PHE B 1 122 ? -4.344 20.094 8.977 1 98.75 122 PHE B CA 1
ATOM 3667 C C . PHE B 1 122 ? -5.207 20.734 7.891 1 98.75 122 PHE B C 1
ATOM 3669 O O . PHE B 1 122 ? -6.336 20.297 7.652 1 98.75 122 PHE B O 1
ATOM 3676 N N . GLU B 1 123 ? -4.605 21.641 7.188 1 98.31 123 GLU B N 1
ATOM 3677 C CA . GLU B 1 123 ? -5.289 22.531 6.246 1 98.31 123 GLU B CA 1
ATOM 3678 C C . GLU B 1 123 ? -5.816 21.75 5.043 1 98.31 123 GLU B C 1
ATOM 3680 O O . GLU B 1 123 ? -6.754 22.188 4.375 1 98.31 123 GLU B O 1
ATOM 3685 N N . TYR B 1 124 ? -5.285 20.578 4.785 1 98.25 124 TYR B N 1
ATOM 3686 C CA . TYR B 1 124 ? -5.652 19.828 3.582 1 98.25 124 TYR B CA 1
ATOM 3687 C C . TYR B 1 124 ? -7.094 19.344 3.662 1 98.25 124 TYR B C 1
ATOM 3689 O O . TYR B 1 124 ? -7.691 18.984 2.643 1 98.25 124 TYR B O 1
ATOM 3697 N N . ARG B 1 125 ? -7.668 19.312 4.91 1 98.62 125 ARG B N 1
ATOM 3698 C CA . ARG B 1 125 ? -9.086 19 5.027 1 98.62 125 ARG B CA 1
ATOM 3699 C C . ARG B 1 125 ? -9.93 19.922 4.145 1 98.62 125 ARG B C 1
ATOM 3701 O O . ARG B 1 125 ? -11.008 19.531 3.688 1 98.62 125 ARG B O 1
ATOM 3708 N N . PHE B 1 126 ? -9.367 21.078 3.828 1 98.56 126 PHE B N 1
ATOM 3709 C CA . PHE B 1 126 ? -10.195 22.078 3.186 1 98.56 126 PHE B CA 1
ATOM 3710 C C . PHE B 1 126 ? -9.898 22.156 1.693 1 98.56 126 PHE B C 1
ATOM 3712 O O . PHE B 1 126 ? -10.398 23.047 1.001 1 98.56 126 PHE B O 1
ATOM 3719 N N . LEU B 1 127 ? -9.07 21.312 1.193 1 98.44 127 LEU B N 1
ATOM 3720 C CA . LEU B 1 127 ? -8.984 21.156 -0.255 1 98.44 127 LEU B CA 1
ATOM 3721 C C . LEU B 1 127 ? -10.305 20.656 -0.829 1 98.44 127 LEU B C 1
ATOM 3723 O O . LEU B 1 127 ? -10.914 19.734 -0.283 1 98.44 127 LEU B O 1
ATOM 3727 N N . PRO B 1 128 ? -10.727 21.203 -1.948 1 98.38 128 PRO B N 1
ATOM 3728 C CA . PRO B 1 128 ? -12.031 20.844 -2.512 1 98.38 128 PRO B CA 1
ATOM 3729 C C . PRO B 1 128 ? -12.164 19.344 -2.762 1 98.38 128 PRO B C 1
ATOM 3731 O O . PRO B 1 128 ? -13.203 18.75 -2.463 1 98.38 128 PRO B O 1
ATOM 3734 N N . ALA B 1 129 ? -11.18 18.719 -3.285 1 98.56 129 ALA B N 1
ATOM 3735 C CA . ALA B 1 129 ? -11.227 17.281 -3.547 1 98.56 129 ALA B CA 1
ATOM 3736 C C . ALA B 1 129 ? -11.422 16.484 -2.254 1 98.56 129 ALA B C 1
ATOM 3738 O O . ALA B 1 129 ? -12.227 15.555 -2.207 1 98.56 129 ALA B O 1
ATOM 3739 N N . ARG B 1 130 ? -10.727 16.859 -1.217 1 98.75 130 ARG B N 1
ATOM 3740 C CA . ARG B 1 130 ? -10.82 16.141 0.052 1 98.75 130 ARG B CA 1
ATOM 3741 C C . ARG B 1 130 ? -12.172 16.391 0.72 1 98.75 130 ARG B C 1
ATOM 3743 O O . ARG B 1 130 ? -12.727 15.492 1.355 1 98.75 130 ARG B O 1
ATOM 3750 N N . GLN B 1 131 ? -12.641 17.625 0.58 1 98.62 131 GLN B N 1
ATOM 3751 C CA . GLN B 1 131 ? -13.992 17.906 1.052 1 98.62 131 GLN B CA 1
ATOM 3752 C C . GLN B 1 131 ? -15.016 17.047 0.336 1 98.62 131 GLN B C 1
ATOM 3754 O O . GLN B 1 131 ? -15.961 16.547 0.959 1 98.62 131 GLN B O 1
ATOM 3759 N N . LYS B 1 132 ? -14.852 16.891 -0.941 1 98.56 132 LYS B N 1
ATOM 3760 C CA . LYS B 1 132 ? -15.758 16.047 -1.713 1 98.56 132 LYS B CA 1
ATOM 3761 C C . LYS B 1 132 ? -15.688 14.594 -1.248 1 98.56 132 LYS B C 1
ATOM 3763 O O . LYS B 1 132 ? -16.719 13.922 -1.122 1 98.56 132 LYS B O 1
ATOM 3768 N N . VAL B 1 133 ? -14.5 14.062 -1.001 1 98.81 133 VAL B N 1
ATOM 3769 C CA . VAL B 1 133 ? -14.328 12.719 -0.459 1 98.81 133 VAL B CA 1
ATOM 3770 C C . VAL B 1 133 ? -15.102 12.586 0.847 1 98.81 133 VAL B C 1
ATOM 3772 O O . VAL B 1 133 ? -15.867 11.633 1.027 1 98.81 133 VAL B O 1
ATOM 3775 N N . LYS B 1 134 ? -14.898 13.562 1.747 1 98.75 134 LYS B N 1
ATOM 3776 C CA . LYS B 1 134 ? -15.594 13.547 3.029 1 98.75 134 LYS B CA 1
ATOM 3777 C C . LYS B 1 134 ? -17.109 13.492 2.832 1 98.75 134 LYS B C 1
ATOM 3779 O O . LYS B 1 134 ? -17.797 12.695 3.471 1 98.75 134 LYS B O 1
ATOM 3784 N N . GLU B 1 135 ? -17.578 14.328 1.957 1 98.5 135 GLU B N 1
ATOM 3785 C CA . GLU B 1 135 ? -19.016 14.383 1.663 1 98.5 135 GLU B CA 1
ATOM 3786 C C . GLU B 1 135 ? -19.531 13.031 1.2 1 98.5 135 GLU B C 1
ATOM 3788 O O . GLU B 1 135 ? -20.562 12.547 1.701 1 98.5 135 GLU B O 1
ATOM 3793 N N . ILE B 1 136 ? -18.859 12.398 0.286 1 98.62 136 ILE B N 1
ATOM 3794 C CA . ILE B 1 136 ? -19.297 11.141 -0.303 1 98.62 136 ILE B CA 1
ATOM 3795 C C . ILE B 1 136 ? -19.266 10.039 0.753 1 98.62 136 ILE B C 1
ATOM 3797 O O . ILE B 1 136 ? -20.219 9.281 0.9 1 98.62 136 ILE B O 1
ATOM 3801 N N . VAL B 1 137 ? -18.234 9.945 1.53 1 98.56 137 VAL B N 1
ATOM 3802 C CA . VAL B 1 137 ? -18.094 8.914 2.555 1 98.56 137 VAL B CA 1
ATOM 3803 C C . VAL B 1 137 ? -19.188 9.102 3.615 1 98.56 137 VAL B C 1
ATOM 3805 O O . VAL B 1 137 ? -19.844 8.141 4.012 1 98.56 137 VAL B O 1
ATOM 3808 N N . ALA B 1 138 ? -19.391 10.312 4.031 1 98.06 138 ALA B N 1
ATOM 3809 C CA . ALA B 1 138 ? -20.359 10.625 5.086 1 98.06 138 ALA B CA 1
ATOM 3810 C C . ALA B 1 138 ? -21.781 10.359 4.621 1 98.06 138 ALA B C 1
ATOM 3812 O O . ALA B 1 138 ? -22.672 10.086 5.434 1 98.06 138 ALA B O 1
ATOM 3813 N N . SER B 1 139 ? -22.016 10.477 3.328 1 98 139 SER B N 1
ATOM 3814 C CA . SER B 1 139 ? -23.359 10.273 2.779 1 98 139 SER B CA 1
ATOM 3815 C C . SER B 1 139 ? -23.797 8.82 2.916 1 98 139 SER B C 1
ATOM 3817 O O . SER B 1 139 ? -24.984 8.508 2.779 1 98 139 SER B O 1
ATOM 3819 N N . GLY B 1 140 ? -22.828 7.914 3.068 1 97.56 140 GLY B N 1
ATOM 3820 C CA . GLY B 1 140 ? -23.141 6.5 3.16 1 97.56 140 GLY B CA 1
ATOM 3821 C C . GLY B 1 140 ? -23.281 5.828 1.807 1 97.56 140 GLY B C 1
ATOM 3822 O O . GLY B 1 140 ? -23.562 4.629 1.726 1 97.56 140 GLY B O 1
ATOM 3823 N N . LYS B 1 141 ? -22.969 6.551 0.748 1 97.38 141 LYS B N 1
ATOM 3824 C CA . LYS B 1 141 ? -23.156 6.055 -0.612 1 97.38 141 LYS B CA 1
ATOM 3825 C C . LYS B 1 141 ? -22.25 4.859 -0.893 1 97.38 141 LYS B C 1
ATOM 3827 O O . LYS B 1 141 ? -22.578 4.004 -1.717 1 97.38 141 LYS B O 1
ATOM 3832 N N . LEU B 1 142 ? -21.188 4.75 -0.221 1 98 142 LEU B N 1
ATOM 3833 C CA . LEU B 1 142 ? -20.219 3.684 -0.476 1 98 142 LEU B CA 1
ATOM 3834 C C . LEU B 1 142 ? -20.562 2.436 0.329 1 98 142 LEU B C 1
ATOM 3836 O O . LEU B 1 142 ? -19.922 1.395 0.173 1 98 142 LEU B O 1
ATOM 3840 N N . GLY B 1 143 ? -21.594 2.486 1.217 1 96.94 143 GLY B N 1
ATOM 3841 C CA . GLY B 1 143 ? -21.812 1.404 2.164 1 96.94 143 GLY B CA 1
ATOM 3842 C C . GLY B 1 143 ? -20.703 1.296 3.203 1 96.94 143 GLY B C 1
ATOM 3843 O O . GLY B 1 143 ? -20 2.271 3.477 1 96.94 143 GLY B O 1
ATOM 3844 N N . ASN B 1 144 ? -20.656 0.128 3.85 1 95.69 144 ASN B N 1
ATOM 3845 C CA . ASN B 1 144 ? -19.562 -0.093 4.805 1 95.69 144 ASN B CA 1
ATOM 3846 C C . ASN B 1 144 ? -18.203 -0.016 4.133 1 95.69 144 ASN B C 1
ATOM 3848 O O . ASN B 1 144 ? -17.984 -0.615 3.076 1 95.69 144 ASN B O 1
ATOM 3852 N N . VAL B 1 145 ? -17.344 0.73 4.715 1 97.56 145 VAL B N 1
ATOM 3853 C CA . VAL B 1 145 ? -15.977 0.809 4.207 1 97.56 145 VAL B CA 1
ATOM 3854 C C . VAL B 1 145 ? -15.258 -0.517 4.453 1 97.56 145 VAL B C 1
ATOM 3856 O O . VAL B 1 145 ? -15.109 -0.949 5.598 1 97.56 145 VAL B O 1
ATOM 3859 N N . LEU B 1 146 ? -14.789 -1.158 3.393 1 97.94 146 LEU B N 1
ATOM 3860 C CA . LEU B 1 146 ? -14.094 -2.436 3.488 1 97.94 146 LEU B CA 1
ATOM 3861 C C . LEU B 1 146 ? -12.594 -2.225 3.666 1 97.94 146 LEU B C 1
ATOM 3863 O O . LEU B 1 146 ? -11.953 -2.918 4.461 1 97.94 146 LEU B O 1
ATOM 3867 N N . HIS B 1 147 ? -12.07 -1.276 2.898 1 98.75 147 HIS B N 1
ATOM 3868 C CA . HIS B 1 147 ? -10.633 -1.043 2.912 1 98.75 147 HIS B CA 1
ATOM 3869 C C . HIS B 1 147 ? -10.289 0.34 2.369 1 98.75 147 HIS B C 1
ATOM 3871 O O . HIS B 1 147 ? -10.953 0.833 1.455 1 98.75 147 HIS B O 1
ATOM 3877 N N . VAL B 1 148 ? -9.273 0.964 2.914 1 98.88 148 VAL B N 1
ATOM 3878 C CA . VAL B 1 148 ? -8.758 2.24 2.436 1 98.88 148 VAL B CA 1
ATOM 3879 C C . VAL B 1 148 ? -7.273 2.1 2.096 1 98.88 148 VAL B C 1
ATOM 3881 O O . VAL B 1 148 ? -6.48 1.637 2.924 1 98.88 148 VAL B O 1
ATOM 3884 N N . ASN B 1 149 ? -6.879 2.391 0.85 1 98.69 149 ASN B N 1
ATOM 3885 C CA . ASN B 1 149 ? -5.492 2.641 0.474 1 98.69 149 ASN B CA 1
ATOM 3886 C C . ASN B 1 149 ? -5.211 4.133 0.329 1 98.69 149 ASN B C 1
ATOM 3888 O O . ASN B 1 149 ? -5.914 4.832 -0.404 1 98.69 149 ASN B O 1
ATOM 3892 N N . PHE B 1 150 ? -4.242 4.602 1.037 1 98.81 150 PHE B N 1
ATOM 3893 C CA . PHE B 1 150 ? -3.93 6.023 0.954 1 98.81 150 PHE B CA 1
ATOM 3894 C C . PHE B 1 150 ? -2.424 6.254 1.041 1 98.81 150 PHE B C 1
ATOM 3896 O O . PHE B 1 150 ? -1.769 5.758 1.961 1 98.81 150 PHE B O 1
ATOM 3903 N N . SER B 1 151 ? -1.824 6.996 0.037 1 98.56 151 SER B N 1
ATOM 3904 C CA . SER B 1 151 ? -0.376 7.184 0.029 1 98.56 151 SER B CA 1
ATOM 3905 C C . SER B 1 151 ? 0.002 8.555 -0.524 1 98.56 151 SER B C 1
ATOM 3907 O O . SER B 1 151 ? -0.803 9.203 -1.197 1 98.56 151 SER B O 1
ATOM 3909 N N . LEU B 1 152 ? 1.133 9 -0.154 1 98.25 152 LEU B N 1
ATOM 3910 C CA . LEU B 1 152 ? 1.815 10.133 -0.773 1 98.25 152 LEU B CA 1
ATOM 3911 C C . LEU B 1 152 ? 3.27 9.789 -1.074 1 98.25 152 LEU B C 1
ATOM 3913 O O . LEU B 1 152 ? 4.031 9.445 -0.168 1 98.25 152 LEU B O 1
ATOM 3917 N N . ASN B 1 153 ? 3.637 9.875 -2.291 1 97.56 153 ASN B N 1
ATOM 3918 C CA . ASN B 1 153 ? 5.035 9.773 -2.691 1 97.56 153 ASN B CA 1
ATOM 3919 C C . ASN B 1 153 ? 5.523 11.055 -3.359 1 97.56 153 ASN B C 1
ATOM 3921 O O . ASN B 1 153 ? 4.793 11.68 -4.133 1 97.56 153 ASN B O 1
ATOM 3925 N N . ILE B 1 154 ? 6.707 11.477 -3.012 1 96.69 154 ILE B N 1
ATOM 3926 C CA . ILE B 1 154 ? 7.309 12.695 -3.559 1 96.69 154 ILE B CA 1
ATOM 3927 C C . ILE B 1 154 ? 8.672 12.367 -4.164 1 96.69 154 ILE B C 1
ATOM 3929 O O . ILE B 1 154 ? 9.461 11.625 -3.57 1 96.69 154 ILE B O 1
ATOM 3933 N N . ALA B 1 155 ? 8.938 12.938 -5.359 1 96.75 155 ALA B N 1
ATOM 3934 C CA . ALA B 1 155 ? 10.242 12.766 -5.992 1 96.75 155 ALA B CA 1
ATOM 3935 C C . ALA B 1 155 ? 11.297 13.625 -5.312 1 96.75 155 ALA B C 1
ATOM 3937 O O . ALA B 1 155 ? 11.758 14.617 -5.883 1 96.75 155 ALA B O 1
ATOM 3938 N N . GLY B 1 156 ? 11.797 13.156 -4.172 1 95.38 156 GLY B N 1
ATOM 3939 C CA . GLY B 1 156 ? 12.703 13.977 -3.383 1 95.38 156 GLY B CA 1
ATOM 3940 C C . GLY B 1 156 ? 14.102 13.406 -3.301 1 95.38 156 GLY B C 1
ATOM 3941 O O . GLY B 1 156 ? 14.906 13.836 -2.471 1 95.38 156 GLY B O 1
ATOM 3942 N N . TYR B 1 157 ? 14.422 12.453 -4.105 1 94.81 157 TYR B N 1
ATOM 3943 C CA . TYR B 1 157 ? 15.695 11.758 -3.955 1 94.81 157 TYR B CA 1
ATOM 3944 C C . TYR B 1 157 ? 16.875 12.719 -4.086 1 94.81 157 TYR B C 1
ATOM 3946 O O . TYR B 1 157 ? 17.797 12.703 -3.268 1 94.81 157 TYR B O 1
ATOM 3954 N N . GLU B 1 158 ? 16.844 13.586 -5.105 1 92.62 158 GLU B N 1
ATOM 3955 C CA . GLU B 1 158 ? 17.953 14.508 -5.348 1 92.62 158 GLU B CA 1
ATOM 3956 C C . GLU B 1 158 ? 18.188 15.406 -4.137 1 92.62 158 GLU B C 1
ATOM 3958 O O . GLU B 1 158 ? 19.344 15.602 -3.727 1 92.62 158 GLU B O 1
ATOM 3963 N N . ARG B 1 159 ? 17.156 15.922 -3.607 1 92.88 159 ARG B N 1
ATOM 3964 C CA . ARG B 1 159 ? 17.281 16.797 -2.445 1 92.88 159 ARG B CA 1
ATOM 3965 C C . ARG B 1 159 ? 17.875 16.047 -1.254 1 92.88 159 ARG B C 1
ATOM 3967 O O . ARG B 1 159 ? 18.688 16.594 -0.514 1 92.88 159 ARG B O 1
ATOM 3974 N N . TYR B 1 160 ? 17.531 14.852 -1.04 1 94.19 160 TYR B N 1
ATOM 3975 C CA . TYR B 1 160 ? 18.031 14.047 0.073 1 94.19 160 TYR B CA 1
ATOM 3976 C C . TYR B 1 160 ? 19.5 13.656 -0.146 1 94.19 160 TYR B C 1
ATOM 3978 O O . TYR B 1 160 ? 20.281 13.609 0.804 1 94.19 160 TYR B O 1
ATOM 3986 N N . ALA B 1 161 ? 19.797 13.477 -1.389 1 92.19 161 ALA B N 1
ATOM 3987 C CA . ALA B 1 161 ? 21.141 13.008 -1.716 1 92.19 161 ALA B CA 1
ATOM 3988 C C . ALA B 1 161 ? 22.141 14.156 -1.748 1 92.19 161 ALA B C 1
ATOM 3990 O O . ALA B 1 161 ? 23.344 13.945 -1.642 1 92.19 161 ALA B O 1
ATOM 3991 N N . THR B 1 162 ? 21.625 15.406 -1.865 1 92.94 162 THR B N 1
ATOM 3992 C CA . THR B 1 162 ? 22.578 16.453 -2.174 1 92.94 162 THR B CA 1
ATOM 3993 C C . THR B 1 162 ? 22.5 17.578 -1.134 1 92.94 162 THR B C 1
ATOM 3995 O O . THR B 1 162 ? 23.172 18.609 -1.273 1 92.94 162 THR B O 1
ATOM 3998 N N . SER B 1 163 ? 21.672 17.375 -0.147 1 94.12 163 SER B N 1
ATOM 3999 C CA . SER B 1 163 ? 21.547 18.469 0.804 1 94.12 163 SER B CA 1
ATOM 4000 C C . SER B 1 163 ? 21.359 17.953 2.227 1 94.12 163 SER B C 1
ATOM 4002 O O . SER B 1 163 ? 20.891 16.844 2.43 1 94.12 163 SER B O 1
ATOM 4004 N N . LYS B 1 164 ? 21.781 18.781 3.174 1 93.88 164 LYS B N 1
ATOM 4005 C CA . LYS B 1 164 ? 21.5 18.5 4.578 1 93.88 164 LYS B CA 1
ATOM 4006 C C . LYS B 1 164 ? 20 18.609 4.875 1 93.88 164 LYS B C 1
ATOM 4008 O O . LYS B 1 164 ? 19.297 19.391 4.227 1 93.88 164 LYS B O 1
ATOM 4013 N N . ARG B 1 165 ? 19.609 17.859 5.879 1 93.62 165 ARG B N 1
ATOM 4014 C CA . ARG B 1 165 ? 18.188 17.891 6.242 1 93.62 165 ARG B CA 1
ATOM 4015 C C . ARG B 1 165 ? 18 18.453 7.641 1 93.62 165 ARG B C 1
ATOM 4017 O O . ARG B 1 165 ? 16.875 18.781 8.031 1 93.62 165 ARG B O 1
ATOM 4024 N N . GLY B 1 166 ? 19.016 18.578 8.352 1 92.44 166 GLY B N 1
ATOM 4025 C CA . GLY B 1 166 ? 18.953 19.172 9.68 1 92.44 166 GLY B CA 1
ATOM 4026 C C . GLY B 1 166 ? 18.125 18.359 10.656 1 92.44 166 GLY B C 1
ATOM 4027 O O . GLY B 1 166 ? 18.266 17.141 10.742 1 92.44 166 GLY B O 1
ATOM 4028 N N . TRP B 1 167 ? 17.266 19.094 11.43 1 90.81 167 TRP B N 1
ATOM 4029 C CA . TRP B 1 167 ? 16.5 18.453 12.5 1 90.81 167 TRP B CA 1
ATOM 4030 C C . TRP B 1 167 ? 15.539 17.422 11.938 1 90.81 167 TRP B C 1
ATOM 4032 O O . TRP B 1 167 ? 15.234 16.422 12.602 1 90.81 167 TRP B O 1
ATOM 4042 N N . LEU B 1 168 ? 15.109 17.625 10.734 1 94.31 168 LEU B N 1
ATOM 4043 C CA . LEU B 1 168 ? 14.117 16.766 10.109 1 94.31 168 LEU B CA 1
ATOM 4044 C C . LEU B 1 168 ? 14.656 15.344 9.922 1 94.31 168 LEU B C 1
ATOM 4046 O O . LEU B 1 168 ? 13.883 14.391 9.828 1 94.31 168 LEU B O 1
ATOM 4050 N N . SER B 1 169 ? 15.969 15.242 9.922 1 96.19 169 SER B N 1
ATOM 4051 C CA . SER B 1 169 ? 16.594 13.945 9.688 1 96.19 169 SER B CA 1
ATOM 4052 C C . SER B 1 169 ? 16.938 13.258 11.008 1 96.19 169 SER B C 1
ATOM 4054 O O . SER B 1 169 ? 17.531 12.172 11.008 1 96.19 169 SER B O 1
ATOM 4056 N N . GLN B 1 170 ? 16.547 13.891 12.125 1 96.88 170 GLN B N 1
ATOM 4057 C CA . GLN B 1 170 ? 16.938 13.367 13.43 1 96.88 170 GLN B CA 1
ATOM 4058 C C . GLN B 1 170 ? 15.711 12.93 14.234 1 96.88 170 GLN B C 1
ATOM 4060 O O . GLN B 1 170 ? 14.867 13.758 14.578 1 96.88 170 GLN B O 1
ATOM 4065 N N . LYS B 1 171 ? 15.758 11.719 14.648 1 96.38 171 LYS B N 1
ATOM 4066 C CA . LYS B 1 171 ? 14.641 11.133 15.391 1 96.38 171 LYS B CA 1
ATOM 4067 C C . LYS B 1 171 ? 14.453 11.836 16.734 1 96.38 171 LYS B C 1
ATOM 4069 O O . LYS B 1 171 ? 13.32 12.102 17.141 1 96.38 171 LYS B O 1
ATOM 4074 N N . ASP B 1 172 ? 15.5 12.172 17.359 1 95.38 172 ASP B N 1
ATOM 4075 C CA . ASP B 1 172 ? 15.438 12.742 18.703 1 95.38 172 ASP B CA 1
ATOM 4076 C C . ASP B 1 172 ? 15.047 14.219 18.656 1 95.38 172 ASP B C 1
ATOM 4078 O O . ASP B 1 172 ? 14.781 14.828 19.688 1 95.38 172 ASP B O 1
ATOM 4082 N N . GLN B 1 173 ? 14.961 14.766 17.438 1 95 173 GLN B N 1
ATOM 4083 C CA . GLN B 1 173 ? 14.508 16.141 17.234 1 95 173 GLN B CA 1
ATOM 4084 C C . GLN B 1 173 ? 13.094 16.172 16.656 1 95 173 GLN B C 1
ATOM 4086 O O . GLN B 1 173 ? 12.68 17.172 16.078 1 95 173 GLN B O 1
ATOM 4091 N N . ALA B 1 174 ? 12.375 15.078 16.781 1 95.81 174 ALA B N 1
ATOM 4092 C CA . ALA B 1 174 ? 11.023 14.93 16.266 1 95.81 174 ALA B CA 1
ATOM 4093 C C . ALA B 1 174 ? 11 14.977 14.742 1 95.81 174 ALA B C 1
ATOM 4095 O O . ALA B 1 174 ? 10.016 15.398 14.141 1 95.81 174 ALA B O 1
ATOM 4096 N N . GLY B 1 175 ? 12.172 14.617 14.188 1 96.62 175 GLY B N 1
ATOM 4097 C CA . GLY B 1 175 ? 12.25 14.539 12.742 1 96.62 175 GLY B CA 1
ATOM 4098 C C . GLY B 1 175 ? 11.609 13.281 12.172 1 96.62 175 GLY B C 1
ATOM 4099 O O . GLY B 1 175 ? 11.188 12.406 12.93 1 96.62 175 GLY B O 1
ATOM 4100 N N . GLY B 1 176 ? 11.555 13.312 10.82 1 97.75 176 GLY B N 1
ATOM 4101 C CA . GLY B 1 176 ? 11.023 12.156 10.109 1 97.75 176 GLY B CA 1
ATOM 4102 C C . GLY B 1 176 ? 9.82 12.492 9.25 1 97.75 176 GLY B C 1
ATOM 4103 O O . GLY B 1 176 ? 9.078 13.43 9.547 1 97.75 176 GLY B O 1
ATOM 4104 N N . MET B 1 177 ? 9.617 11.664 8.305 1 98.06 177 MET B N 1
ATOM 4105 C CA . MET B 1 177 ? 8.555 11.93 7.34 1 98.06 177 MET B CA 1
ATOM 4106 C C . MET B 1 177 ? 7.227 11.352 7.816 1 98.06 177 MET B C 1
ATOM 4108 O O . MET B 1 177 ? 6.164 11.758 7.336 1 98.06 177 MET B O 1
ATOM 4112 N N . LEU B 1 178 ? 7.223 10.414 8.781 1 98.62 178 LEU B N 1
ATOM 4113 C CA . LEU B 1 178 ? 5.973 10.039 9.43 1 98.62 178 LEU B CA 1
ATOM 4114 C C . LEU B 1 178 ? 5.281 11.266 10.016 1 98.62 178 LEU B C 1
ATOM 4116 O O . LEU B 1 178 ? 4.074 11.445 9.836 1 98.62 178 LEU B O 1
ATOM 4120 N N . GLY B 1 179 ? 6.062 12.078 10.711 1 98.31 179 GLY B N 1
ATOM 4121 C CA . GLY B 1 179 ? 5.512 13.312 11.25 1 98.31 179 GLY B CA 1
ATOM 4122 C C . GLY B 1 179 ? 5.238 14.359 10.188 1 98.31 179 GLY B C 1
ATOM 4123 O O . GLY B 1 179 ? 4.137 14.906 10.117 1 98.31 179 GLY B O 1
ATOM 4124 N N . ALA B 1 180 ? 6.18 14.617 9.312 1 97.19 180 ALA B N 1
ATOM 4125 C CA . ALA B 1 180 ? 6.137 15.734 8.375 1 97.19 180 ALA B CA 1
ATOM 4126 C C . ALA B 1 180 ? 5.051 15.531 7.32 1 97.19 180 ALA B C 1
ATOM 4128 O O . ALA B 1 180 ? 4.371 16.484 6.93 1 97.19 180 ALA B O 1
ATOM 4129 N N . VAL B 1 181 ? 4.902 14.258 6.91 1 97.25 181 VAL B N 1
ATOM 4130 C CA . VAL B 1 181 ? 3.988 13.984 5.805 1 97.25 181 VAL B CA 1
ATOM 4131 C C . VAL B 1 181 ? 2.924 12.977 6.254 1 97.25 181 VAL B C 1
ATOM 4133 O O . VAL B 1 181 ? 1.744 13.133 5.934 1 97.25 181 VAL B O 1
ATOM 4136 N N . GLY B 1 182 ? 3.328 11.992 7 1 98.56 182 GLY B N 1
ATOM 4137 C CA . GLY B 1 182 ? 2.42 10.953 7.457 1 98.56 182 GLY B CA 1
ATOM 4138 C C . GLY B 1 182 ? 1.299 11.477 8.328 1 98.56 182 GLY B C 1
ATOM 4139 O O . GLY B 1 182 ? 0.192 10.938 8.32 1 98.56 182 GLY B O 1
ATOM 4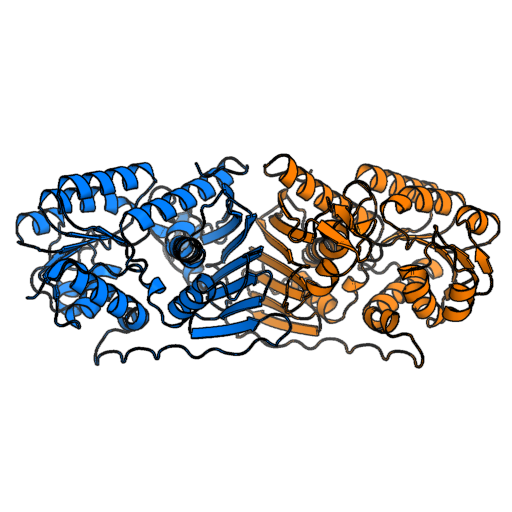140 N N . SER B 1 183 ? 1.586 12.523 9.078 1 98.75 183 SER B N 1
ATOM 4141 C CA . SER B 1 183 ? 0.553 13.117 9.922 1 98.75 183 SER B CA 1
ATOM 4142 C C . SER B 1 183 ? -0.646 13.562 9.086 1 98.75 183 SER B C 1
ATOM 4144 O O . SER B 1 183 ? -1.792 13.445 9.531 1 98.75 183 SER B O 1
ATOM 4146 N N . HIS B 1 184 ? -0.42 14.086 7.859 1 98.62 184 HIS B N 1
ATOM 4147 C CA . HIS B 1 184 ? -1.506 14.461 6.961 1 98.62 184 HIS B CA 1
ATOM 4148 C C . HIS B 1 184 ? -2.295 13.242 6.512 1 98.62 184 HIS B C 1
ATOM 4150 O O . HIS B 1 184 ? -3.521 13.289 6.398 1 98.62 184 HIS B O 1
ATOM 4156 N N . LEU B 1 185 ? -1.628 12.133 6.219 1 98.81 185 LEU B N 1
ATOM 4157 C CA . LEU B 1 185 ? -2.295 10.898 5.824 1 98.81 185 LEU B CA 1
ATOM 4158 C C . LEU B 1 185 ? -3.203 10.398 6.941 1 98.81 185 LEU B C 1
ATOM 4160 O O . LEU B 1 185 ? -4.367 10.062 6.699 1 98.81 185 LEU B O 1
ATOM 4164 N N . ILE B 1 186 ? -2.621 10.367 8.094 1 98.88 186 ILE B N 1
ATOM 4165 C CA . ILE B 1 186 ? -3.34 9.844 9.25 1 98.88 186 ILE B CA 1
ATOM 4166 C C . ILE B 1 186 ? -4.543 10.734 9.562 1 98.88 186 ILE B C 1
ATOM 4168 O O . ILE B 1 186 ? -5.645 10.234 9.805 1 98.88 186 ILE B O 1
ATOM 4172 N N . ASP B 1 187 ? -4.344 12.039 9.539 1 98.88 187 ASP B N 1
ATOM 4173 C CA . ASP B 1 187 ? -5.449 12.969 9.773 1 98.88 187 ASP B CA 1
ATOM 4174 C C . ASP B 1 187 ? -6.582 12.727 8.773 1 98.88 187 ASP B C 1
ATOM 4176 O O . ASP B 1 187 ? -7.742 12.602 9.164 1 98.88 187 ASP B O 1
ATOM 4180 N N . SER B 1 188 ? -6.246 12.703 7.473 1 98.81 188 SER B N 1
ATOM 4181 C CA . SER B 1 188 ? -7.254 12.516 6.434 1 98.81 188 SER B CA 1
ATOM 4182 C C . SER B 1 188 ? -7.992 11.195 6.613 1 98.81 188 SER B C 1
ATOM 4184 O O . SER B 1 188 ? -9.227 11.148 6.523 1 98.81 188 SER B O 1
ATOM 4186 N N . LEU B 1 189 ? -7.254 10.156 6.879 1 98.81 189 LEU B N 1
ATOM 4187 C CA . LEU B 1 189 ? -7.84 8.836 7.074 1 98.81 189 LEU B CA 1
ATOM 4188 C C . LEU B 1 189 ? -8.891 8.867 8.18 1 98.81 189 LEU B C 1
ATOM 4190 O O . LEU B 1 189 ? -10.023 8.422 7.977 1 98.81 189 LEU B O 1
ATOM 4194 N N . LEU B 1 190 ? -8.5 9.391 9.328 1 98.56 190 LEU B N 1
ATOM 4195 C CA . LEU B 1 190 ? -9.391 9.438 10.484 1 98.56 190 LEU B CA 1
ATOM 4196 C C . LEU B 1 190 ? -10.57 10.359 10.227 1 98.56 190 LEU B C 1
ATOM 4198 O O . LEU B 1 190 ? -11.711 10.016 10.547 1 98.56 190 LEU B O 1
ATOM 4202 N N . TRP B 1 191 ? -10.305 11.5 9.602 1 98.69 191 TRP B N 1
ATOM 4203 C CA . TRP B 1 191 ? -11.328 12.5 9.344 1 98.69 191 TRP B CA 1
ATOM 4204 C C . TRP B 1 191 ? -12.336 12 8.32 1 98.69 191 TRP B C 1
ATOM 4206 O O . TRP B 1 191 ? -13.547 12.117 8.508 1 98.69 191 TRP B O 1
ATOM 4216 N N . TRP B 1 192 ? -11.875 11.367 7.215 1 98.69 192 TRP B N 1
ATOM 4217 C CA . TRP B 1 192 ? -12.758 10.875 6.164 1 98.69 192 TRP B CA 1
ATOM 4218 C C . TRP B 1 192 ? -13.664 9.773 6.688 1 98.69 192 TRP B C 1
ATOM 4220 O O . TRP B 1 192 ? -14.867 9.766 6.418 1 98.69 192 TRP B O 1
ATOM 4230 N N . THR B 1 193 ? -13.148 8.867 7.488 1 97.69 193 THR B N 1
ATOM 4231 C CA . THR B 1 193 ? -13.883 7.656 7.844 1 97.69 193 THR B CA 1
ATOM 4232 C C . THR B 1 193 ? -14.703 7.875 9.117 1 97.69 193 THR B C 1
ATOM 4234 O O . THR B 1 193 ? -15.688 7.176 9.359 1 97.69 193 THR B O 1
ATOM 4237 N N . ASP B 1 194 ? -14.234 8.781 9.977 1 96.69 194 ASP B N 1
ATOM 4238 C CA . ASP B 1 194 ? -14.812 8.992 11.297 1 96.69 194 ASP B CA 1
ATOM 4239 C C . ASP B 1 194 ? -14.812 7.695 12.109 1 96.69 194 ASP B C 1
ATOM 4241 O O . ASP B 1 194 ? -15.773 7.418 12.836 1 96.69 194 ASP B O 1
ATOM 4245 N N . LYS B 1 195 ? -13.812 6.852 11.891 1 96.06 195 LYS B N 1
ATOM 4246 C CA . LYS B 1 195 ? -13.719 5.57 12.586 1 96.06 195 LYS B CA 1
ATOM 4247 C C . LYS B 1 195 ? -12.586 5.582 13.609 1 96.06 195 LYS B C 1
ATOM 4249 O O . LYS B 1 195 ? -11.617 6.336 13.461 1 96.06 195 LYS B O 1
ATOM 4254 N N . LYS B 1 196 ? -12.781 4.754 14.617 1 97.19 196 LYS B N 1
ATOM 4255 C CA . LYS B 1 196 ? -11.695 4.5 15.562 1 97.19 196 LYS B CA 1
ATOM 4256 C C . LYS B 1 196 ? -10.789 3.377 15.07 1 97.19 196 LYS B C 1
ATOM 4258 O O . LYS B 1 196 ? -11.266 2.387 14.508 1 97.19 196 LYS B O 1
ATOM 4263 N N . VAL B 1 197 ? -9.516 3.562 15.227 1 98.44 197 VAL B N 1
ATOM 4264 C CA . VAL B 1 197 ? -8.555 2.529 14.859 1 98.44 197 VAL B CA 1
ATOM 4265 C C . VAL B 1 197 ? -8.391 1.544 16.016 1 98.44 197 VAL B C 1
ATOM 4267 O O . VAL B 1 197 ? -8.195 1.951 17.172 1 98.44 197 VAL B O 1
ATOM 4270 N N . GLU B 1 198 ? -8.484 0.285 15.719 1 98.38 198 GLU B N 1
ATOM 4271 C CA . GLU B 1 198 ? -8.336 -0.78 16.703 1 98.38 198 GLU B CA 1
ATOM 4272 C C . GLU B 1 198 ? -6.863 -1.138 16.922 1 98.38 198 GLU B C 1
ATOM 4274 O O . GLU B 1 198 ? -6.418 -1.318 18.047 1 98.38 198 GLU B O 1
ATOM 4279 N N . SER B 1 199 ? -6.141 -1.27 15.836 1 98.62 199 SER B N 1
ATOM 4280 C CA . SER B 1 199 ? -4.75 -1.701 15.898 1 98.62 199 SER B CA 1
ATOM 4281 C C . SER B 1 199 ? -3.984 -1.295 14.648 1 98.62 199 SER B C 1
ATOM 4283 O O . SER B 1 199 ? -4.586 -1.036 13.602 1 98.62 199 SER B O 1
ATOM 4285 N N . VAL B 1 200 ? -2.633 -1.242 14.789 1 98.81 200 VAL B N 1
ATOM 4286 C CA . VAL B 1 200 ? -1.806 -0.822 13.664 1 98.81 200 VAL B CA 1
ATOM 4287 C C . VAL B 1 200 ? -0.462 -1.546 13.711 1 98.81 200 VAL B C 1
ATOM 4289 O O . VAL B 1 200 ? 0.038 -1.87 14.789 1 98.81 200 VAL B O 1
ATOM 4292 N N . SER B 1 201 ? 0.033 -1.897 12.562 1 98.75 201 SER B N 1
ATOM 4293 C CA . SER B 1 201 ? 1.414 -2.297 12.312 1 98.75 201 SER B CA 1
ATOM 4294 C C . SER B 1 201 ? 2.145 -1.262 11.461 1 98.75 201 SER B C 1
ATOM 4296 O O . SER B 1 201 ? 1.586 -0.738 10.5 1 98.75 201 SER B O 1
ATOM 4298 N N . GLY B 1 202 ? 3.328 -0.952 11.883 1 98.75 202 GLY B N 1
ATOM 4299 C CA . GLY B 1 202 ? 4.059 0.076 11.164 1 98.75 202 GLY B CA 1
ATOM 4300 C C . GLY B 1 202 ? 5.512 -0.281 10.93 1 98.75 202 GLY B C 1
ATOM 4301 O O . GLY B 1 202 ? 6.098 -1.061 11.68 1 98.75 202 GLY B O 1
ATOM 4302 N N . GLN B 1 203 ? 6.059 0.281 9.883 1 98.56 203 GLN B N 1
ATOM 4303 C CA . GLN B 1 203 ? 7.461 0.157 9.484 1 98.56 203 GLN B CA 1
ATOM 4304 C C . GLN B 1 203 ? 8.031 1.503 9.047 1 98.56 203 GLN B C 1
ATOM 4306 O O . GLN B 1 203 ? 7.484 2.148 8.148 1 98.56 203 GLN B O 1
ATOM 4311 N N . LEU B 1 204 ? 9.062 1.914 9.727 1 98.56 204 LEU B N 1
ATOM 4312 C CA . LEU B 1 204 ? 9.781 3.125 9.359 1 98.56 204 LEU B CA 1
ATOM 4313 C C . LEU B 1 204 ? 11.102 2.781 8.68 1 98.56 204 LEU B C 1
ATOM 4315 O O . LEU B 1 204 ? 11.789 1.836 9.078 1 98.56 204 LEU B O 1
ATOM 4319 N N . THR B 1 205 ? 11.438 3.59 7.625 1 98.06 205 THR B N 1
ATOM 4320 C CA . THR B 1 205 ? 12.648 3.312 6.867 1 98.06 205 THR B CA 1
ATOM 4321 C C . THR B 1 205 ? 13.422 4.598 6.594 1 98.06 205 THR B C 1
ATOM 4323 O O . THR B 1 205 ? 12.828 5.672 6.477 1 98.06 205 THR B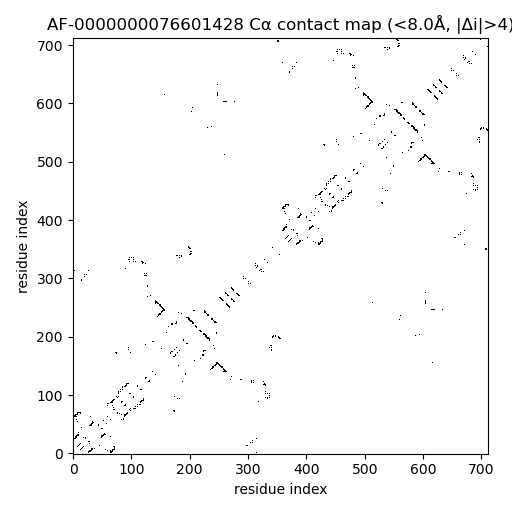 O 1
ATOM 4326 N N . THR B 1 206 ? 14.766 4.484 6.609 1 97.75 206 THR B N 1
ATOM 4327 C CA . THR B 1 206 ? 15.664 5.531 6.133 1 97.75 206 THR B CA 1
ATOM 4328 C C . THR B 1 206 ? 16.406 5.082 4.871 1 97.75 206 THR B C 1
ATOM 4330 O O . THR B 1 206 ? 17.453 4.441 4.953 1 97.75 206 THR B O 1
ATOM 4333 N N . HIS B 1 207 ? 15.969 5.48 3.719 1 96.38 207 HIS B N 1
ATOM 4334 C CA . HIS B 1 207 ? 16.531 5.047 2.443 1 96.38 207 HIS B CA 1
ATOM 4335 C C . HIS B 1 207 ? 17.859 5.734 2.16 1 96.38 207 HIS B C 1
ATOM 4337 O O . HIS B 1 207 ? 18.734 5.164 1.497 1 96.38 207 HIS B O 1
ATOM 4343 N N . VAL B 1 208 ? 17.938 6.957 2.596 1 96.12 208 VAL B N 1
ATOM 4344 C CA . VAL B 1 208 ? 19.172 7.727 2.441 1 96.12 208 VAL B CA 1
ATOM 4345 C C . VAL B 1 208 ? 19.75 8.055 3.816 1 96.12 208 VAL B C 1
ATOM 4347 O O . VAL B 1 208 ? 19.562 9.164 4.32 1 96.12 208 VAL B O 1
ATOM 4350 N N . PRO B 1 209 ? 20.516 7.199 4.348 1 96.38 209 PRO B N 1
ATOM 4351 C CA . PRO B 1 209 ? 20.875 7.27 5.766 1 96.38 209 PRO B CA 1
ATOM 4352 C C . PRO B 1 209 ? 22.031 8.242 6.039 1 96.38 209 PRO B C 1
ATOM 4354 O O . PRO B 1 209 ? 22.328 8.539 7.195 1 96.38 209 PRO B O 1
ATOM 4357 N N . GLU B 1 210 ? 22.656 8.734 5 1 96.31 210 GLU B N 1
ATOM 4358 C CA . GLU B 1 210 ? 23.766 9.648 5.242 1 96.31 210 GLU B CA 1
ATOM 4359 C C . GLU B 1 210 ? 23.984 10.586 4.062 1 96.31 210 GLU B C 1
ATOM 4361 O O . GLU B 1 210 ? 23.5 10.328 2.959 1 96.31 210 GLU B O 1
ATOM 4366 N N . PHE B 1 211 ? 24.562 11.719 4.312 1 95.75 211 PHE B N 1
ATOM 4367 C CA . PHE B 1 211 ? 24.984 12.719 3.342 1 95.75 211 PHE B CA 1
ATOM 4368 C C . PHE B 1 211 ? 26.312 13.352 3.75 1 95.75 211 PHE B C 1
ATOM 4370 O O . PHE B 1 211 ? 26.516 13.664 4.926 1 95.75 211 PHE B O 1
ATOM 4377 N N . VAL B 1 212 ? 27.219 13.422 2.871 1 95.19 212 VAL B N 1
ATOM 4378 C CA . VAL B 1 212 ? 28.484 14.109 3.086 1 95.19 212 VAL B CA 1
ATOM 4379 C C . VAL B 1 212 ? 28.531 15.391 2.248 1 95.19 212 VAL B C 1
ATOM 4381 O O . VAL B 1 212 ? 28.391 15.344 1.023 1 95.19 212 VAL B O 1
ATOM 4384 N N . ASP B 1 213 ? 28.766 16.5 2.924 1 93.12 213 ASP B N 1
ATOM 4385 C CA . ASP B 1 213 ? 28.75 17.766 2.199 1 93.12 213 ASP B CA 1
ATOM 4386 C C . ASP B 1 213 ? 30.094 18.047 1.537 1 93.12 213 ASP B C 1
ATOM 4388 O O . ASP B 1 213 ? 31 17.219 1.593 1 93.12 213 ASP B O 1
ATOM 4392 N N . GLU B 1 214 ? 30.156 19.172 0.882 1 92.12 214 GLU B N 1
ATOM 4393 C CA . GLU B 1 214 ? 31.344 19.531 0.096 1 92.12 214 GLU B CA 1
ATOM 4394 C C . GLU B 1 214 ? 32.562 19.656 0.981 1 92.12 214 GLU B C 1
ATOM 4396 O O . GLU B 1 214 ? 33.688 19.484 0.509 1 92.12 214 GLU B O 1
ATOM 4401 N N . ASN B 1 215 ? 32.469 19.891 2.207 1 94.75 215 ASN B N 1
ATOM 4402 C CA . ASN B 1 215 ? 33.562 20.047 3.139 1 94.75 215 ASN B CA 1
ATOM 4403 C C . ASN B 1 215 ? 33.906 18.75 3.836 1 94.75 215 ASN B C 1
ATOM 4405 O O . ASN B 1 215 ? 34.781 18.719 4.715 1 94.75 215 ASN B O 1
ATOM 4409 N N . GLY B 1 216 ? 33.156 17.688 3.535 1 93.06 216 GLY B N 1
ATOM 4410 C CA . GLY B 1 216 ? 33.438 16.375 4.113 1 93.06 216 GLY B CA 1
ATOM 4411 C C . GLY B 1 216 ? 32.656 16.125 5.398 1 93.06 216 GLY B C 1
ATOM 4412 O O . GLY B 1 216 ? 32.844 15.094 6.051 1 93.06 216 GLY B O 1
ATOM 4413 N N . GLU B 1 217 ? 31.859 17.078 5.75 1 93.56 217 GLU B N 1
ATOM 4414 C CA . GLU B 1 217 ? 31.047 16.891 6.945 1 93.56 217 GLU B CA 1
ATOM 4415 C C . GLU B 1 217 ? 29.906 15.898 6.695 1 93.56 217 GLU B C 1
ATOM 4417 O O . GLU B 1 217 ? 29.141 16.062 5.75 1 93.56 217 GLU B O 1
ATOM 4422 N N . LYS B 1 218 ? 29.922 14.938 7.598 1 94.31 218 LYS B N 1
ATOM 4423 C CA . LYS B 1 218 ? 28.969 13.844 7.418 1 94.31 218 LYS B CA 1
ATOM 4424 C C . LYS B 1 218 ? 27.719 14.062 8.273 1 94.31 218 LYS B C 1
ATOM 4426 O O . LYS B 1 218 ? 27.828 14.375 9.461 1 94.31 218 LYS B O 1
ATOM 4431 N N . GLU B 1 219 ? 26.5 14 7.684 1 96.75 219 GLU B N 1
ATOM 4432 C CA . GLU B 1 219 ? 25.219 13.922 8.383 1 96.75 219 GLU B CA 1
ATOM 4433 C C . GLU B 1 219 ? 24.703 12.484 8.43 1 96.75 219 GLU B C 1
ATOM 4435 O O . GLU B 1 219 ? 24.438 11.875 7.391 1 96.75 219 GLU B O 1
ATOM 4440 N N . VAL B 1 220 ? 24.656 11.977 9.625 1 97.56 220 VAL B N 1
ATOM 4441 C CA . VAL B 1 220 ? 24.047 10.672 9.828 1 97.56 220 VAL B CA 1
ATOM 4442 C C . VAL B 1 220 ? 22.562 10.836 10.156 1 97.56 220 VAL B C 1
ATOM 4444 O O . VAL B 1 220 ? 22.219 11.539 11.117 1 97.56 220 VAL B O 1
ATOM 4447 N N . ARG B 1 221 ? 21.703 10.266 9.391 1 97.94 221 ARG B N 1
ATOM 4448 C CA . ARG B 1 221 ? 20.266 10.453 9.508 1 97.94 221 ARG B CA 1
ATOM 4449 C C . ARG B 1 221 ? 19.625 9.297 10.273 1 97.94 221 ARG B C 1
ATOM 4451 O O . ARG B 1 221 ? 19.781 8.133 9.898 1 97.94 221 ARG B O 1
ATOM 4458 N N . THR B 1 222 ? 18.875 9.664 11.32 1 97.94 222 THR B N 1
ATOM 4459 C CA . THR B 1 222 ? 18.281 8.648 12.18 1 97.94 222 THR B CA 1
ATOM 4460 C C . THR B 1 222 ? 16.766 8.633 12.031 1 97.94 222 THR B C 1
ATOM 4462 O O . THR B 1 222 ? 16.109 7.688 12.461 1 97.94 222 THR B O 1
ATOM 4465 N N . ALA B 1 223 ? 16.234 9.656 11.375 1 98 223 ALA B N 1
ATOM 4466 C CA . ALA B 1 223 ? 14.789 9.75 11.188 1 98 223 ALA B CA 1
ATOM 4467 C C . ALA B 1 223 ? 14.367 9.109 9.867 1 98 223 ALA B C 1
ATOM 4469 O O . ALA B 1 223 ? 15.164 9.008 8.938 1 98 223 ALA B O 1
ATOM 4470 N N . ASP B 1 224 ? 13.141 8.75 9.852 1 98.44 224 ASP B N 1
ATOM 4471 C CA . ASP B 1 224 ? 12.602 8.062 8.68 1 98.44 224 ASP B CA 1
ATOM 4472 C C . ASP B 1 224 ? 12.414 9.023 7.508 1 98.44 224 ASP B C 1
ATOM 4474 O O . ASP B 1 224 ? 12.117 10.203 7.707 1 98.44 224 ASP B O 1
ATOM 4478 N N . ASP B 1 225 ? 12.625 8.516 6.273 1 98.25 225 ASP B N 1
ATOM 4479 C CA . ASP B 1 225 ? 12.25 9.242 5.059 1 98.25 225 ASP B CA 1
ATOM 4480 C C . ASP B 1 225 ? 11.234 8.445 4.246 1 98.25 225 ASP B C 1
ATOM 4482 O O . ASP B 1 225 ? 10.914 8.812 3.111 1 98.25 225 ASP B O 1
ATOM 4486 N N . ALA B 1 226 ? 10.703 7.371 4.859 1 98.38 226 ALA B N 1
ATOM 4487 C CA . ALA B 1 226 ? 9.602 6.555 4.344 1 98.38 226 ALA B CA 1
ATOM 4488 C C . ALA B 1 226 ? 8.922 5.785 5.473 1 98.38 226 ALA B C 1
ATOM 4490 O O . ALA B 1 226 ? 9.523 5.535 6.516 1 98.38 226 ALA B O 1
ATOM 4491 N N . PHE B 1 227 ? 7.641 5.387 5.211 1 98.62 227 PHE B N 1
ATOM 4492 C CA . PHE B 1 227 ? 6.965 4.504 6.16 1 98.62 227 PHE B CA 1
ATOM 4493 C C . PHE B 1 227 ? 5.84 3.736 5.477 1 98.62 227 PHE B C 1
ATOM 4495 O O . PHE B 1 227 ? 5.34 4.152 4.43 1 98.62 227 PHE B O 1
ATOM 4502 N N . GLN B 1 228 ? 5.508 2.611 6.031 1 98.69 228 GLN B N 1
ATOM 4503 C CA . GLN B 1 228 ? 4.32 1.816 5.738 1 98.69 228 GLN B CA 1
ATOM 4504 C C . GLN B 1 228 ? 3.555 1.483 7.016 1 98.69 228 GLN B C 1
ATOM 4506 O O . GLN B 1 228 ? 4.16 1.23 8.062 1 98.69 228 GLN B O 1
ATOM 4511 N N . ALA B 1 229 ? 2.26 1.5 6.883 1 98.88 229 ALA B N 1
ATOM 4512 C CA . ALA B 1 229 ? 1.434 1.063 8.008 1 98.88 229 ALA B CA 1
ATOM 4513 C C . ALA B 1 229 ? 0.098 0.508 7.52 1 98.88 229 ALA B C 1
ATOM 4515 O O . ALA B 1 229 ? -0.449 0.976 6.52 1 98.88 229 ALA B O 1
ATOM 4516 N N . PHE B 1 230 ? -0.375 -0.502 8.156 1 98.81 230 PHE B N 1
ATOM 4517 C CA . PHE B 1 230 ? -1.737 -0.979 7.945 1 98.81 230 PHE B CA 1
ATOM 4518 C C . PHE B 1 230 ? -2.391 -1.349 9.273 1 98.81 230 PHE B C 1
ATOM 4520 O O . PHE B 1 230 ? -1.706 -1.493 10.289 1 98.81 230 PHE B O 1
ATOM 4527 N N . GLY B 1 231 ? -3.729 -1.381 9.234 1 98.56 231 GLY B N 1
ATOM 4528 C CA . GLY B 1 231 ? -4.422 -1.668 10.477 1 98.56 231 GLY B CA 1
ATOM 4529 C C . GLY B 1 231 ? -5.91 -1.916 10.289 1 98.56 231 GLY B C 1
ATOM 4530 O O . GLY B 1 231 ? -6.379 -2.057 9.156 1 98.56 231 GLY B O 1
ATOM 4531 N N . ASN B 1 232 ? -6.551 -2.064 11.461 1 98.31 232 ASN B N 1
ATOM 4532 C CA . ASN B 1 232 ? -7.98 -2.35 11.539 1 98.31 232 ASN B CA 1
ATOM 4533 C C . ASN B 1 232 ? -8.75 -1.194 12.172 1 98.31 232 ASN B C 1
ATOM 4535 O O . ASN B 1 232 ? -8.273 -0.583 13.133 1 98.31 232 ASN B O 1
ATOM 4539 N N . PHE B 1 233 ? -9.898 -0.912 11.578 1 98.06 233 PHE B N 1
ATOM 4540 C CA . PHE B 1 233 ? -10.852 -0.054 12.273 1 98.06 233 PHE B CA 1
ATOM 4541 C C . PHE B 1 233 ? -11.688 -0.861 13.258 1 98.06 233 PHE B C 1
ATOM 4543 O O . PHE B 1 233 ? -11.906 -2.059 13.062 1 98.06 233 PHE B O 1
ATOM 4550 N N . VAL B 1 234 ? -12.133 -0.188 14.312 1 97.44 234 VAL B N 1
ATOM 4551 C CA . VAL B 1 234 ? -13.125 -0.803 15.188 1 97.44 234 VAL B CA 1
ATOM 4552 C C . VAL B 1 234 ? -14.414 -1.065 14.406 1 97.44 234 VAL B C 1
ATOM 4554 O O . VAL B 1 234 ? -14.898 -0.193 13.68 1 97.44 234 VAL B O 1
ATOM 4557 N N . GLY B 1 235 ? -14.961 -2.227 14.508 1 93.44 235 GLY B N 1
ATOM 4558 C CA . GLY B 1 235 ? -16.219 -2.543 13.859 1 93.44 235 GLY B CA 1
ATOM 4559 C C . GLY B 1 235 ? -16.062 -3.084 12.453 1 93.44 235 GLY B C 1
ATOM 4560 O O . GLY B 1 235 ? -17.031 -3.428 11.789 1 93.44 235 GLY B O 1
ATOM 4561 N N . GLY B 1 236 ? -14.867 -3.096 11.961 1 93.81 236 GLY B N 1
ATOM 4562 C CA . GLY B 1 236 ? -14.633 -3.68 10.648 1 93.81 236 GLY B CA 1
ATOM 4563 C C . GLY B 1 236 ? -14 -2.711 9.664 1 93.81 236 GLY B C 1
ATOM 4564 O O . GLY B 1 236 ? -14.172 -1.496 9.789 1 93.81 236 GLY B O 1
ATOM 4565 N N . GLY B 1 237 ? -13.352 -3.182 8.648 1 96.56 237 GLY B N 1
ATOM 4566 C CA . GLY B 1 237 ? -12.594 -2.42 7.664 1 96.56 237 GLY B CA 1
ATOM 4567 C C . GLY B 1 237 ? -11.109 -2.334 7.984 1 96.56 237 GLY B C 1
ATOM 4568 O O . GLY B 1 237 ? -10.711 -2.49 9.141 1 96.56 237 GLY B O 1
ATOM 4569 N N . THR B 1 238 ? -10.352 -2.178 6.992 1 98.56 238 THR B N 1
ATOM 4570 C CA . THR B 1 238 ? -8.906 -2.125 7.137 1 98.56 238 THR B CA 1
ATOM 4571 C C . THR B 1 238 ? -8.328 -0.949 6.355 1 98.56 238 THR B C 1
ATOM 4573 O O . THR B 1 238 ? -9.031 -0.314 5.566 1 98.56 238 THR B O 1
ATOM 4576 N N . PHE B 1 239 ? -7.109 -0.631 6.637 1 98.75 239 PHE B N 1
ATOM 4577 C CA . PHE B 1 239 ? -6.457 0.43 5.879 1 98.75 239 PHE B CA 1
ATOM 4578 C C . PHE B 1 239 ? -4.984 0.107 5.652 1 98.75 239 PHE B C 1
ATOM 4580 O O . PHE B 1 239 ? -4.41 -0.725 6.359 1 98.75 239 PHE B O 1
ATOM 4587 N N . ASN B 1 240 ? -4.461 0.628 4.645 1 98.75 240 ASN B N 1
ATOM 4588 C CA . ASN B 1 240 ? -3.045 0.671 4.297 1 98.75 240 ASN B CA 1
ATOM 4589 C C . ASN B 1 240 ? -2.602 2.082 3.92 1 98.75 240 ASN B C 1
ATOM 4591 O O . ASN B 1 240 ? -3.141 2.674 2.982 1 98.75 240 ASN B O 1
ATOM 4595 N N . ILE B 1 241 ? -1.629 2.637 4.641 1 98.81 241 ILE B N 1
ATOM 4596 C CA . ILE B 1 241 ? -1.104 3.963 4.34 1 98.81 241 ILE B CA 1
ATOM 4597 C C . ILE B 1 241 ? 0.419 3.902 4.234 1 98.81 241 ILE B C 1
ATOM 4599 O O . ILE B 1 241 ? 1.054 3.02 4.812 1 98.81 241 ILE B O 1
ATOM 4603 N N . GLY B 1 242 ? 0.963 4.84 3.494 1 98.44 242 GLY B N 1
ATOM 4604 C CA . GLY B 1 242 ? 2.412 4.867 3.371 1 98.44 242 GLY B CA 1
ATOM 4605 C C . GLY B 1 242 ? 2.92 6.02 2.523 1 98.44 242 GLY B C 1
ATOM 4606 O O . GLY B 1 242 ? 2.133 6.711 1.875 1 98.44 242 GLY B O 1
ATOM 4607 N N . SER B 1 243 ? 4.207 6.215 2.617 1 98.44 243 SER B N 1
ATOM 4608 C CA . SER B 1 243 ? 4.84 7.273 1.837 1 98.44 243 SER B CA 1
ATOM 4609 C C . SER B 1 243 ? 6.312 6.965 1.581 1 98.44 243 SER B C 1
ATOM 4611 O O . SER B 1 243 ? 7.004 6.438 2.455 1 98.44 243 SER B O 1
ATOM 4613 N N . ASN B 1 244 ? 6.73 7.246 0.411 1 98.12 244 ASN B N 1
ATOM 4614 C CA . ASN B 1 244 ? 8.133 7.266 0.005 1 98.12 244 ASN B CA 1
ATOM 4615 C C . ASN B 1 244 ? 8.555 8.641 -0.497 1 98.12 244 ASN B C 1
ATOM 4617 O O . ASN B 1 244 ? 8.078 9.102 -1.533 1 98.12 244 ASN B O 1
ATOM 4621 N N . ILE B 1 245 ? 9.492 9.219 0.224 1 97.5 245 ILE B N 1
ATOM 4622 C CA . ILE B 1 245 ? 9.844 10.609 -0.069 1 97.5 245 ILE B CA 1
ATOM 4623 C C . ILE B 1 245 ? 11.172 10.648 -0.819 1 97.5 245 ILE B C 1
ATOM 4625 O O . ILE B 1 245 ? 11.336 11.422 -1.768 1 97.5 245 ILE B O 1
ATOM 4629 N N . ALA B 1 246 ? 12.141 9.852 -0.442 1 96.31 246 ALA B N 1
ATOM 4630 C CA . ALA B 1 246 ? 13.469 9.836 -1.039 1 96.31 246 ALA B CA 1
ATOM 4631 C C . ALA B 1 246 ? 13.531 8.883 -2.232 1 96.31 246 ALA B C 1
ATOM 4633 O O . ALA B 1 246 ? 14.305 7.93 -2.238 1 96.31 246 ALA B O 1
ATOM 4634 N N . VAL B 1 247 ? 12.656 9.227 -3.287 1 97.69 247 VAL B N 1
ATOM 4635 C CA . VAL B 1 247 ? 12.617 8.414 -4.496 1 97.69 247 VAL B CA 1
ATOM 4636 C C . VAL B 1 247 ? 12.758 9.305 -5.727 1 97.69 247 VAL B C 1
ATOM 4638 O O . VAL B 1 247 ? 12.672 10.531 -5.625 1 97.69 247 VAL B O 1
ATOM 4641 N N . ARG B 1 248 ? 13.016 8.719 -6.867 1 97.5 248 ARG B N 1
ATOM 4642 C CA . ARG B 1 248 ? 13.352 9.461 -8.078 1 97.5 248 ARG B CA 1
ATOM 4643 C C . ARG B 1 248 ? 12.094 9.977 -8.773 1 97.5 248 ARG B C 1
ATOM 4645 O O . ARG B 1 248 ? 12.109 11.055 -9.375 1 97.5 248 ARG B O 1
ATOM 4652 N N . HIS B 1 249 ? 11.039 9.164 -8.711 1 97.81 249 HIS B N 1
ATOM 4653 C CA . HIS B 1 249 ? 9.773 9.5 -9.359 1 97.81 249 HIS B CA 1
ATOM 4654 C C . HIS B 1 249 ? 8.594 9.219 -8.445 1 97.81 249 HIS B C 1
ATOM 4656 O O . HIS B 1 249 ? 8.625 8.266 -7.66 1 97.81 249 HIS B O 1
ATOM 4662 N N . ALA B 1 250 ? 7.602 10.039 -8.539 1 95.75 250 ALA B N 1
ATOM 4663 C CA . ALA B 1 250 ? 6.391 9.859 -7.734 1 95.75 250 ALA B CA 1
ATOM 4664 C C . ALA B 1 250 ? 5.191 10.531 -8.391 1 95.75 250 ALA B C 1
ATOM 4666 O O . ALA B 1 250 ? 5.352 11.484 -9.164 1 95.75 250 ALA B O 1
ATOM 4667 N N . ASP B 1 251 ? 3.963 10.055 -8.023 1 94 251 ASP B N 1
ATOM 4668 C CA . ASP B 1 251 ? 2.725 10.578 -8.594 1 94 251 ASP B CA 1
ATOM 4669 C C . ASP B 1 251 ? 1.978 11.445 -7.59 1 94 251 ASP B C 1
ATOM 4671 O O . ASP B 1 251 ? 0.893 11.953 -7.883 1 94 251 ASP B O 1
ATOM 4675 N N . GLY B 1 252 ? 2.512 11.586 -6.426 1 97.12 252 GLY B N 1
ATOM 4676 C CA . GLY B 1 252 ? 1.862 12.414 -5.426 1 97.12 252 GLY B CA 1
ATOM 4677 C C . GLY B 1 252 ? 0.824 11.664 -4.613 1 97.12 252 GLY B C 1
ATOM 4678 O O . GLY B 1 252 ? 1.066 10.539 -4.172 1 97.12 252 GLY B O 1
ATOM 4679 N N . TRP B 1 253 ? -0.328 12.336 -4.348 1 98.06 253 TRP B N 1
ATOM 4680 C CA . TRP B 1 253 ? -1.388 11.797 -3.504 1 98.06 253 TRP B CA 1
ATOM 4681 C C . TRP B 1 253 ? -2.213 10.766 -4.258 1 98.06 253 TRP B C 1
ATOM 4683 O O . TRP B 1 253 ? -2.584 10.977 -5.414 1 98.06 253 TRP B O 1
ATOM 4693 N N . ALA B 1 254 ? -2.506 9.625 -3.619 1 98.25 254 ALA B N 1
ATOM 4694 C CA . ALA B 1 254 ? -3.385 8.602 -4.172 1 98.25 254 ALA B CA 1
ATOM 4695 C C . ALA B 1 254 ? -4.266 7.988 -3.086 1 98.25 254 ALA B C 1
ATOM 4697 O O . ALA B 1 254 ? -3.768 7.547 -2.047 1 98.25 254 ALA B O 1
ATOM 4698 N N . LEU B 1 255 ? -5.562 7.996 -3.34 1 98.69 255 LEU B N 1
ATOM 4699 C CA . LEU B 1 255 ? -6.535 7.449 -2.4 1 98.69 255 LEU B CA 1
ATOM 4700 C C . LEU B 1 255 ? -7.469 6.465 -3.098 1 98.69 255 LEU B C 1
ATOM 4702 O O . LEU B 1 255 ? -7.938 6.727 -4.211 1 98.69 255 LEU B O 1
ATOM 4706 N N . GLU B 1 256 ? -7.723 5.34 -2.504 1 98.75 256 GLU B N 1
ATOM 4707 C CA . GLU B 1 256 ? -8.797 4.41 -2.848 1 98.75 256 GLU B CA 1
ATOM 4708 C C . GLU B 1 256 ? -9.609 4.027 -1.614 1 98.75 256 GLU B C 1
ATOM 4710 O O . GLU B 1 256 ? -9.055 3.551 -0.623 1 98.75 256 GLU B O 1
ATOM 4715 N N . ILE B 1 257 ? -10.836 4.23 -1.673 1 98.75 257 ILE B N 1
ATOM 4716 C CA . ILE B 1 257 ? -11.758 3.734 -0.655 1 98.75 257 ILE B CA 1
ATOM 4717 C C . ILE B 1 257 ? -12.695 2.699 -1.268 1 98.75 257 ILE B C 1
ATOM 4719 O O . ILE B 1 257 ? -13.5 3.021 -2.145 1 98.75 257 ILE B O 1
ATOM 4723 N N . PHE B 1 258 ? -12.586 1.467 -0.806 1 98.62 258 PHE B N 1
ATOM 4724 C CA . PHE B 1 258 ? -13.453 0.38 -1.237 1 98.62 258 PHE B CA 1
ATOM 4725 C C . PHE B 1 258 ? -14.609 0.191 -0.259 1 98.62 258 PHE B C 1
ATOM 4727 O O . PHE B 1 258 ? -14.391 -0.149 0.906 1 98.62 258 PHE B O 1
ATOM 4734 N N . GLY B 1 259 ? -15.773 0.422 -0.737 1 97.88 259 GLY B N 1
ATOM 4735 C CA . GLY B 1 259 ? -16.969 0.146 0.041 1 97.88 259 GLY B CA 1
ATOM 4736 C C . GLY B 1 259 ? -17.797 -0.998 -0.518 1 97.88 259 GLY B C 1
ATOM 4737 O O . GLY B 1 259 ? -17.594 -1.423 -1.656 1 97.88 259 GLY B O 1
ATOM 4738 N N . ALA B 1 260 ? -18.719 -1.491 0.309 1 96.31 260 ALA B N 1
ATOM 4739 C CA . ALA B 1 260 ? -19.594 -2.602 -0.077 1 96.31 260 ALA B CA 1
ATOM 4740 C C . ALA B 1 260 ? -20.5 -2.209 -1.239 1 96.31 260 ALA B C 1
ATOM 4742 O O . ALA B 1 260 ? -20.938 -3.068 -2.004 1 96.31 260 ALA B O 1
ATOM 4743 N N . GLU B 1 261 ? -20.734 -0.865 -1.405 1 97.69 261 GLU B N 1
ATOM 4744 C CA . GLU B 1 261 ? -21.703 -0.427 -2.4 1 97.69 261 GLU B CA 1
ATOM 4745 C C . GLU B 1 261 ? -21.062 0.47 -3.451 1 97.69 261 GLU B C 1
ATOM 4747 O O . GLU B 1 261 ? -21.734 1.021 -4.312 1 97.69 261 GLU B O 1
ATOM 4752 N N . GLY B 1 262 ? -19.766 0.635 -3.371 1 98.25 262 GLY B N 1
ATOM 4753 C CA . GLY B 1 262 ? -19.094 1.478 -4.348 1 98.25 262 GLY B CA 1
ATOM 4754 C C . GLY B 1 262 ? -17.625 1.716 -4.02 1 98.25 262 GLY B C 1
ATOM 4755 O O . GLY B 1 262 ? -17.109 1.206 -3.018 1 98.25 262 GLY B O 1
ATOM 4756 N N . THR B 1 263 ? -16.969 2.42 -4.906 1 98.75 263 THR B N 1
ATOM 4757 C CA . THR B 1 263 ? -15.547 2.754 -4.766 1 98.75 263 THR B CA 1
ATOM 4758 C C . THR B 1 263 ? -15.305 4.227 -5.082 1 98.75 263 THR B C 1
ATOM 4760 O O . THR B 1 263 ? -15.922 4.781 -5.996 1 98.75 263 THR B O 1
ATOM 4763 N N . LEU B 1 264 ? -14.469 4.82 -4.277 1 98.81 264 LEU B N 1
ATOM 4764 C CA . LEU B 1 264 ? -14.016 6.188 -4.508 1 98.81 264 LEU B CA 1
ATOM 4765 C C . LEU B 1 264 ? -12.5 6.234 -4.672 1 98.81 264 LEU B C 1
ATOM 4767 O O . LEU B 1 264 ? -11.766 5.578 -3.924 1 98.81 264 LEU B O 1
ATOM 4771 N N . LYS B 1 265 ? -12.055 6.961 -5.66 1 98.69 265 LYS B N 1
ATOM 4772 C CA . LYS B 1 265 ? -10.625 7.211 -5.855 1 98.69 265 LYS B CA 1
ATOM 4773 C C . LYS B 1 265 ? -10.336 8.711 -5.906 1 98.69 265 LYS B C 1
ATOM 4775 O O . LYS B 1 265 ? -11.148 9.492 -6.406 1 98.69 265 LYS B O 1
ATOM 4780 N N . MET B 1 266 ? -9.203 9.078 -5.367 1 98.62 266 MET B N 1
ATOM 4781 C CA . MET B 1 266 ? -8.695 10.445 -5.496 1 98.62 266 MET B CA 1
ATOM 4782 C C . MET B 1 266 ? -7.238 10.438 -5.93 1 98.62 266 MET B C 1
ATOM 4784 O O . MET B 1 266 ? -6.441 9.641 -5.441 1 98.62 266 MET B O 1
ATOM 4788 N N . SER B 1 267 ? -6.906 11.32 -6.875 1 96.81 267 SER B N 1
ATOM 4789 C CA . SER B 1 267 ? -5.516 11.484 -7.289 1 96.81 267 SER B CA 1
ATOM 4790 C C . SER B 1 267 ? -5.113 12.961 -7.312 1 96.81 267 SER B C 1
ATOM 4792 O O . SER B 1 267 ? -5.922 13.82 -7.668 1 96.81 267 SER B O 1
ATOM 4794 N N . GLN B 1 268 ? -3.957 13.258 -6.883 1 91.56 268 GLN B N 1
ATOM 4795 C CA . GLN B 1 268 ? -3.285 14.555 -6.965 1 91.56 268 GLN B CA 1
ATOM 4796 C C . GLN B 1 268 ? -4.066 15.625 -6.215 1 91.56 268 GLN B C 1
ATOM 4798 O O . GLN B 1 268 ? -3.969 16.812 -6.539 1 91.56 268 GLN B O 1
ATOM 4803 N N . ASP B 1 269 ? -5.062 15.211 -5.465 1 92.5 269 ASP B N 1
ATOM 4804 C CA . ASP B 1 269 ? -5.891 16.094 -4.656 1 92.5 269 ASP B CA 1
ATOM 4805 C C . ASP B 1 269 ? -6.746 17 -5.539 1 92.5 269 ASP B C 1
ATOM 4807 O O . ASP B 1 269 ? -7.125 18.109 -5.125 1 92.5 269 ASP B O 1
ATOM 4811 N N . ASP B 1 270 ? -6.902 16.656 -6.754 1 94.25 270 ASP B N 1
ATOM 4812 C CA . ASP B 1 270 ? -7.711 17.531 -7.594 1 94.25 270 ASP B CA 1
ATOM 4813 C C . ASP B 1 270 ? -8.633 16.719 -8.508 1 94.25 270 ASP B C 1
ATOM 4815 O O . ASP B 1 270 ? -9.336 17.297 -9.344 1 94.25 270 ASP B O 1
ATOM 4819 N N . LYS B 1 271 ? -8.578 15.391 -8.43 1 97.62 271 LYS B N 1
ATOM 4820 C CA . LYS B 1 271 ? -9.461 14.531 -9.211 1 97.62 271 LYS B CA 1
ATOM 4821 C C . LYS B 1 271 ? -10.102 13.461 -8.328 1 97.62 271 LYS B C 1
ATOM 4823 O O . LYS B 1 271 ? -9.406 12.703 -7.656 1 97.62 271 LYS B O 1
ATOM 4828 N N . VAL B 1 272 ? -11.398 13.406 -8.297 1 98.75 272 VAL B N 1
ATOM 4829 C CA . VAL B 1 272 ? -12.156 12.422 -7.527 1 98.75 272 VAL B CA 1
ATOM 4830 C C . VAL B 1 272 ? -13.039 11.594 -8.469 1 98.75 272 VAL B C 1
ATOM 4832 O O . VAL B 1 272 ? -13.766 12.148 -9.289 1 98.75 272 VAL B O 1
ATOM 4835 N N . LEU B 1 273 ? -12.906 10.328 -8.414 1 98.81 273 LEU B N 1
ATOM 4836 C CA . LEU B 1 273 ? -13.742 9.391 -9.164 1 98.81 273 LEU B CA 1
ATOM 4837 C C . LEU B 1 273 ? -14.648 8.609 -8.227 1 98.81 273 LEU B C 1
ATOM 4839 O O . LEU B 1 273 ? -14.242 8.227 -7.133 1 98.81 273 LEU B O 1
ATOM 4843 N N . LEU B 1 274 ? -15.859 8.414 -8.648 1 98.75 274 LEU B N 1
ATOM 4844 C CA . LEU B 1 274 ? -16.844 7.668 -7.879 1 98.75 274 LEU B CA 1
ATOM 4845 C C . LEU B 1 274 ? -17.562 6.645 -8.75 1 98.75 274 LEU B C 1
ATOM 4847 O O . LEU B 1 274 ? -17.953 6.949 -9.883 1 98.75 274 LEU B O 1
ATOM 4851 N N . GLY B 1 275 ? -17.594 5.445 -8.336 1 98.69 275 GLY B N 1
ATOM 4852 C CA . GLY B 1 275 ? -18.422 4.395 -8.914 1 98.69 275 GLY B CA 1
ATOM 4853 C C . GLY B 1 275 ? -19.312 3.705 -7.891 1 98.69 275 GLY B C 1
ATOM 4854 O O . GLY B 1 275 ? -18.828 3.262 -6.848 1 98.69 275 GLY B O 1
ATOM 4855 N N . LEU B 1 276 ? -20.594 3.623 -8.156 1 98.06 276 LEU B N 1
ATOM 4856 C CA . LEU B 1 276 ? -21.547 2.967 -7.258 1 98.06 276 LEU B CA 1
ATOM 4857 C C . LEU B 1 276 ? -21.984 1.625 -7.828 1 98.06 276 LEU B C 1
ATOM 4859 O O . LEU B 1 276 ? -22.203 1.497 -9.031 1 98.06 276 LEU B O 1
ATOM 4863 N N . GLU B 1 277 ? -22.031 0.684 -6.91 1 94.69 277 GLU B N 1
ATOM 4864 C CA . GLU B 1 277 ? -22.375 -0.671 -7.332 1 94.69 277 GLU B CA 1
ATOM 4865 C C . GLU B 1 277 ? -21.469 -1.147 -8.453 1 94.69 277 GLU B C 1
ATOM 4867 O O . GLU B 1 277 ? -20.234 -1.112 -8.32 1 94.69 277 GLU B O 1
ATOM 4872 N N . ASN B 1 278 ? -22.047 -1.414 -9.641 1 91 278 ASN B N 1
ATOM 4873 C CA . ASN B 1 278 ? -21.234 -1.908 -10.742 1 91 278 ASN B CA 1
ATOM 4874 C C . ASN B 1 278 ? -21.078 -0.858 -11.844 1 91 278 ASN B C 1
ATOM 4876 O O . ASN B 1 278 ? -20.594 -1.162 -12.93 1 91 278 ASN B O 1
ATOM 4880 N N . SER B 1 279 ? -21.469 0.384 -11.523 1 96.88 279 SER B N 1
ATOM 4881 C CA . SER B 1 279 ? -21.297 1.459 -12.492 1 96.88 279 SER B CA 1
ATOM 4882 C C . SER B 1 279 ? -19.828 1.854 -12.625 1 96.88 279 SER B C 1
ATOM 4884 O O . SER B 1 279 ? -19.062 1.72 -11.672 1 96.88 279 SER B O 1
ATOM 4886 N N . PRO B 1 280 ? -19.484 2.281 -13.789 1 97.5 280 PRO B N 1
ATOM 4887 C CA . PRO B 1 280 ? -18.078 2.688 -13.961 1 97.5 280 PRO B CA 1
ATOM 4888 C C . PRO B 1 280 ? -17.688 3.861 -13.062 1 97.5 280 PRO B C 1
ATOM 4890 O O . PRO B 1 280 ? -18.562 4.637 -12.648 1 97.5 280 PRO B O 1
ATOM 4893 N N . LEU B 1 281 ? -16.422 3.971 -12.758 1 98.38 281 LEU B N 1
ATOM 4894 C CA . LEU B 1 281 ? -15.906 5.141 -12.062 1 98.38 281 LEU B CA 1
ATOM 4895 C C . LEU B 1 281 ? -16 6.387 -12.938 1 98.38 281 LEU B C 1
ATOM 4897 O O . LEU B 1 281 ? -15.523 6.391 -14.07 1 98.38 281 LEU B O 1
ATOM 4901 N N . GLU B 1 282 ? -16.594 7.414 -12.383 1 98.56 282 GLU B N 1
ATOM 4902 C CA . GLU B 1 282 ? -16.719 8.68 -13.102 1 98.56 282 GLU B CA 1
ATOM 4903 C C . GLU B 1 282 ? -16.203 9.844 -12.258 1 98.56 282 GLU B C 1
ATOM 4905 O O . GLU B 1 282 ? -16.328 9.836 -11.031 1 98.56 282 GLU B O 1
ATOM 4910 N N . GLU B 1 283 ? -15.68 10.797 -12.977 1 98.44 283 GLU B N 1
ATOM 4911 C CA . GLU B 1 283 ? -15.164 11.977 -12.281 1 98.44 283 GLU B CA 1
ATOM 4912 C C . GLU B 1 283 ? -16.297 12.797 -11.68 1 98.44 283 GLU B C 1
ATOM 4914 O O . GLU B 1 283 ? -17.344 13 -12.32 1 98.44 283 GLU B O 1
ATOM 4919 N N . VAL B 1 284 ? -16.047 13.203 -10.445 1 98.12 284 VAL B N 1
ATOM 4920 C CA . VAL B 1 284 ? -17.031 14.031 -9.758 1 98.12 284 VAL B CA 1
ATOM 4921 C C . VAL B 1 284 ? -16.562 15.492 -9.766 1 98.12 284 VAL B C 1
ATOM 4923 O O . VAL B 1 284 ? -15.367 15.766 -9.68 1 98.12 284 VAL B O 1
ATOM 4926 N N . GLU B 1 285 ? -17.531 16.406 -9.875 1 97.81 285 GLU B N 1
ATOM 4927 C CA . GLU B 1 285 ? -17.219 17.828 -9.844 1 97.81 285 GLU B CA 1
ATOM 4928 C C . GLU B 1 285 ? -16.797 18.266 -8.438 1 97.81 285 GLU B C 1
ATOM 4930 O O . GLU B 1 285 ? -17.406 17.859 -7.449 1 97.81 285 GLU B O 1
ATOM 4935 N N . ILE B 1 286 ? -15.773 19.031 -8.414 1 97.56 286 ILE B N 1
ATOM 4936 C CA . ILE B 1 286 ? -15.32 19.594 -7.141 1 97.56 286 ILE B CA 1
ATOM 4937 C C . ILE B 1 286 ? -15.242 21.109 -7.242 1 97.56 286 ILE B C 1
ATOM 4939 O O . ILE B 1 286 ? -15.242 21.672 -8.344 1 97.56 286 ILE B O 1
ATOM 4943 N N . GLU B 1 287 ? -15.219 21.797 -6.109 1 97.06 287 GLU B N 1
ATOM 4944 C CA . GLU B 1 287 ? -15.102 23.266 -6.082 1 97.06 287 GLU B CA 1
ATOM 4945 C C . GLU B 1 287 ? -13.805 23.719 -6.727 1 97.06 287 GLU B C 1
ATOM 4947 O O . GLU B 1 287 ? -12.773 23.062 -6.602 1 97.06 287 GLU B O 1
ATOM 4952 N N . SER B 1 288 ? -13.867 24.844 -7.352 1 96.5 288 SER B N 1
ATOM 4953 C CA . SER B 1 288 ? -12.688 25.391 -8.008 1 96.5 288 SER B CA 1
ATOM 4954 C C . SER B 1 288 ? -11.672 25.891 -6.988 1 96.5 288 SER B C 1
ATOM 4956 O O . SER B 1 288 ? -12.039 26.266 -5.867 1 96.5 288 SER B O 1
ATOM 4958 N N . ALA B 1 289 ? -10.461 25.922 -7.418 1 96.06 289 ALA B N 1
ATOM 4959 C CA . ALA B 1 289 ? -9.398 26.484 -6.586 1 96.06 289 ALA B CA 1
ATOM 4960 C C . ALA B 1 289 ? -9.57 27.984 -6.434 1 96.06 289 ALA B C 1
ATOM 4962 O O . ALA B 1 289 ? -10.156 28.641 -7.301 1 96.06 289 ALA B O 1
ATOM 4963 N N . LEU B 1 290 ? -9.055 28.5 -5.359 1 97.31 290 LEU B N 1
ATOM 4964 C CA . LEU B 1 290 ? -9.047 29.953 -5.145 1 97.31 290 LEU B CA 1
ATOM 4965 C C . LEU B 1 290 ? -8.023 30.625 -6.047 1 97.31 290 LEU B C 1
ATOM 4967 O O . LEU B 1 290 ? -6.977 30.047 -6.355 1 97.31 290 LEU B O 1
ATOM 4971 N N . SER B 1 291 ? -8.383 31.875 -6.422 1 97.12 291 SER B N 1
ATOM 4972 C CA . SER B 1 291 ? -7.379 32.688 -7.098 1 97.12 291 SER B CA 1
ATOM 4973 C C . SER B 1 291 ? -6.281 33.125 -6.137 1 97.12 291 SER B C 1
ATOM 4975 O O . SER B 1 291 ? -6.566 33.594 -5.035 1 97.12 291 SER B O 1
ATOM 4977 N N . ILE B 1 292 ? -5.113 32.938 -6.512 1 97.44 292 ILE B N 1
ATOM 4978 C CA . ILE B 1 292 ? -3.971 33.344 -5.691 1 97.44 292 ILE B CA 1
ATOM 4979 C C . ILE B 1 292 ? -3.74 34.844 -5.809 1 97.44 292 ILE B C 1
ATOM 4981 O O . ILE B 1 292 ? -3.693 35.375 -6.914 1 97.44 292 ILE B O 1
ATOM 4985 N N . PRO B 1 293 ? -3.584 35.469 -4.738 1 96.75 293 PRO B N 1
ATOM 4986 C CA . PRO B 1 293 ? -3.32 36.906 -4.797 1 96.75 293 PRO B CA 1
ATOM 4987 C C . PRO B 1 293 ? -2.045 37.25 -5.566 1 96.75 293 PRO B C 1
ATOM 4989 O O . PRO B 1 293 ? -1.057 36.531 -5.48 1 96.75 293 PRO B O 1
ATOM 4992 N N . GLU B 1 294 ? -2.092 38.406 -6.203 1 95.19 294 GLU B N 1
ATOM 4993 C CA . GLU B 1 294 ? -0.917 38.844 -6.945 1 95.19 294 GLU B CA 1
ATOM 4994 C C . GLU B 1 294 ? 0.254 39.125 -6.008 1 95.19 294 GLU B C 1
ATOM 4996 O O . GLU B 1 294 ? 0.073 39.719 -4.934 1 95.19 294 GLU B O 1
ATOM 5001 N N . GLY B 1 295 ? 1.406 38.719 -6.418 1 93.81 295 GLY B N 1
ATOM 5002 C CA . GLY B 1 295 ? 2.619 39.031 -5.688 1 93.81 295 GLY B CA 1
ATOM 5003 C C . GLY B 1 295 ? 2.949 38.031 -4.594 1 93.81 295 GLY B C 1
ATOM 5004 O O . GLY B 1 295 ? 4.008 38.125 -3.967 1 93.81 295 GLY B O 1
ATOM 5005 N N . MET B 1 296 ? 2.076 37.125 -4.332 1 95.31 296 MET B N 1
ATOM 5006 C CA . MET B 1 296 ? 2.363 36.125 -3.316 1 95.31 296 MET B CA 1
ATOM 5007 C C . MET B 1 296 ? 3.512 35.219 -3.754 1 95.31 296 MET B C 1
ATOM 5009 O O . MET B 1 296 ? 3.584 34.844 -4.918 1 95.31 296 MET B O 1
ATOM 5013 N N . ASN B 1 297 ? 4.41 34.938 -2.764 1 94.81 297 ASN B N 1
ATOM 5014 C CA . ASN B 1 297 ? 5.543 34.062 -3.104 1 94.81 297 ASN B CA 1
ATOM 5015 C C . ASN B 1 297 ? 5.086 32.656 -3.488 1 94.81 297 ASN B C 1
ATOM 5017 O O . ASN B 1 297 ? 3.988 32.25 -3.127 1 94.81 297 ASN B O 1
ATOM 5021 N N . ALA B 1 298 ? 5.953 31.953 -4.176 1 94.12 298 ALA B N 1
ATOM 5022 C CA . ALA B 1 298 ? 5.605 30.672 -4.789 1 94.12 298 ALA B CA 1
ATOM 5023 C C . ALA B 1 298 ? 5.285 29.625 -3.729 1 94.12 298 ALA B C 1
ATOM 5025 O O . ALA B 1 298 ? 4.418 28.781 -3.93 1 94.12 298 ALA B O 1
ATOM 5026 N N . VAL B 1 299 ? 5.918 29.719 -2.598 1 95.25 299 VAL B N 1
ATOM 5027 C CA . VAL B 1 299 ? 5.715 28.719 -1.553 1 95.25 299 VAL B CA 1
ATOM 5028 C C . VAL B 1 299 ? 4.328 28.891 -0.936 1 95.25 299 VAL B C 1
ATOM 5030 O O . VAL B 1 299 ? 3.553 27.938 -0.862 1 95.25 299 VAL B O 1
ATOM 5033 N N . ALA B 1 300 ? 4.055 30.078 -0.562 1 97.12 300 ALA B N 1
ATOM 5034 C CA . ALA B 1 300 ? 2.742 30.375 0.009 1 97.12 300 ALA B CA 1
ATOM 5035 C C . ALA B 1 300 ? 1.628 30.062 -0.988 1 97.12 300 ALA B C 1
ATOM 5037 O O . ALA B 1 300 ? 0.564 29.578 -0.608 1 97.12 300 ALA B O 1
ATOM 5038 N N . ALA B 1 301 ? 1.9 30.344 -2.246 1 97.31 301 ALA B N 1
ATOM 5039 C CA . ALA B 1 301 ? 0.918 30.094 -3.301 1 97.31 301 ALA B CA 1
ATOM 5040 C C . ALA B 1 301 ? 0.537 28.625 -3.365 1 97.31 301 ALA B C 1
ATOM 5042 O O . ALA B 1 301 ? -0.624 28.281 -3.609 1 97.31 301 ALA B O 1
ATOM 5043 N N . GLY B 1 302 ? 1.48 27.781 -3.135 1 95.69 302 GLY B N 1
ATOM 5044 C CA . GLY B 1 302 ? 1.239 26.344 -3.168 1 95.69 302 GLY B CA 1
ATOM 5045 C C . GLY B 1 302 ? 0.311 25.859 -2.066 1 95.69 302 GLY B C 1
ATOM 5046 O O . GLY B 1 302 ? -0.387 24.859 -2.225 1 95.69 302 GLY B O 1
ATOM 5047 N N . TYR B 1 303 ? 0.251 26.625 -0.995 1 97.31 303 TYR B N 1
ATOM 5048 C CA . TYR B 1 303 ? -0.562 26.25 0.155 1 97.31 303 TYR B CA 1
ATOM 5049 C C . TYR B 1 303 ? -1.839 27.078 0.218 1 97.31 303 TYR B C 1
ATOM 5051 O O . TYR B 1 303 ? -2.719 26.812 1.04 1 97.31 303 TYR B O 1
ATOM 5059 N N . TYR B 1 304 ? -1.996 28.031 -0.662 1 98.38 304 TYR B N 1
ATOM 5060 C CA . TYR B 1 304 ? -3.004 29.078 -0.527 1 98.38 304 TYR B CA 1
ATOM 5061 C C . TYR B 1 304 ? -4.406 28.484 -0.543 1 98.38 304 TYR B C 1
ATOM 5063 O O . TYR B 1 304 ? -5.242 28.828 0.296 1 98.38 304 TYR B O 1
ATOM 5071 N N . ASN B 1 305 ? -4.676 27.562 -1.429 1 97.94 305 ASN B N 1
ATOM 5072 C CA . ASN B 1 305 ? -6.023 27.031 -1.601 1 97.94 305 ASN B CA 1
ATOM 5073 C C . ASN B 1 305 ? -6.52 26.344 -0.328 1 97.94 305 ASN B C 1
ATOM 5075 O O . ASN B 1 305 ? -7.637 26.609 0.124 1 97.94 305 ASN B O 1
ATOM 5079 N N . ALA B 1 306 ? -5.727 25.578 0.245 1 98 306 ALA B N 1
ATOM 5080 C CA . ALA B 1 306 ? -6.098 24.844 1.453 1 98 306 ALA B CA 1
ATOM 5081 C C . ALA B 1 306 ? -6.023 25.75 2.686 1 98 306 ALA B C 1
ATOM 5083 O O . ALA B 1 306 ? -6.969 25.812 3.475 1 98 306 ALA B O 1
ATOM 5084 N N . PHE B 1 307 ? -4.941 26.453 2.793 1 98.56 307 PHE B N 1
ATOM 5085 C CA . PHE B 1 307 ? -4.664 27.188 4.023 1 98.56 307 PHE B CA 1
ATOM 5086 C C . PHE B 1 307 ? -5.602 28.375 4.168 1 98.56 307 PHE B C 1
ATOM 5088 O O . PHE B 1 307 ? -6.109 28.656 5.258 1 98.56 307 PHE B O 1
ATOM 5095 N N . TYR B 1 308 ? -5.875 29.109 3.125 1 98.75 308 TYR B N 1
ATOM 5096 C CA . TYR B 1 308 ? -6.801 30.234 3.201 1 98.75 308 TYR B CA 1
ATOM 5097 C C . TYR B 1 308 ? -8.188 29.781 3.637 1 98.75 308 TYR B C 1
ATOM 5099 O O . TYR B 1 308 ? -8.805 30.391 4.508 1 98.75 308 TYR B O 1
ATOM 5107 N N . ARG B 1 309 ? -8.625 28.688 3.029 1 98.69 309 ARG B N 1
ATOM 5108 C CA . ARG B 1 309 ? -9.93 28.156 3.404 1 98.69 309 ARG B CA 1
ATOM 5109 C C . ARG B 1 309 ? -9.961 27.766 4.883 1 98.69 309 ARG B C 1
ATOM 5111 O O . ARG B 1 309 ? -10.953 28.016 5.566 1 98.69 309 ARG B O 1
ATOM 5118 N N . SER B 1 310 ? -8.883 27.203 5.332 1 98.75 310 SER B N 1
ATOM 5119 C CA . SER B 1 310 ? -8.781 26.781 6.723 1 98.75 310 SER B CA 1
ATOM 5120 C C . SER B 1 310 ? -8.797 27.969 7.672 1 98.75 310 SER B C 1
ATOM 5122 O O . SER B 1 310 ? -9.547 27.984 8.648 1 98.75 310 SER B O 1
ATOM 5124 N N . ILE B 1 311 ? -8.031 29.016 7.371 1 98.31 311 ILE B N 1
ATOM 5125 C CA . ILE B 1 311 ? -7.93 30.141 8.305 1 98.31 311 ILE B CA 1
ATOM 5126 C C . ILE B 1 311 ? -9.195 30.984 8.234 1 98.31 311 ILE B C 1
ATOM 5128 O O . ILE B 1 311 ? -9.531 31.688 9.195 1 98.31 311 ILE B O 1
ATOM 5132 N N . ASP B 1 312 ? -9.883 30.922 7.082 1 98.69 312 ASP B N 1
ATOM 5133 C CA . ASP B 1 312 ? -11.195 31.562 7.031 1 98.69 312 ASP B CA 1
ATOM 5134 C C . ASP B 1 312 ? -12.141 30.969 8.07 1 98.69 312 ASP B C 1
ATOM 5136 O O . ASP B 1 312 ? -12.867 31.688 8.75 1 98.69 312 ASP B O 1
ATOM 5140 N N . GLN B 1 313 ? -12.109 29.656 8.172 1 98.75 313 GLN B N 1
ATOM 5141 C CA . GLN B 1 313 ? -12.93 29 9.188 1 98.75 313 GLN B CA 1
ATOM 5142 C C . GLN B 1 313 ? -12.398 29.281 10.594 1 98.75 313 GLN B C 1
ATOM 5144 O O . GLN B 1 313 ? -13.172 29.391 11.539 1 98.75 313 GLN B O 1
ATOM 5149 N N . LEU B 1 314 ? -11.109 29.375 10.703 1 98.81 314 LEU B N 1
ATOM 5150 C CA . LEU B 1 314 ? -10.508 29.734 11.984 1 98.81 314 LEU B CA 1
ATOM 5151 C C . LEU B 1 314 ? -10.953 31.125 12.43 1 98.81 314 LEU B C 1
ATOM 5153 O O . LEU B 1 314 ? -11.273 31.344 13.602 1 98.81 314 LEU B O 1
ATOM 5157 N N . TYR B 1 315 ? -11.047 32.062 11.492 1 98.75 315 TYR B N 1
ATOM 5158 C CA . TYR B 1 315 ? -11.516 33.406 11.789 1 98.75 315 TYR B CA 1
ATOM 5159 C C . TYR B 1 315 ? -12.938 33.375 12.344 1 98.75 315 TYR B C 1
ATOM 5161 O O . TYR B 1 315 ? -13.219 34.031 13.359 1 98.75 315 TYR B O 1
ATOM 5169 N N . LYS B 1 316 ? -13.797 32.656 11.703 1 98.5 316 LYS B N 1
ATOM 5170 C CA . LYS B 1 316 ? -15.188 32.562 12.141 1 98.5 316 LYS B CA 1
ATOM 5171 C C . LYS B 1 316 ? -15.289 31.922 13.531 1 98.5 316 LYS B C 1
ATOM 5173 O O . LYS B 1 316 ? -16.141 32.312 14.328 1 98.5 316 LYS B O 1
ATOM 5178 N N . ALA B 1 317 ? -14.438 31 13.789 1 98.5 317 ALA B N 1
ATOM 5179 C CA . ALA B 1 317 ? -14.422 30.359 15.094 1 98.5 317 ALA B CA 1
ATOM 5180 C C . ALA B 1 317 ? -14.016 31.344 16.188 1 98.5 317 ALA B C 1
ATOM 5182 O O . ALA B 1 317 ? -14.672 31.422 17.234 1 98.5 317 ALA B O 1
ATOM 5183 N N . VAL B 1 318 ? -12.969 32.094 15.961 1 98.06 318 VAL B N 1
ATOM 5184 C CA . VAL B 1 318 ? -12.398 33 16.969 1 98.06 318 VAL B CA 1
ATOM 5185 C C . VAL B 1 318 ? -13.273 34.25 17.109 1 98.06 318 VAL B C 1
ATOM 5187 O O . VAL B 1 318 ? -13.5 34.719 18.219 1 98.06 318 VAL B O 1
ATOM 5190 N N . SER B 1 319 ? -13.82 34.75 16 1 97.12 319 SER B N 1
ATOM 5191 C CA . SER B 1 319 ? -14.555 36 16 1 97.12 319 SER B CA 1
ATOM 5192 C C . SER B 1 319 ? -16 35.812 16.469 1 97.12 319 SER B C 1
ATOM 5194 O O . SER B 1 319 ? -16.547 36.625 17.203 1 97.12 319 SER B O 1
ATOM 5196 N N . ASP B 1 320 ? -16.625 34.656 16 1 95.44 320 ASP B N 1
ATOM 5197 C CA . ASP B 1 320 ? -18.078 34.5 16.156 1 95.44 320 ASP B CA 1
ATOM 5198 C C . ASP B 1 320 ? -18.406 33.281 17.016 1 95.44 320 ASP B C 1
ATOM 5200 O O . ASP B 1 320 ? -19.562 33.094 17.391 1 95.44 320 ASP B O 1
ATOM 5204 N N . GLY B 1 321 ? -17.438 32.531 17.25 1 95.38 321 GLY B N 1
ATOM 5205 C CA . GLY B 1 321 ? -17.703 31.312 17.984 1 95.38 321 GLY B CA 1
ATOM 5206 C C . GLY B 1 321 ? -18.297 30.219 17.125 1 95.38 321 GLY B C 1
ATOM 5207 O O . GLY B 1 321 ? -18.75 29.188 17.641 1 95.38 321 GLY B O 1
ATOM 5208 N N . ASP B 1 322 ? -18.234 30.375 15.82 1 96.75 322 ASP B N 1
ATOM 5209 C CA . ASP B 1 322 ? -18.75 29.406 14.859 1 96.75 322 ASP B CA 1
ATOM 5210 C C . ASP B 1 322 ? -17.672 28.422 14.406 1 96.75 322 ASP B C 1
ATOM 5212 O O . ASP B 1 322 ? -16.953 28.688 13.438 1 96.75 322 ASP B O 1
ATOM 5216 N N . ILE B 1 323 ? -17.609 27.328 15.078 1 97.56 323 ILE B N 1
ATOM 5217 C CA . ILE B 1 323 ? -16.547 26.375 14.797 1 97.56 323 ILE B CA 1
ATOM 5218 C C . ILE B 1 323 ? -17.016 25.375 13.734 1 97.56 323 ILE B C 1
ATOM 5220 O O . ILE B 1 323 ? -17.891 24.547 14 1 97.56 323 ILE B O 1
ATOM 5224 N N . HIS B 1 324 ? -16.453 25.5 12.586 1 97.81 324 HIS B N 1
ATOM 5225 C CA . HIS B 1 324 ? -16.766 24.594 11.492 1 97.81 324 HIS B CA 1
ATOM 5226 C C . HIS B 1 324 ? -16.422 23.141 11.875 1 97.81 324 HIS B C 1
ATOM 5228 O O . HIS B 1 324 ? -15.383 22.891 12.477 1 97.81 324 HIS B O 1
ATOM 5234 N N . PRO B 1 325 ? -17.203 22.172 11.578 1 97 325 PRO B N 1
ATOM 5235 C CA . PRO B 1 325 ? -17 20.781 12.008 1 97 325 PRO B CA 1
ATOM 5236 C C . PRO B 1 325 ? -15.711 20.172 11.438 1 97 325 PRO B C 1
ATOM 5238 O O . PRO B 1 325 ? -15.164 19.234 12.016 1 97 325 PRO B O 1
ATOM 5241 N N . HIS B 1 326 ? -15.211 20.734 10.344 1 98.12 326 HIS B N 1
ATOM 5242 C CA . HIS B 1 326 ? -14.023 20.172 9.711 1 98.12 326 HIS B CA 1
ATOM 5243 C C . HIS B 1 326 ? -12.758 20.906 10.133 1 98.12 326 HIS B C 1
ATOM 5245 O O . HIS B 1 326 ? -11.656 20.547 9.719 1 98.12 326 HIS B O 1
ATOM 5251 N N . LEU B 1 327 ? -12.898 22 10.883 1 98.75 327 LEU B N 1
ATOM 5252 C CA . LEU B 1 327 ? -11.727 22.719 11.383 1 98.75 327 LEU B CA 1
ATOM 5253 C C . LEU B 1 327 ? -11.008 21.906 12.461 1 98.75 327 LEU B C 1
ATOM 5255 O O . LEU B 1 327 ? -11.578 21.656 13.523 1 98.75 327 LEU B O 1
ATOM 5259 N N . PRO B 1 328 ? -9.781 21.469 12.18 1 98.69 328 PRO B N 1
ATOM 5260 C CA . PRO B 1 328 ? -9.117 20.562 13.125 1 98.69 328 PRO B CA 1
ATOM 5261 C C . PRO B 1 328 ? -8.695 21.281 14.414 1 98.69 328 PRO B C 1
ATOM 5263 O O . PRO B 1 328 ? -7.984 22.281 14.367 1 98.69 328 PRO B O 1
ATOM 5266 N N . THR B 1 329 ? -9.102 20.734 15.5 1 98.56 329 THR B N 1
ATOM 5267 C CA . THR B 1 329 ? -8.719 21.234 16.812 1 98.56 329 THR B CA 1
ATOM 5268 C C . THR B 1 329 ? -7.516 20.453 17.359 1 98.56 329 THR B C 1
ATOM 5270 O O . THR B 1 329 ? -7.039 19.516 16.719 1 98.56 329 THR B O 1
ATOM 5273 N N . LEU B 1 330 ? -7.023 20.859 18.5 1 98.75 330 LEU B N 1
ATOM 5274 C CA . LEU B 1 330 ? -5.91 20.156 19.141 1 98.75 330 LEU B CA 1
ATOM 5275 C C . LEU B 1 330 ? -6.277 18.703 19.422 1 98.75 330 LEU B C 1
ATOM 5277 O O . LEU B 1 330 ? -5.414 17.828 19.406 1 98.75 330 LEU B O 1
ATOM 5281 N N . LYS B 1 331 ? -7.57 18.438 19.609 1 98.12 331 LYS B N 1
ATOM 5282 C CA . LYS B 1 331 ? -8.016 17.062 19.828 1 98.12 331 LYS B CA 1
ATOM 5283 C C . LYS B 1 331 ? -7.766 16.188 18.609 1 98.12 331 LYS B C 1
ATOM 5285 O O . LYS B 1 331 ? -7.379 15.023 18.734 1 98.12 331 LYS B O 1
ATOM 5290 N N . ALA B 1 332 ? -8.016 16.734 17.422 1 98.31 332 ALA B N 1
ATOM 5291 C CA . ALA B 1 332 ? -7.672 16.016 16.203 1 98.31 332 ALA B CA 1
ATOM 5292 C C . ALA B 1 332 ? -6.176 15.75 16.125 1 98.31 332 ALA B C 1
ATOM 5294 O O . ALA B 1 332 ? -5.758 14.656 15.727 1 98.31 332 ALA B O 1
ATOM 5295 N N . GLY B 1 333 ? -5.406 16.781 16.531 1 98.75 333 GLY B N 1
ATOM 5296 C CA . GLY B 1 333 ? -3.965 16.594 16.578 1 98.75 333 GLY B CA 1
ATOM 5297 C C . GLY B 1 333 ? -3.531 15.484 17.516 1 98.75 333 GLY B C 1
ATOM 5298 O O . GLY B 1 333 ? -2.607 14.734 17.203 1 98.75 333 GLY B O 1
ATOM 5299 N N . GLN B 1 334 ? -4.199 15.391 18.641 1 98.56 334 GLN B N 1
ATOM 5300 C CA . GLN B 1 334 ? -3.873 14.352 19.609 1 98.56 334 GLN B CA 1
ATOM 5301 C C . GLN B 1 334 ? -4.168 12.969 19.062 1 98.56 334 GLN B C 1
ATOM 5303 O O . GLN B 1 334 ? -3.402 12.023 19.281 1 98.56 334 GLN B O 1
ATOM 5308 N N . LYS B 1 335 ? -5.301 12.82 18.375 1 98.31 335 LYS B N 1
ATOM 5309 C CA . LYS B 1 335 ? -5.633 11.539 17.75 1 98.31 335 LYS B CA 1
ATOM 5310 C C . LYS B 1 335 ? -4.562 11.125 16.75 1 98.31 335 LYS B C 1
ATOM 5312 O O . LYS B 1 335 ? -4.145 9.961 16.719 1 98.31 335 LYS B O 1
ATOM 5317 N N . VAL B 1 336 ? -4.121 12.062 15.945 1 98.75 336 VAL B N 1
ATOM 5318 C CA . VAL B 1 336 ? -3.086 11.797 14.945 1 98.75 336 VAL B CA 1
ATOM 5319 C C . VAL B 1 336 ? -1.778 11.43 15.648 1 98.75 336 VAL B C 1
ATOM 5321 O O . VAL B 1 336 ? -1.091 10.492 15.242 1 98.75 336 VAL B O 1
ATOM 5324 N N . GLN B 1 337 ? -1.438 12.195 16.734 1 98.62 337 GLN B N 1
ATOM 5325 C CA . GLN B 1 337 ? -0.229 11.914 17.5 1 98.62 337 GLN B CA 1
ATOM 5326 C C . GLN B 1 337 ? -0.26 10.508 18.078 1 98.62 337 GLN B C 1
ATOM 5328 O O . GLN B 1 337 ? 0.755 9.805 18.078 1 98.62 337 GLN B O 1
ATOM 5333 N N . THR B 1 338 ? -1.416 10.102 18.578 1 98.56 338 THR B N 1
ATOM 5334 C CA . THR B 1 338 ? -1.587 8.766 19.125 1 98.56 338 THR B CA 1
ATOM 5335 C C . THR B 1 338 ? -1.275 7.703 18.078 1 98.56 338 THR B C 1
ATOM 5337 O O . THR B 1 338 ? -0.557 6.738 18.359 1 98.56 338 THR B O 1
ATOM 5340 N N . MET B 1 339 ? -1.751 7.879 16.922 1 98.62 339 MET B N 1
ATOM 5341 C CA . MET B 1 339 ? -1.521 6.953 15.812 1 98.62 339 MET B CA 1
ATOM 5342 C C . MET B 1 339 ? -0.048 6.934 15.422 1 98.62 339 MET B C 1
ATOM 5344 O O . MET B 1 339 ? 0.52 5.863 15.18 1 98.62 339 MET B O 1
ATOM 5348 N N . MET B 1 340 ? 0.558 8.086 15.297 1 98.69 340 MET B N 1
ATOM 5349 C CA . MET B 1 340 ? 1.976 8.164 14.953 1 98.69 340 MET B CA 1
ATOM 5350 C C . MET B 1 340 ? 2.824 7.426 15.992 1 98.69 340 MET B C 1
ATOM 5352 O O . MET B 1 340 ? 3.727 6.668 15.633 1 98.69 340 MET B O 1
ATOM 5356 N N . ASP B 1 341 ? 2.512 7.691 17.281 1 98.62 341 ASP B N 1
ATOM 5357 C CA . ASP B 1 341 ? 3.25 7.027 18.344 1 98.62 341 ASP B CA 1
ATOM 5358 C C . ASP B 1 341 ? 3.086 5.512 18.266 1 98.62 341 ASP B C 1
ATOM 5360 O O . ASP B 1 341 ? 4.039 4.766 18.5 1 98.62 341 ASP B O 1
ATOM 5364 N N . ALA B 1 342 ? 1.899 5.066 17.938 1 98.81 342 ALA B N 1
ATOM 5365 C CA . ALA B 1 342 ? 1.636 3.635 17.812 1 98.81 342 ALA B CA 1
ATOM 5366 C C . ALA B 1 342 ? 2.426 3.035 16.656 1 98.81 342 ALA B C 1
ATOM 5368 O O . ALA B 1 342 ? 2.969 1.934 16.766 1 98.81 342 ALA B O 1
ATOM 5369 N N . ILE B 1 343 ? 2.508 3.699 15.562 1 98.81 343 ILE B N 1
ATOM 5370 C CA . ILE B 1 343 ? 3.252 3.232 14.398 1 98.81 343 ILE B CA 1
ATOM 5371 C C . ILE B 1 343 ? 4.734 3.123 14.742 1 98.81 343 ILE B C 1
ATOM 5373 O O . ILE B 1 343 ? 5.383 2.121 14.422 1 98.81 343 ILE B O 1
ATOM 5377 N N . LYS B 1 344 ? 5.27 4.152 15.422 1 98.69 344 LYS B N 1
ATOM 5378 C CA . LYS B 1 344 ? 6.664 4.129 15.852 1 98.69 344 LYS B CA 1
ATOM 5379 C C . LYS B 1 344 ? 6.926 2.955 16.797 1 98.69 344 LYS B C 1
ATOM 5381 O O . LYS B 1 344 ? 7.922 2.242 16.641 1 98.69 344 LYS B O 1
ATOM 5386 N N . LYS B 1 345 ? 6.008 2.807 17.75 1 98.56 345 LYS B N 1
ATOM 5387 C CA . LYS B 1 345 ? 6.137 1.724 18.719 1 98.56 345 LYS B CA 1
ATOM 5388 C C . LYS B 1 345 ? 6.086 0.361 18.031 1 98.56 345 LYS B C 1
ATOM 5390 O O . LYS B 1 345 ? 6.852 -0.542 18.375 1 98.56 345 LYS B O 1
ATOM 5395 N N . SER B 1 346 ? 5.188 0.223 17.094 1 98.88 346 SER B N 1
ATOM 5396 C CA . SER B 1 346 ? 5.086 -1.02 16.344 1 98.88 346 SER B CA 1
ATOM 5397 C C . SER B 1 346 ? 6.391 -1.336 15.617 1 98.88 346 SER B C 1
ATOM 5399 O O . SER B 1 346 ? 6.863 -2.473 15.648 1 98.88 346 SER B O 1
ATOM 5401 N N . HIS B 1 347 ? 6.938 -0.362 14.969 1 98.62 347 HIS B N 1
ATOM 5402 C CA . HIS B 1 347 ? 8.211 -0.522 14.281 1 98.62 347 HIS B CA 1
ATOM 5403 C C . HIS B 1 347 ? 9.305 -0.96 15.258 1 98.62 347 HIS B C 1
ATOM 5405 O O . HIS B 1 347 ? 10.078 -1.874 14.961 1 98.62 347 HIS B O 1
ATOM 5411 N N . GLU B 1 348 ? 9.383 -0.336 16.375 1 98.31 348 GLU B N 1
ATOM 5412 C CA . GLU B 1 348 ? 10.453 -0.573 17.344 1 98.31 348 GLU B CA 1
ATOM 5413 C C . GLU B 1 348 ? 10.289 -1.93 18.031 1 98.31 348 GLU B C 1
ATOM 5415 O O . GLU B 1 348 ? 11.266 -2.65 18.234 1 98.31 348 GLU B O 1
ATOM 5420 N N . GLU B 1 349 ? 9.047 -2.256 18.359 1 98.56 349 GLU B N 1
ATOM 5421 C CA . GLU B 1 349 ? 8.805 -3.461 19.156 1 98.56 349 GLU B CA 1
ATOM 5422 C C . GLU B 1 349 ? 8.484 -4.652 18.25 1 98.56 349 GLU B C 1
ATOM 5424 O O . GLU B 1 349 ? 8.352 -5.781 18.734 1 98.56 349 GLU B O 1
ATOM 5429 N N . LYS B 1 350 ? 8.359 -4.434 17.016 1 98.44 350 LYS B N 1
ATOM 5430 C CA . LYS B 1 350 ? 8.125 -5.48 16.016 1 98.44 350 LYS B CA 1
ATOM 5431 C C . LYS B 1 350 ? 6.863 -6.277 16.344 1 98.44 350 LYS B C 1
ATOM 5433 O O . LYS B 1 350 ? 6.883 -7.508 16.344 1 98.44 350 LYS B O 1
ATOM 5438 N N . ARG B 1 351 ? 5.805 -5.543 16.562 1 98.5 351 ARG B N 1
ATOM 5439 C CA . ARG B 1 351 ? 4.516 -6.164 16.844 1 98.5 351 ARG B CA 1
ATOM 5440 C C . ARG B 1 351 ? 3.369 -5.207 16.547 1 98.5 351 ARG B C 1
ATOM 5442 O O . ARG B 1 351 ? 3.578 -3.998 16.422 1 98.5 351 ARG B O 1
ATOM 5449 N N . VAL B 1 352 ? 2.203 -5.773 16.484 1 98.56 352 VAL B N 1
ATOM 5450 C CA . VAL B 1 352 ? 0.986 -4.988 16.312 1 98.56 352 VAL B CA 1
ATOM 5451 C C . VAL B 1 352 ? 0.671 -4.23 17.594 1 98.56 352 VAL B C 1
ATOM 5453 O O . VAL B 1 352 ? 0.793 -4.785 18.688 1 98.56 352 VAL B O 1
ATOM 5456 N N . ILE B 1 353 ? 0.286 -2.965 17.469 1 98.75 353 ILE B N 1
ATOM 5457 C CA . ILE B 1 353 ? -0.046 -2.152 18.625 1 98.75 353 ILE B CA 1
ATOM 5458 C C . ILE B 1 353 ? -1.547 -1.869 18.656 1 98.75 353 ILE B C 1
ATOM 5460 O O . ILE B 1 353 ? -2.109 -1.395 17.656 1 98.75 353 ILE B O 1
ATOM 5464 N N . SER B 1 354 ? -2.197 -2.201 19.719 1 98 354 SER B N 1
ATOM 5465 C CA . SER B 1 354 ? -3.594 -1.83 19.922 1 98 354 SER B CA 1
ATOM 5466 C C . SER B 1 354 ? -3.727 -0.355 20.297 1 98 354 SER B C 1
ATOM 5468 O O . SER B 1 354 ? -2.947 0.164 21.094 1 98 354 SER B O 1
ATOM 5470 N N . ILE B 1 355 ? -4.734 0.264 19.609 1 95.5 355 ILE B N 1
ATOM 5471 C CA . ILE B 1 355 ? -4.965 1.679 19.875 1 95.5 355 ILE B CA 1
ATOM 5472 C C . ILE B 1 355 ? -6.062 1.831 20.922 1 95.5 355 ILE B C 1
ATOM 5474 O O . ILE B 1 355 ? -7.148 1.26 20.797 1 95.5 355 ILE B O 1
ATOM 5478 N N . GLU B 1 356 ? -5.832 2.057 22.25 1 78.25 356 GLU B N 1
ATOM 5479 C CA . GLU B 1 356 ? -6.805 2.199 23.328 1 78.25 356 GLU B CA 1
ATOM 5480 C C . GLU B 1 356 ? -7.703 3.412 23.109 1 78.25 356 GLU B C 1
ATOM 5482 O O . GLU B 1 356 ? -7.289 4.395 22.484 1 78.25 356 GLU B O 1
#

Secondary structure (DSSP, 8-state):
-PEEEEEE-TTHIIIIIHHHHHHSTTEEEEEEE-SS---HHHHHHHH--SEEES-HHHHHHH---SEEEE-S-HHHHHHHHHHHHHTT-EEEEPSS--SSHHHHHHHHHHHHHHT--EEE--GGGGSHHHHHHHHHHHHTTT-SEEEEEEEEE-B-HHHHHHS--GGGG-GGGT-SHIIIIIHHHHHHHHHHH---EEEEEEEEE-SS-EEE-TT--EEE--S-SEEEEEEEETTS-EEEEEEE-B-S---EEEEEEEETTEEEEEETTTEEEEEETTSPPEEEP-PPPPPPPTT--HHHHHHHHHHHHHHHHHHHHHHH----TTS-BHHHHHHHHHHHHHHHHHHHHTB-EE--/-PEEEEEE-TTHIIIIIHHHHHHSTTEEEEEEE-SS---HHHHHHHH--SEEES-HHHHHHH---SEEEE-S-HHHHHHHHHHHHHTT-EEEEPSS--SSHHHHHHHHHHHHHHT--EEE--GGGGSHHHHHHHHHHHHTTT-SEEEEEEEEE-B-HHHHHHS--GGGG-GGGT-SHIIIIIHHHHHHHHHHH---EEEEEEEEE-SS-EEE-TT--EEE--S-SEEEEEEEETTS-EEEEEEE-B-S---EEEEEEEETTEEEEEETTTEEEEEETTSPPEEEP-PPPPPPPTT--HHHHHHHHHHHHHHHHHHHHHHH----TTS-BHHHHHHHHHHHHHHHHHHHHTB-EE--

Radius of gyration: 29.29 Å; Cα contacts (8 Å, |Δi|>4): 1672; chains: 2; bounding box: 66×93×65 Å

Organism: NCBI:txid33932

pLDDT: mean 96.73, std 4.03, range [62.78, 98.94]

Solvent-accessible surface area (backbone atoms only — not comparable to full-atom values): 35735 Å² total; per-residue (Å²): 127,64,43,30,28,32,32,32,15,64,53,61,20,43,54,29,51,45,59,51,42,57,70,35,88,52,37,39,67,56,32,40,14,24,85,72,76,71,54,57,66,57,51,27,69,74,60,69,35,81,45,60,32,77,38,47,66,57,46,62,70,72,50,87,50,49,31,36,36,41,33,60,62,32,63,51,35,45,63,51,51,40,51,41,23,73,70,62,21,26,38,41,31,38,66,36,54,36,72,43,47,68,47,33,50,52,40,50,49,38,32,60,75,48,72,43,58,50,29,29,60,63,30,62,57,47,27,40,36,48,40,50,50,32,52,48,52,68,68,46,64,27,46,60,58,48,35,35,43,40,38,42,27,38,58,33,25,66,58,54,66,72,42,87,62,66,54,48,26,25,46,94,47,52,23,16,34,58,42,72,51,40,39,58,53,48,42,49,55,40,64,45,65,70,56,53,58,39,32,33,37,24,43,73,36,53,84,72,44,56,35,67,47,96,86,65,53,72,46,78,40,69,17,31,41,26,38,42,34,39,36,33,34,58,95,55,34,35,39,38,38,37,34,45,33,65,22,45,63,55,79,37,40,41,36,39,38,34,12,79,31,6,32,38,39,36,39,62,68,72,43,37,32,44,15,51,47,85,47,70,72,38,80,55,91,60,65,77,78,64,84,74,65,86,87,59,52,74,68,25,53,74,43,40,52,18,41,48,51,38,49,54,42,48,47,38,26,74,76,71,64,48,67,51,91,77,62,45,28,46,65,55,33,36,56,35,35,44,51,52,50,37,30,53,47,9,40,75,67,42,25,53,30,73,50,131,128,63,44,33,27,33,30,32,16,65,53,60,19,43,54,30,50,47,59,52,41,57,70,35,89,51,37,39,67,56,31,39,14,22,83,72,77,64,55,56,67,57,50,27,69,75,60,69,35,82,44,60,32,77,39,48,68,56,45,61,69,74,47,88,51,49,30,36,36,40,34,60,61,32,63,51,36,45,63,51,52,41,51,41,23,75,69,64,20,27,39,40,32,37,68,37,53,35,73,43,49,67,47,32,51,53,40,51,50,39,32,59,75,50,72,43,59,50,30,31,59,64,30,62,56,48,27,41,37,47,40,50,51,32,52,47,52,68,68,46,63,28,47,61,56,47,35,35,43,40,38,43,26,38,56,34,25,66,59,53,65,72,42,88,63,66,55,48,26,25,46,92,47,51,22,17,35,56,41,72,51,38,39,58,52,47,41,48,52,40,64,45,66,71,56,54,59,38,31,34,36,23,43,72,37,54,81,71,43,56,36,67,47,97,87,64,51,71,45,78,39,69,16,30,41,26,39,43,36,37,36,33,34,58,95,55,32,34,40,38,39,37,33,46,34,67,23,45,64,55,80,37,40,40,38,38,40,34,12,78,32,6,32,39,37,36,40,62,68,72,42,36,31,44,18,51,47,85,48,71,71,38,79,54,91,59,64,78,78,64,83,73,64,86,87,60,53,72,69,27,53,75,42,38,52,18,42,47,52,37,50,53,42,49,46,38,26,74,76,71,64,48,68,50,90,75,62,44,27,46,66,55,33,36,56,34,36,45,51,52,51,38,31,53,48,8,39,75,69,41,26,53,32,73,49,130

Foldseek 3Di:
DAFEEEEEALPCRLQAVLVLQVVDPRYDDAEYEYAPDDDQVVSCVSRVHDHYYPDVLVVLVPDDGQEYEYDDQQACQLVSLLSNLVSLHEYEYEFLRHLFLVSLVSSVVSCVVSVHFFFYPLLLCQQFLLVVLLVCLVVCQQPDWAEKEKEFEAQCQVVLAAHDDPLLQESVSSHACCTVPVLNVLLSVCSSNVFAFFWKAKAFAAPRQWYAYPVRDIDGGDYGQKMWMKGATPPHHIYIYMYHYNHRDDQGIWMWTHGPFWIWIDGPSQWIWIDGHPRDTDTDDTDDFDDDDPPRDPVNSVCNRRRSSQVVQVSCCSPPVDHDPSGGGSVSSSSSSLVSVQNVVNNVVVHMGTRD/DAFEEEEEALPCCLQAVLVLQVVDPRYDDAEYEHAPDDPQVVSCVSRVHDHYYPDVLVVLVPDDGQEYEYDDQQACQLVSLLSNLVSLHEYEYEFLRHLFLVSLVSSVVSCVVSVHFFFYPLLLCQQFLLVVLLVCLVVCQQPDWAEKEKEFEAQCQCVLAAHDDPLLQESVSSHACCTVPVLNVLLSVCSSNVFAFFWKAKAFDAPRQWYAYPVRDIDGGDYGQKMWMKGATPPHHIYIYMYHYNHRDDQGIWMWTHGPFWIWIDGPSQWIWIDGHPRDTDTDDTDDFDDDDPPRDPVNSVCNRRRSSQVVQVSCCSPPVRHDPSGGGSVSSSSSSLVSVQNVVNNVVVHMGTRD

Nearest PDB structures (foldseek):
  6a3j-assembly1_C  TM=8.910E-01  e=4.796E-30  Pseudarthrobacter phenanthrenivorans Sphe3
  6a3j-assembly1_D  TM=8.852E-01  e=2.062E-30  Pseudarthrobacter phenanthrenivorans Sphe3
  4gqa-assembly2_C-3  TM=8.592E-01  e=2.597E-29  Klebsiella pneumoniae 342
  6ktk-assembly1_A  TM=8.462E-01  e=5.748E-30  Paracoccus laeviglucosivorans
  3ezy-assembly1_B  TM=8.151E-01  e=1.161E-27  Thermotoga maritima

InterPro domains:
  IPR000683 Gfo/Idh/MocA-like oxidoreductase, N-terminal [PF01408] (3-120)
  IPR036291 NAD(P)-binding domain superfamily [SSF51735] (2-151)
  IPR050463 Gfo/Idh/MocA family oxidoreductases and glycosidases [PTHR43818] (2-350)
  IPR055170 GFO/IDH/MocA-like oxidoreductase domain [PF22725] (131-264)

Sequence (712 aa):
MKIKVGIIGAGFGAKVHAPVMQSHPGFEVVSIASVGRGRLEEIKQETGVNLVYANWEEMLEKEELDLVAVASAPLLHHNMVLKAYEKGCHVLCEKPMAFNVQEAGEMIKAQEDAGKLGFINFEYRFLPARQKVKEIVASGKLGNVLHVNFSLNIAGYERYATSKRGWLSQKDQAGGMLGAVGSHLIDSLLWWTDKKVESVSGQLTTHVPEFVDENGEKEVRTADDAFQAFGNFVGGGTFNIGSNIAVRHADGWALEIFGAEGTLKMSQDDKVLLGLENSPLEEVEIESALSIPEGMNAVAAGYYNAFYRSIDQLYKAVSDGDIHPHLPTLKAGQKVQTMMDAIKKSHEEKRVISIEMKIKVGIIGAGFGAKVHAPVMQSHPGFEVVSIASVGRGRLEEIKQETGVNLVYANWEEMLEKEELDLVAVASAPLLHHNMVLKAYEKGCHVLCEKPMAFNVQEAGEMIKAQEDAGKLGFINFEYRFLPARQKVKEIVASGKLGNVLHVNFSLNIAGYERYATSKRGWLSQKDQAGGMLGAVGSHLIDSLLWWTDKKVESVSGQLTTHVPEFVDENGEKEVRTADDAFQAFGNFVGGGTFNIGSNIAVRHADGWALEIFGAEGTLKMSQDDKVLLGLENSPLEEVEIESALSIPEGMNAVAAGYYNAFYRSIDQLYKAVSDGDIHPHLPTLKAGQKVQTMMDAIKKSHEEKRVISIE